Protein AF-0000000065834066 (afdb_homodimer)

Secondary structure (DSSP, 8-state):
-EEEEEE-SSEEEEEEE-TTS-EEEEEEEE--TT--HHHHHHHHHHHHHHTT---SS--EEEEEES-HHHHHHHHHHHHHHH--PPEEPSTTS--S-EE-TT---TT--HHHHHHHHHHHHH-TTS-EEEEEESSEEEEEEEETTEEEEEEEEE-HHHHHHHHHHH-SSPPP------S-SSBSSHHHHHHHHHHHHHHHHHHHHHHHHHHHH-S--EEEEESTTHHHHHHH-TT--EE-TTHHHHHHHHHHHHT-/-EEEEEE-SSEEEEEEE-TTS-EEEEEEEE--TT--HHHHHHHHHHHHHHTT---SS--EEEEEES-HHHHHHHHHHHHHHH--PPEEPSTTS--S-EE-TT---TT--HHHHHHHHHHHHH-TTS-EEEEEESSEEEEEEEETTEEEEEEEEE-HHHHHHHHHHH-SSPPP------S-SSBSSHHHHHHHHHHHHHHHHHHHHHHHHHHHH-S--EEEEESTTHHHHHHH-TT--EE-TTHHHHHHHHHHHHT-

Organism: Fusobacterium nucleatum subsp. nucleatum (strain ATCC 25586 / DSM 15643 / BCRC 10681 / CIP 101130 / JCM 8532 / KCTC 2640 / LMG 13131 / VPI 4355) (NCBI:txid190304)

pLDDT: mean 96.38, std 2.84, range [81.5, 98.88]

Solvent-accessible surface area (backbone atoms only — not comparable to full-atom values): 26668 Å² total; per-residue (Å²): 60,35,38,33,37,39,32,41,78,62,37,30,41,36,32,38,22,46,88,86,66,46,75,77,45,72,53,75,46,73,50,55,85,83,61,48,37,67,56,54,44,50,54,51,52,53,55,31,52,76,67,72,45,81,72,84,63,47,74,44,39,39,38,27,47,59,41,74,83,44,52,60,37,50,41,48,33,28,39,72,76,50,70,36,81,50,45,70,54,56,88,85,53,69,64,82,55,48,71,38,91,85,54,48,64,81,82,62,47,22,60,56,52,20,34,50,42,29,47,40,69,77,43,57,84,40,27,37,34,39,34,36,32,41,75,45,25,34,37,42,32,24,59,62,39,28,38,64,24,21,25,37,37,59,7,69,66,48,38,43,49,42,41,26,74,67,40,85,78,49,71,76,71,71,90,54,86,62,95,47,65,48,12,42,32,72,67,43,6,33,31,12,27,46,46,44,20,49,47,16,13,53,54,37,42,53,50,49,47,40,65,71,67,70,52,80,69,47,29,38,34,20,38,81,62,26,61,68,46,47,76,74,33,83,78,48,71,42,78,38,83,52,39,49,56,50,3,44,53,50,46,50,63,62,63,106,59,36,38,32,38,40,33,42,78,63,36,29,42,36,33,36,22,45,90,84,67,47,77,78,46,72,55,73,47,75,50,55,84,84,59,49,38,67,58,52,47,50,54,52,51,53,54,32,52,76,69,73,43,80,73,84,63,48,75,45,40,39,38,25,47,59,40,76,83,44,52,60,37,50,41,48,32,29,39,75,76,48,70,36,79,52,44,72,55,56,90,85,54,68,64,82,56,49,72,38,91,85,54,47,65,80,82,63,47,21,60,57,52,21,33,50,43,30,49,41,69,78,44,58,85,41,26,36,35,40,36,37,32,42,74,45,24,34,36,42,32,24,60,60,41,28,37,63,25,20,26,36,36,61,7,68,67,51,40,43,48,40,40,29,75,66,40,86,77,51,71,77,69,72,90,55,87,61,94,46,66,49,12,42,32,71,66,44,6,34,30,12,27,47,45,45,22,51,49,16,14,53,53,36,41,53,50,49,47,39,66,70,65,70,52,79,69,47,29,38,33,20,38,81,62,27,60,68,47,47,75,74,32,84,79,50,73,44,80,37,82,52,39,49,56,51,4,42,53,50,44,48,63,62,62,106

Radius of gyration: 26.41 Å; Cα contacts (8 Å, |Δi|>4): 1102; chains: 2; bounding box: 46×79×62 Å

Sequence (512 aa):
MIIGIDIGNTHIVTGIYDNNGELISTFRIATNDKMTEDEYFSYFNNITKYNEISIKKVDAILISSVVPNIIITFQFFARKYFKVEATIVDLEKKLPFTFAKGINYTGFGADRIIDITEAMQKYPDKNLVIFDFGTATTYDVLKKGVYIGGGILPGIDMSINALYGNTAKLPRVKFTTPSSVLGTDTMKQIQAAIFFGYAGQIKHIIKKINEELNEEIFVLATGGLGKILSAEIDEIDEYDANLSLKGLYTLYKLNKMIIGIDIGNTHIVTGIYDNNGELISTFRIATNDKMTEDEYFSYFNNITKYNEISIKKVDAILISSVVPNIIITFQFFARKYFKVEATIVDLEKKLPFTFAKGINYTGFGADRIIDITEAMQKYPDKNLVIFDFGTATTYDVLKKGVYIGGGILPGIDMSINALYGNTAKLPRVKFTTPSSVLGTDTMKQIQAAIFFGYAGQIKHIIKKINEELNEEIFVLATGGLGKILSAEIDEIDEYDANLSLKGLYTLYKLNK

Foldseek 3Di:
DEKEWAAEQFKIKIFDADPVRDTPDIDMDGDDLPDALVRVVVVVCVVCVVVVHDPQAHDAYEYFYLPVSCVVRVQCNCCVRHNDGYHYQDPPADAQAEEDPPDDCVSPGSLVRLLLRLVCVVPQQFFEWEWEQAQWIKIWTDDNRYTYDIDIGGHLQSVLVCCCVPDDDADREDADDAPDLDAPDRRRVSNSCSLVVVLVVVQVVLVVVCVVVVDDYAYEYEYDCCVVSVVVHPSHNYYDPCSSVSSRSSSVVRRD/DEKEWAAEQFKIKIFDADPVRDTPDIDMDGDDLPDALVRVVVVVCVVCVVVVHDPQAHDAYEYFYLPVSCVVRVQCNCCVRHNDGYHYQDPVADAQAEEDPPDDCVSPGSLVRLLLRLVCVVPQQFFEWEWEQEQWIKIWTDDNRYTYDIDIGGHLQSVLVCCCVPDDDADREDADDAPDLDAPDRRRVSNSCSLVVVLVVVQVVLVVVCVVVVDDYAYEYEYDCCVVSVVVHPSHNYYDPCSSVSSRSSSVVRRD

Nearest PDB structures (foldseek):
  3djc-assembly2_C  TM=9.474E-01  e=4.372E-27  Legionella pneumophila subsp. pneumophila str. Philadelphia 1
  3djc-assembly2_E  TM=9.512E-01  e=3.204E-25  Legionella pneumophila subsp. pneumophila str. Philadelphia 1
  3bex-assembly2_C  TM=9.525E-01  e=1.947E-25  unclassified
  3djc-assembly2_D  TM=9.495E-01  e=7.196E-25  Legionella pneumophila subsp. pneumophila str. Philadelphia 1
  9b78-assembly1_A  TM=9.064E-01  e=4.955E-24  Mycobacterium tuberculosis

InterPro domains:
  IPR004619 Type III pantothenate kinase [MF_01274] (1-256)
  IPR004619 Type III pantothenate kinase [PF03309] (3-207)
  IPR004619 Type III pantothenate kinase [PTHR34265] (1-255)
  IPR004619 Type III pantothenate kinase [TIGR00671] (3-251)
  IPR043129 ATPase, nucleotide binding domain [SSF53067] (1-124)
  IPR043129 ATPase, nucleotide binding domain [SSF53067] (126-253)

Structure (mmCIF, N/CA/C/O backbone):
data_AF-0000000065834066-model_v1
#
loop_
_entity.id
_entity.type
_entity.pdbx_description
1 polymer 'Type III pantothenate kinase'
#
loop_
_atom_site.group_PDB
_atom_site.id
_atom_site.type_symbol
_atom_site.label_atom_id
_atom_site.label_alt_id
_atom_site.label_comp_id
_atom_site.label_asym_id
_atom_site.label_entity_id
_atom_site.label_seq_id
_atom_site.pdbx_PDB_ins_code
_atom_site.Cartn_x
_atom_site.Cartn_y
_atom_site.Cartn_z
_atom_site.occupancy
_atom_site.B_iso_or_equiv
_atom_site.auth_seq_id
_atom_site.auth_comp_id
_atom_site.auth_asym_id
_atom_site.auth_atom_id
_atom_site.pdbx_PDB_model_num
ATOM 1 N N . MET A 1 1 ? 9.383 -32.938 -23.547 1 94.19 1 MET A N 1
ATOM 2 C CA . MET A 1 1 ? 9.633 -31.656 -22.906 1 94.19 1 MET A CA 1
ATOM 3 C C . MET A 1 1 ? 8.328 -30.875 -22.734 1 94.19 1 MET A C 1
ATOM 5 O O . MET A 1 1 ? 7.449 -30.922 -23.594 1 94.19 1 MET A O 1
ATOM 9 N N . ILE A 1 2 ? 8.18 -30.25 -21.547 1 96.69 2 ILE A N 1
ATOM 10 C CA . ILE A 1 2 ? 6.984 -29.469 -21.25 1 96.69 2 ILE A CA 1
ATOM 11 C C . ILE A 1 2 ? 7.375 -28 -21 1 96.69 2 ILE A C 1
ATOM 13 O O . ILE A 1 2 ? 8.414 -27.719 -20.406 1 96.69 2 ILE A O 1
ATOM 17 N N . ILE A 1 3 ? 6.555 -27.078 -21.531 1 97.94 3 ILE A N 1
ATOM 18 C CA . ILE A 1 3 ? 6.789 -25.656 -21.312 1 97.94 3 ILE A CA 1
ATOM 19 C C . ILE A 1 3 ? 5.629 -25.062 -20.531 1 97.94 3 ILE A C 1
ATOM 21 O O . ILE A 1 3 ? 4.461 -25.266 -20.859 1 97.94 3 ILE A O 1
ATOM 25 N N . GLY A 1 4 ? 5.961 -24.5 -19.406 1 98.31 4 GLY A N 1
ATOM 26 C CA . GLY A 1 4 ? 4.992 -23.719 -18.656 1 98.31 4 GLY A CA 1
ATOM 27 C C . GLY A 1 4 ? 5.176 -22.219 -18.797 1 98.31 4 GLY A C 1
ATOM 28 O O . GLY A 1 4 ? 6.297 -21.719 -18.703 1 98.31 4 GLY A O 1
ATOM 29 N N . ILE A 1 5 ? 4.082 -21.453 -19.047 1 98.5 5 ILE A N 1
ATOM 30 C CA . ILE A 1 5 ? 4.109 -20.016 -19.234 1 98.5 5 ILE A CA 1
ATOM 31 C C . ILE A 1 5 ? 3.143 -19.344 -18.266 1 98.5 5 ILE A C 1
ATOM 33 O O . ILE A 1 5 ? 1.926 -19.516 -18.375 1 98.5 5 ILE A O 1
ATOM 37 N N . ASP A 1 6 ? 3.67 -18.641 -17.344 1 98.12 6 ASP A N 1
ATOM 38 C CA . ASP A 1 6 ? 2.879 -17.875 -16.375 1 98.12 6 ASP A CA 1
ATOM 39 C C . ASP A 1 6 ? 2.881 -16.391 -16.734 1 98.12 6 ASP A C 1
ATOM 41 O O . ASP A 1 6 ? 3.867 -15.688 -16.5 1 98.12 6 ASP A O 1
ATOM 45 N N . ILE A 1 7 ? 1.754 -15.914 -17.203 1 97.5 7 ILE A N 1
ATOM 46 C CA . ILE A 1 7 ? 1.636 -14.57 -17.75 1 97.5 7 ILE A CA 1
ATOM 47 C C . ILE A 1 7 ? 1.012 -13.641 -16.703 1 97.5 7 ILE A C 1
ATOM 49 O O . ILE A 1 7 ? -0.197 -13.695 -16.469 1 97.5 7 ILE A O 1
ATOM 53 N N . GLY A 1 8 ? 1.838 -12.859 -16.156 1 95.44 8 GLY A N 1
ATOM 54 C CA . GLY A 1 8 ? 1.364 -11.836 -15.25 1 95.44 8 GLY A CA 1
ATOM 55 C C . GLY A 1 8 ? 1.23 -10.469 -15.898 1 95.44 8 GLY A C 1
ATOM 56 O O . GLY A 1 8 ? 1.533 -10.312 -17.094 1 95.44 8 GLY A O 1
ATOM 57 N N . ASN A 1 9 ? 0.838 -9.445 -15.156 1 93.81 9 ASN A N 1
ATOM 58 C CA . ASN A 1 9 ? 0.627 -8.094 -15.664 1 93.81 9 ASN A CA 1
ATOM 59 C C . ASN A 1 9 ? 1.946 -7.426 -16.047 1 93.81 9 ASN A C 1
ATOM 61 O O . ASN A 1 9 ? 1.996 -6.629 -16.984 1 93.81 9 ASN A O 1
ATOM 65 N N . THR A 1 10 ? 2.982 -7.785 -15.359 1 94 10 THR A N 1
ATOM 66 C CA . THR A 1 10 ? 4.254 -7.094 -15.547 1 94 10 THR A CA 1
ATOM 67 C C . THR A 1 10 ? 5.25 -7.98 -16.297 1 94 10 THR A C 1
ATOM 69 O O . THR A 1 10 ? 5.988 -7.504 -17.156 1 94 10 THR A O 1
ATOM 72 N N . HIS A 1 11 ? 5.184 -9.281 -15.914 1 95.69 11 HIS A N 1
ATOM 73 C CA . HIS A 1 11 ? 6.164 -10.188 -16.5 1 95.69 11 HIS A CA 1
ATOM 74 C C . HIS A 1 11 ? 5.527 -11.516 -16.875 1 95.69 11 HIS A C 1
ATOM 76 O O . HIS A 1 11 ? 4.516 -11.914 -16.297 1 95.69 11 HIS A O 1
ATOM 82 N N . ILE A 1 12 ? 6.168 -12.117 -17.828 1 97.44 12 ILE A N 1
ATOM 83 C CA . ILE A 1 12 ? 5.898 -13.5 -18.188 1 97.44 12 ILE A CA 1
ATOM 84 C C . ILE A 1 12 ? 7.031 -14.398 -17.688 1 97.44 12 ILE A C 1
ATOM 86 O O . ILE A 1 12 ? 8.195 -14.188 -18.047 1 97.44 12 ILE A O 1
ATOM 90 N N . VAL A 1 13 ? 6.664 -15.352 -16.844 1 97.88 13 VAL A N 1
ATOM 91 C CA . VAL A 1 13 ? 7.645 -16.297 -16.312 1 97.88 13 VAL A CA 1
ATOM 92 C C . VAL A 1 13 ? 7.48 -17.641 -17 1 97.88 13 VAL A C 1
ATOM 94 O O . VAL A 1 13 ? 6.387 -18.219 -17.016 1 97.88 13 VAL A O 1
ATOM 97 N N . THR A 1 14 ? 8.609 -18.125 -17.547 1 98.19 14 THR A N 1
ATOM 98 C CA . THR A 1 14 ? 8.57 -19.359 -18.328 1 98.19 14 THR A CA 1
ATOM 99 C C . THR A 1 14 ? 9.414 -20.438 -17.656 1 98.19 14 THR A C 1
ATOM 101 O O . THR A 1 14 ? 10.508 -20.156 -17.156 1 98.19 14 THR A O 1
ATOM 104 N N . GLY A 1 15 ? 8.836 -21.656 -17.625 1 98.06 15 GLY A N 1
ATOM 105 C CA . GLY A 1 15 ? 9.562 -22.828 -17.156 1 98.06 15 GLY A CA 1
ATOM 106 C C . GLY A 1 15 ? 9.641 -23.938 -18.203 1 98.06 15 GLY A C 1
ATOM 107 O O . GLY A 1 15 ? 8.656 -24.219 -18.891 1 98.06 15 GLY A O 1
ATOM 108 N N . ILE A 1 16 ? 10.852 -24.5 -18.406 1 97.75 16 ILE A N 1
ATOM 109 C CA . ILE A 1 16 ? 11.062 -25.656 -19.266 1 97.75 16 ILE A CA 1
ATOM 110 C C . ILE A 1 16 ? 11.328 -26.891 -18.422 1 97.75 16 ILE A C 1
ATOM 112 O O . ILE A 1 16 ? 12.211 -26.891 -17.562 1 97.75 16 ILE A O 1
ATOM 116 N N . TYR A 1 17 ? 10.477 -27.906 -18.656 1 97.25 17 TYR A N 1
ATOM 117 C CA . TYR A 1 17 ? 10.562 -29.125 -17.859 1 97.25 17 TYR A CA 1
ATOM 118 C C . TYR A 1 17 ? 11.062 -30.297 -18.719 1 97.25 17 TYR A C 1
ATOM 120 O O . TYR A 1 17 ? 10.688 -30.422 -19.891 1 97.25 17 TYR A O 1
ATOM 128 N N . ASP A 1 18 ? 11.891 -31.141 -18.141 1 93.69 18 ASP A N 1
ATOM 129 C CA . ASP A 1 18 ? 12.289 -32.344 -18.859 1 93.69 18 ASP A CA 1
ATOM 130 C C . ASP A 1 18 ? 11.234 -33.438 -18.719 1 93.69 18 ASP A C 1
ATOM 132 O O . ASP A 1 18 ? 10.148 -33.219 -18.188 1 93.69 18 ASP A O 1
ATOM 136 N N . ASN A 1 19 ? 11.57 -34.625 -19.188 1 88.19 19 ASN A N 1
ATOM 137 C CA . ASN A 1 19 ? 10.602 -35.719 -19.234 1 88.19 19 ASN A CA 1
ATOM 138 C C . ASN A 1 19 ? 10.242 -36.219 -17.844 1 88.19 19 ASN A C 1
ATOM 140 O O . ASN A 1 19 ? 9.211 -36.875 -17.656 1 88.19 19 ASN A O 1
ATOM 144 N N . ASN A 1 20 ? 11.047 -35.875 -16.812 1 90.38 20 ASN A N 1
ATOM 145 C CA . ASN A 1 20 ? 10.812 -36.281 -15.445 1 90.38 20 ASN A CA 1
ATOM 146 C C . ASN A 1 20 ? 10.117 -35.188 -14.633 1 90.38 20 ASN A C 1
ATOM 148 O O . ASN A 1 20 ? 9.82 -35.375 -13.453 1 90.38 20 ASN A O 1
ATOM 152 N N . GLY A 1 21 ? 9.859 -34.062 -15.234 1 92.19 21 GLY A N 1
ATOM 153 C CA . GLY A 1 21 ? 9.156 -33 -14.562 1 92.19 21 GLY A CA 1
ATOM 154 C C . GLY A 1 21 ? 10.094 -32.031 -13.852 1 92.19 21 GLY A C 1
ATOM 155 O O . GLY A 1 21 ? 9.641 -31.125 -13.133 1 92.19 21 GLY A O 1
ATOM 156 N N . GLU A 1 22 ? 11.344 -32.219 -14.086 1 95.38 22 GLU A N 1
ATOM 157 C CA . GLU A 1 22 ? 12.32 -31.312 -13.469 1 95.38 22 GLU A CA 1
ATOM 158 C C . GLU A 1 22 ? 12.43 -30 -14.227 1 95.38 22 GLU A C 1
ATOM 160 O O . GLU A 1 22 ? 12.531 -30 -15.461 1 95.38 22 GLU A O 1
ATOM 165 N N . LEU A 1 23 ? 12.383 -28.938 -13.492 1 96.81 23 LEU A N 1
ATOM 166 C CA . LEU A 1 23 ? 12.57 -27.625 -14.078 1 96.81 23 LEU A CA 1
ATOM 167 C C . LEU A 1 23 ? 14.023 -27.406 -14.484 1 96.81 23 LEU A C 1
ATOM 169 O O . LEU A 1 23 ? 14.898 -27.281 -13.633 1 96.81 23 LEU A O 1
ATOM 173 N N . ILE A 1 24 ? 14.328 -27.328 -15.773 1 95.56 24 ILE A N 1
ATOM 174 C CA . ILE A 1 24 ? 15.727 -27.312 -16.219 1 95.56 24 ILE A CA 1
ATOM 175 C C . ILE A 1 24 ? 16.141 -25.906 -16.609 1 95.56 24 ILE A C 1
ATOM 177 O O . ILE A 1 24 ? 17.328 -25.609 -16.75 1 95.56 24 ILE A O 1
ATOM 181 N N . SER A 1 25 ? 15.133 -25.031 -16.859 1 96.25 25 SER A N 1
ATOM 182 C CA . SER A 1 25 ? 15.422 -23.641 -17.188 1 96.25 25 SER A CA 1
ATOM 183 C C . SER A 1 25 ? 14.219 -22.75 -16.906 1 96.25 25 SER A C 1
ATOM 185 O O . SER A 1 25 ? 13.078 -23.188 -17.047 1 96.25 25 SER A O 1
ATOM 187 N N . THR A 1 26 ? 14.523 -21.609 -16.453 1 97.44 26 THR A N 1
ATOM 188 C CA . THR A 1 26 ? 13.508 -20.578 -16.281 1 97.44 26 THR A CA 1
ATOM 189 C C . THR A 1 26 ? 13.992 -19.25 -16.844 1 97.44 26 THR A C 1
ATOM 191 O O . THR A 1 26 ? 15.195 -18.969 -16.828 1 97.44 26 THR A O 1
ATOM 194 N N . PHE A 1 27 ? 13.109 -18.438 -17.375 1 96.88 27 PHE A N 1
ATOM 195 C CA . PHE A 1 27 ? 13.445 -17.062 -17.734 1 96.88 27 PHE A CA 1
ATOM 196 C C . PHE A 1 27 ? 12.211 -16.172 -17.688 1 96.88 27 PHE A C 1
ATOM 198 O O . PHE A 1 27 ? 11.086 -16.672 -17.578 1 96.88 27 PHE A O 1
ATOM 205 N N . ARG A 1 28 ? 12.445 -14.945 -17.641 1 96.25 28 ARG A N 1
ATOM 206 C CA . ARG A 1 28 ? 11.391 -13.938 -17.516 1 96.25 28 ARG A CA 1
ATOM 207 C C . ARG A 1 28 ? 11.523 -12.875 -18.609 1 96.25 28 ARG A C 1
ATOM 209 O O . ARG A 1 28 ? 12.633 -12.461 -18.938 1 96.25 28 ARG A O 1
ATOM 216 N N . ILE A 1 29 ? 10.375 -12.445 -19.141 1 96.81 29 ILE A N 1
ATOM 217 C CA . ILE A 1 29 ? 10.336 -11.32 -20.062 1 96.81 29 ILE A CA 1
ATOM 218 C C . ILE A 1 29 ? 9.195 -10.383 -19.703 1 96.81 29 ILE A C 1
ATOM 220 O O . ILE A 1 29 ? 8.242 -10.789 -19.016 1 96.81 29 ILE A O 1
ATOM 224 N N . ALA A 1 30 ? 9.258 -9.133 -20.125 1 96.25 30 ALA A N 1
ATOM 225 C CA . ALA A 1 30 ? 8.211 -8.148 -19.844 1 96.25 30 ALA A CA 1
ATOM 226 C C . ALA A 1 30 ? 6.914 -8.508 -20.547 1 96.25 30 ALA A C 1
ATOM 228 O O . ALA A 1 30 ? 6.934 -8.945 -21.703 1 96.25 30 ALA A O 1
ATOM 229 N N . THR A 1 31 ? 5.832 -8.352 -19.891 1 96.06 31 THR A N 1
ATOM 230 C CA . THR A 1 31 ? 4.535 -8.539 -20.531 1 96.06 31 THR A CA 1
ATOM 231 C C . THR A 1 31 ? 4.25 -7.398 -21.516 1 96.06 31 THR A C 1
ATOM 233 O O . THR A 1 31 ? 4.285 -6.227 -21.125 1 96.06 31 THR A O 1
ATOM 236 N N . ASN A 1 32 ? 4.066 -7.773 -22.75 1 95.75 32 ASN A N 1
ATOM 237 C CA . ASN A 1 32 ? 3.725 -6.832 -23.812 1 95.75 32 ASN A CA 1
ATOM 238 C C . ASN A 1 32 ? 2.621 -7.379 -24.703 1 95.75 32 ASN A C 1
ATOM 240 O O . ASN A 1 32 ? 2.857 -8.289 -25.5 1 95.75 32 ASN A O 1
ATOM 244 N N . ASP A 1 33 ? 1.455 -6.77 -24.578 1 90.62 33 ASP A N 1
ATOM 245 C CA . ASP A 1 33 ? 0.301 -7.316 -25.281 1 90.62 33 ASP A CA 1
ATOM 246 C C . ASP A 1 33 ? 0.307 -6.902 -26.75 1 90.62 33 ASP A C 1
ATOM 248 O O . ASP A 1 33 ? -0.617 -7.234 -27.5 1 90.62 33 ASP A O 1
ATOM 252 N N . LYS A 1 34 ? 1.345 -6.152 -27.234 1 93.56 34 LYS A N 1
ATOM 253 C CA . LYS A 1 34 ? 1.467 -5.746 -28.625 1 93.56 34 LYS A CA 1
ATOM 254 C C . LYS A 1 34 ? 2.369 -6.707 -29.406 1 93.56 34 LYS A C 1
ATOM 256 O O . LYS A 1 34 ? 2.391 -6.691 -30.641 1 93.56 34 LYS A O 1
ATOM 261 N N . MET A 1 35 ? 3.076 -7.547 -28.641 1 96 35 MET A N 1
ATOM 262 C CA . MET A 1 35 ? 4.012 -8.461 -29.297 1 96 35 MET A CA 1
ATOM 263 C C . MET A 1 35 ? 3.277 -9.641 -29.922 1 96 35 MET A C 1
ATOM 265 O O . MET A 1 35 ? 2.289 -10.125 -29.359 1 96 35 MET A O 1
ATOM 269 N N . THR A 1 36 ? 3.824 -10.125 -31.031 1 96.31 36 THR A N 1
ATOM 270 C CA . THR A 1 36 ? 3.24 -11.258 -31.75 1 96.31 36 THR A CA 1
ATOM 271 C C . THR A 1 36 ? 3.83 -12.57 -31.25 1 96.31 36 THR A C 1
ATOM 273 O O . THR A 1 36 ? 4.812 -12.578 -30.516 1 96.31 36 THR A O 1
ATOM 276 N N . GLU A 1 37 ? 3.137 -13.648 -31.688 1 97.56 37 GLU A N 1
ATOM 277 C CA . GLU A 1 37 ? 3.652 -14.977 -31.344 1 97.56 37 GLU A CA 1
ATOM 278 C C . GLU A 1 37 ? 5.059 -15.18 -31.906 1 97.56 37 GLU A C 1
ATOM 280 O O . GLU A 1 37 ? 5.875 -15.883 -31.312 1 97.56 37 GLU A O 1
ATOM 285 N N . ASP A 1 38 ? 5.434 -14.523 -33.062 1 97.88 38 ASP A N 1
ATOM 286 C CA . ASP A 1 38 ? 6.75 -14.633 -33.688 1 97.88 38 ASP A CA 1
ATOM 287 C C . ASP A 1 38 ? 7.816 -13.945 -32.812 1 97.88 38 ASP A C 1
ATOM 289 O O . ASP A 1 38 ? 8.93 -14.469 -32.688 1 97.88 38 ASP A O 1
ATOM 293 N N . GLU A 1 39 ? 7.461 -12.828 -32.281 1 97.88 39 GLU A N 1
ATOM 294 C CA . GLU A 1 39 ? 8.391 -12.102 -31.438 1 97.88 39 GLU A CA 1
ATOM 295 C C . GLU A 1 39 ? 8.68 -12.859 -30.141 1 97.88 39 GLU A C 1
ATOM 297 O O . GLU A 1 39 ? 9.836 -12.992 -29.734 1 97.88 39 GLU A O 1
ATOM 302 N N . TYR A 1 40 ? 7.652 -13.391 -29.578 1 97.31 40 TYR A N 1
ATOM 303 C CA . TYR A 1 40 ? 7.848 -14.18 -28.375 1 97.31 40 TYR A CA 1
ATOM 304 C C . TYR A 1 40 ? 8.664 -15.43 -28.656 1 97.31 40 TYR A C 1
ATOM 306 O O . TYR A 1 40 ? 9.531 -15.812 -27.875 1 97.31 40 TYR A O 1
ATOM 314 N N . PHE A 1 41 ? 8.383 -16.047 -29.797 1 97.38 41 PHE A N 1
ATOM 315 C CA . PHE A 1 41 ? 9.148 -17.234 -30.172 1 97.38 41 PHE A CA 1
ATOM 316 C C . PHE A 1 41 ? 10.625 -16.891 -30.328 1 97.38 41 PHE A C 1
ATOM 318 O O . PHE A 1 41 ? 11.5 -17.672 -29.953 1 97.38 41 PHE A O 1
ATOM 325 N N . SER A 1 42 ? 10.906 -15.766 -30.906 1 97.25 42 SER A N 1
ATOM 326 C CA . SER A 1 42 ? 12.289 -15.328 -31.062 1 97.25 42 SER A CA 1
ATOM 327 C C . SER A 1 42 ? 13.008 -15.281 -29.719 1 97.25 42 SER A C 1
ATOM 329 O O . SER A 1 42 ? 14.148 -15.75 -29.609 1 97.25 42 SER A O 1
ATOM 331 N N . TYR A 1 43 ? 12.344 -14.719 -28.703 1 95.44 43 TYR A N 1
ATOM 332 C CA . TYR A 1 43 ? 12.922 -14.695 -27.359 1 95.44 43 TYR A CA 1
ATOM 333 C C . TYR A 1 43 ? 13.164 -16.109 -26.844 1 95.44 43 TYR A C 1
ATOM 335 O O . TYR A 1 43 ? 14.25 -16.422 -26.359 1 95.44 43 TYR A O 1
ATOM 343 N N . PHE A 1 44 ? 12.133 -16.922 -27.016 1 95.56 44 PHE A N 1
ATOM 344 C CA . PHE A 1 44 ? 12.18 -18.281 -26.5 1 95.56 44 PHE A CA 1
ATOM 345 C C . PHE A 1 44 ? 13.305 -19.062 -27.156 1 95.56 44 PHE A C 1
ATOM 347 O O . PHE A 1 44 ? 14.102 -19.703 -26.469 1 95.56 44 PHE A O 1
ATOM 354 N N . ASN A 1 45 ? 13.344 -18.984 -28.453 1 96.25 45 ASN A N 1
ATOM 355 C CA . ASN A 1 45 ? 14.328 -19.734 -29.234 1 96.25 45 ASN A CA 1
ATOM 356 C C . ASN A 1 45 ? 15.75 -19.266 -28.922 1 96.25 45 ASN A C 1
ATOM 358 O O . ASN A 1 45 ? 16.656 -20.094 -28.766 1 96.25 45 ASN A O 1
ATOM 362 N N . ASN A 1 46 ? 15.977 -17.969 -28.828 1 97.12 46 ASN A N 1
ATOM 363 C CA . ASN A 1 46 ? 17.297 -17.422 -28.547 1 97.12 46 ASN A CA 1
ATOM 364 C C . ASN A 1 46 ? 17.797 -17.859 -27.172 1 97.12 46 ASN A C 1
ATOM 366 O O . ASN A 1 46 ? 18.953 -18.281 -27.031 1 97.12 46 ASN A O 1
ATOM 370 N N . ILE A 1 47 ? 16.922 -17.797 -26.234 1 96.81 47 ILE A N 1
ATOM 371 C CA . ILE A 1 47 ? 17.297 -18.094 -24.859 1 96.81 47 ILE A CA 1
ATOM 372 C C . ILE A 1 47 ? 17.578 -19.578 -24.703 1 96.81 47 ILE A C 1
ATOM 374 O O . ILE A 1 47 ? 18.594 -19.969 -24.109 1 96.81 47 ILE A O 1
ATOM 378 N N . THR A 1 48 ? 16.719 -20.438 -25.25 1 96.06 48 THR A N 1
ATOM 379 C CA . THR A 1 48 ? 16.891 -21.875 -25.094 1 96.06 48 THR A CA 1
ATOM 380 C C . THR A 1 48 ? 18.094 -22.359 -25.875 1 96.06 48 THR A C 1
ATOM 382 O O . THR A 1 48 ? 18.859 -23.203 -25.391 1 96.06 48 THR A O 1
ATOM 385 N N . LYS A 1 49 ? 18.281 -21.812 -27.062 1 96.19 49 LYS A N 1
ATOM 386 C CA . LYS A 1 49 ? 19.422 -22.188 -27.875 1 96.19 49 LYS A CA 1
ATOM 387 C C . LYS A 1 49 ? 20.734 -21.844 -27.172 1 96.19 49 LYS A C 1
ATOM 389 O O . LYS A 1 49 ? 21.672 -22.641 -27.156 1 96.19 49 LYS A O 1
ATOM 394 N N . TYR A 1 50 ? 20.797 -20.672 -26.641 1 96.69 50 TYR A N 1
ATOM 395 C CA . TYR A 1 50 ? 22 -20.234 -25.938 1 96.69 50 TYR A CA 1
ATOM 396 C C . TYR A 1 50 ? 22.312 -21.172 -24.766 1 96.69 50 TYR A C 1
ATOM 398 O O . TYR A 1 50 ? 23.469 -21.438 -24.469 1 96.69 50 TYR A O 1
ATOM 406 N N . ASN A 1 51 ? 21.281 -21.719 -24.172 1 95.44 51 ASN A N 1
ATOM 407 C CA . ASN A 1 51 ? 21.438 -22.578 -23 1 95.44 51 ASN A CA 1
ATOM 408 C C . ASN A 1 51 ? 21.516 -24.047 -23.406 1 95.44 51 ASN A C 1
ATOM 410 O O . ASN A 1 51 ? 21.438 -24.922 -22.547 1 95.44 51 ASN A O 1
ATOM 414 N N . GLU A 1 52 ? 21.516 -24.344 -24.672 1 96.12 52 GLU A N 1
ATOM 415 C CA . GLU A 1 52 ? 21.688 -25.688 -25.219 1 96.12 52 GLU A CA 1
ATOM 416 C C . GLU A 1 52 ? 20.5 -26.594 -24.875 1 96.12 52 GLU A C 1
ATOM 418 O O . GLU A 1 52 ? 20.688 -27.766 -24.547 1 96.12 52 GLU A O 1
ATOM 423 N N . ILE A 1 53 ? 19.375 -25.953 -24.797 1 95 53 ILE A N 1
ATOM 424 C CA . ILE A 1 53 ? 18.125 -26.688 -24.609 1 95 53 ILE A CA 1
ATOM 425 C C . ILE A 1 53 ? 17.359 -26.781 -25.922 1 95 53 ILE A C 1
ATOM 427 O O . ILE A 1 53 ? 17 -25.75 -26.516 1 95 53 ILE A O 1
ATOM 431 N N . SER A 1 54 ? 17.203 -27.953 -26.359 1 92.81 54 SER A N 1
ATOM 432 C CA . SER A 1 54 ? 16.469 -28.141 -27.594 1 92.81 54 SER A CA 1
ATOM 433 C C . SER A 1 54 ? 14.953 -28.125 -27.359 1 92.81 54 SER A C 1
ATOM 435 O O . SER A 1 54 ? 14.445 -28.922 -26.562 1 92.81 54 SER A O 1
ATOM 437 N N . ILE A 1 55 ? 14.273 -27.266 -28.016 1 91.25 55 ILE A N 1
ATOM 438 C CA . ILE A 1 55 ? 12.82 -27.188 -27.859 1 91.25 55 ILE A CA 1
ATOM 439 C C . ILE A 1 55 ? 12.148 -27.656 -29.156 1 91.25 55 ILE A C 1
ATOM 441 O O . ILE A 1 55 ? 11.016 -27.266 -29.453 1 91.25 55 ILE A O 1
ATOM 445 N N . LYS A 1 56 ? 12.844 -28.438 -29.891 1 89.69 56 LYS A N 1
ATOM 446 C CA . LYS A 1 56 ? 12.312 -28.938 -31.156 1 89.69 56 LYS A CA 1
ATOM 447 C C . LYS A 1 56 ? 11.141 -29.875 -30.922 1 89.69 56 LYS A C 1
ATOM 449 O O . LYS A 1 56 ? 10.203 -29.922 -31.734 1 89.69 56 LYS A O 1
ATOM 454 N N . LYS A 1 57 ? 11.273 -30.625 -29.875 1 91.06 57 LYS A N 1
ATOM 455 C CA . LYS A 1 57 ? 10.172 -31.516 -29.531 1 91.06 57 LYS A CA 1
ATOM 456 C C . LYS A 1 57 ? 9.562 -31.141 -28.188 1 91.06 57 LYS A C 1
ATOM 458 O O . LYS A 1 57 ? 10.164 -31.375 -27.125 1 91.06 57 LYS A O 1
ATOM 463 N N . VAL A 1 58 ? 8.453 -30.547 -28.234 1 95.38 58 VAL A N 1
ATOM 464 C CA . VAL A 1 58 ? 7.688 -30.141 -27.062 1 95.38 58 VAL A CA 1
ATOM 465 C C . VAL A 1 58 ? 6.375 -30.922 -27 1 95.38 58 VAL A C 1
ATOM 467 O O . VAL A 1 58 ? 5.598 -30.906 -27.953 1 95.38 58 VAL A O 1
ATOM 470 N N . ASP A 1 59 ? 6.164 -31.578 -25.938 1 95.88 59 ASP A N 1
ATOM 471 C CA . ASP A 1 59 ? 5.016 -32.469 -25.797 1 95.88 59 ASP A CA 1
ATOM 472 C C . ASP A 1 59 ? 3.771 -31.703 -25.359 1 95.88 59 ASP A C 1
ATOM 474 O O . ASP A 1 59 ? 2.65 -32.062 -25.703 1 95.88 59 ASP A O 1
ATOM 478 N N . ALA A 1 60 ? 3.984 -30.688 -24.547 1 97.25 60 ALA A N 1
ATOM 479 C CA . ALA A 1 60 ? 2.838 -29.922 -24.031 1 97.25 60 ALA A CA 1
ATOM 480 C C . ALA A 1 60 ? 3.246 -28.516 -23.625 1 97.25 60 ALA A C 1
ATOM 482 O O . ALA A 1 60 ? 4.387 -28.297 -23.203 1 97.25 60 ALA A O 1
ATOM 483 N N . ILE A 1 61 ? 2.334 -27.547 -23.75 1 98.06 61 ILE A N 1
ATOM 484 C CA . ILE A 1 61 ? 2.482 -26.172 -23.297 1 98.06 61 ILE A CA 1
ATOM 485 C C . ILE A 1 61 ? 1.315 -25.812 -22.391 1 98.06 61 ILE A C 1
ATOM 487 O O . ILE A 1 61 ? 0.153 -26.016 -22.734 1 98.06 61 ILE A O 1
ATOM 491 N N . LEU A 1 62 ? 1.621 -25.391 -21.188 1 98.31 62 LEU A N 1
ATOM 492 C CA . LEU A 1 62 ? 0.619 -24.891 -20.266 1 98.31 62 LEU A CA 1
ATOM 493 C C . LEU A 1 62 ? 0.716 -23.375 -20.125 1 98.31 62 LEU A C 1
ATOM 495 O O . LEU A 1 62 ? 1.816 -22.828 -20.047 1 98.31 62 LEU A O 1
ATOM 499 N N . ILE A 1 63 ? -0.468 -22.703 -20.094 1 98.44 63 ILE A N 1
ATOM 500 C CA . ILE A 1 63 ? -0.519 -21.25 -20 1 98.44 63 ILE A CA 1
ATOM 501 C C . ILE A 1 63 ? -1.362 -20.844 -18.797 1 98.44 63 ILE A C 1
ATOM 503 O O . ILE A 1 63 ? -2.549 -21.172 -18.719 1 98.44 63 ILE A O 1
ATOM 507 N N . SER A 1 64 ? -0.766 -20.266 -17.844 1 98.19 64 SER A N 1
ATOM 508 C CA . SER A 1 64 ? -1.433 -19.516 -16.781 1 98.19 64 SER A CA 1
ATOM 509 C C . SER A 1 64 ? -1.396 -18.016 -17.062 1 98.19 64 SER A C 1
ATOM 511 O O . SER A 1 64 ? -0.32 -17.438 -17.219 1 98.19 64 SER A O 1
ATOM 513 N N . SER A 1 65 ? -2.594 -17.375 -17.141 1 97.19 65 SER A N 1
ATOM 514 C CA . SER A 1 65 ? -2.568 -15.961 -17.5 1 97.19 65 SER A CA 1
ATOM 515 C C . SER A 1 65 ? -3.635 -15.18 -16.734 1 97.19 65 SER A C 1
ATOM 517 O O . SER A 1 65 ? -4.762 -15.656 -16.578 1 97.19 65 SER A O 1
ATOM 519 N N . VAL A 1 66 ? -3.219 -14.094 -16.266 1 94.5 66 VAL A N 1
ATOM 520 C CA . VAL A 1 66 ? -4.188 -13.141 -15.719 1 94.5 66 VAL A CA 1
ATOM 521 C C . VAL A 1 66 ? -4.332 -11.953 -16.656 1 94.5 66 VAL A C 1
ATOM 523 O O . VAL A 1 66 ? -4.902 -10.922 -16.281 1 94.5 66 VAL A O 1
ATOM 526 N N . VAL A 1 67 ? -3.748 -12.039 -17.844 1 93.19 67 VAL A N 1
ATOM 527 C CA . VAL A 1 67 ? -3.855 -11.055 -18.906 1 93.19 67 VAL A CA 1
ATOM 528 C C . VAL A 1 67 ? -4.59 -11.664 -20.109 1 93.19 67 VAL A C 1
ATOM 530 O O . VAL A 1 67 ? -3.961 -12.211 -21.016 1 93.19 67 VAL A O 1
ATOM 533 N N . PRO A 1 68 ? -5.844 -11.492 -20.203 1 88.5 68 PRO A N 1
ATOM 534 C CA . PRO A 1 68 ? -6.668 -12.242 -21.156 1 88.5 68 PRO A CA 1
ATOM 535 C C . PRO A 1 68 ? -6.238 -12.031 -22.594 1 88.5 68 PRO A C 1
ATOM 537 O O . PRO A 1 68 ? -6.211 -12.984 -23.391 1 88.5 68 PRO A O 1
ATOM 540 N N . ASN A 1 69 ? -5.777 -10.867 -22.984 1 89.94 69 ASN A N 1
ATOM 541 C CA . ASN A 1 69 ? -5.516 -10.523 -24.375 1 89.94 69 ASN A CA 1
ATOM 542 C C . ASN A 1 69 ? -4.281 -11.242 -24.922 1 89.94 69 ASN A C 1
ATOM 544 O O . ASN A 1 69 ? -4.121 -11.391 -26.125 1 89.94 69 ASN A O 1
ATOM 548 N N . ILE A 1 70 ? -3.475 -11.773 -24.031 1 95.12 70 ILE A N 1
ATOM 549 C CA . ILE A 1 70 ? -2.201 -12.352 -24.453 1 95.12 70 ILE A CA 1
ATOM 550 C C . ILE A 1 70 ? -2.355 -13.859 -24.625 1 95.12 70 ILE A C 1
ATOM 552 O O . ILE A 1 70 ? -1.49 -14.516 -25.203 1 95.12 70 ILE A O 1
ATOM 556 N N . ILE A 1 71 ? -3.428 -14.43 -24.125 1 96.19 71 ILE A N 1
ATOM 557 C CA . ILE A 1 71 ? -3.656 -15.875 -24.172 1 96.19 71 ILE A CA 1
ATOM 558 C C . ILE A 1 71 ? -3.688 -16.359 -25.625 1 96.19 71 ILE A C 1
ATOM 560 O O . ILE A 1 71 ? -3.027 -17.328 -25.969 1 96.19 71 ILE A O 1
ATOM 564 N N . ILE A 1 72 ? -4.352 -15.609 -26.484 1 96.38 72 ILE A N 1
ATOM 565 C CA . ILE A 1 72 ? -4.5 -15.992 -27.875 1 96.38 72 ILE A CA 1
ATOM 566 C C . ILE A 1 72 ? -3.131 -16.016 -28.547 1 96.38 72 ILE A C 1
ATOM 568 O O . ILE A 1 72 ? -2.848 -16.906 -29.359 1 96.38 72 ILE A O 1
ATOM 572 N N . THR A 1 73 ? -2.332 -15.031 -28.219 1 97.62 73 THR A N 1
ATOM 573 C CA . THR A 1 73 ? -0.99 -14.945 -28.781 1 97.62 73 THR A CA 1
ATOM 574 C C . THR A 1 73 ? -0.192 -16.219 -28.484 1 97.62 73 THR A C 1
ATOM 576 O O . THR A 1 73 ? 0.466 -16.766 -29.375 1 97.62 73 THR A O 1
ATOM 579 N N . PHE A 1 74 ? -0.337 -16.734 -27.328 1 97.81 74 PHE A N 1
ATOM 580 C CA . PHE A 1 74 ? 0.464 -17.891 -26.938 1 97.81 74 PHE A CA 1
ATOM 581 C C . PHE A 1 74 ? -0.186 -19.188 -27.406 1 97.81 74 PHE A C 1
ATOM 583 O O . PHE A 1 74 ? 0.485 -20.219 -27.547 1 97.81 74 PHE A O 1
ATOM 590 N N . GLN A 1 75 ? -1.494 -19.125 -27.625 1 97.81 75 GLN A N 1
ATOM 591 C CA . GLN A 1 75 ? -2.119 -20.25 -28.297 1 97.81 75 GLN A CA 1
ATOM 592 C C . GLN A 1 75 ? -1.584 -20.406 -29.719 1 97.81 75 GLN A C 1
ATOM 594 O O . GLN A 1 75 ? -1.277 -21.516 -30.172 1 97.81 75 GLN A O 1
ATOM 599 N N . PHE A 1 76 ? -1.443 -19.266 -30.391 1 97.56 76 PHE A N 1
ATOM 600 C CA . PHE A 1 76 ? -0.856 -19.281 -31.719 1 97.56 76 PHE A CA 1
ATOM 601 C C . PHE A 1 76 ? 0.604 -19.703 -31.672 1 97.56 76 PHE A C 1
ATOM 603 O O . PHE A 1 76 ? 1.062 -20.469 -32.531 1 97.56 76 PHE A O 1
ATOM 610 N N . PHE A 1 77 ? 1.253 -19.203 -30.688 1 97.62 77 PHE A N 1
ATOM 611 C CA . PHE A 1 77 ? 2.641 -19.562 -30.438 1 97.62 77 PHE A CA 1
ATOM 612 C C . PHE A 1 77 ? 2.799 -21.078 -30.359 1 97.62 77 PHE A C 1
ATOM 614 O O . PHE A 1 77 ? 3.662 -21.656 -31.016 1 97.62 77 PHE A O 1
ATOM 621 N N . ALA A 1 78 ? 1.973 -21.781 -29.625 1 98.12 78 ALA A N 1
ATOM 622 C CA . ALA A 1 78 ? 2.029 -23.219 -29.391 1 98.12 78 ALA A CA 1
ATOM 623 C C . ALA A 1 78 ? 1.736 -23.984 -30.688 1 98.12 78 ALA A C 1
ATOM 625 O O . ALA A 1 78 ? 2.447 -24.938 -31.016 1 98.12 78 ALA A O 1
ATOM 626 N N . ARG A 1 79 ? 0.773 -23.562 -31.422 1 97.75 79 ARG A N 1
ATOM 627 C CA . ARG A 1 79 ? 0.352 -24.25 -32.625 1 97.75 79 ARG A CA 1
ATOM 628 C C . ARG A 1 79 ? 1.371 -24.062 -33.75 1 97.75 79 ARG A C 1
ATOM 630 O O . ARG A 1 79 ? 1.751 -25.031 -34.438 1 97.75 79 ARG A O 1
ATOM 637 N N . LYS A 1 80 ? 1.792 -22.875 -33.875 1 97.75 80 LYS A N 1
ATOM 638 C CA . LYS A 1 80 ? 2.625 -22.5 -35 1 97.75 80 LYS A CA 1
ATOM 639 C C . LYS A 1 80 ? 4.016 -23.125 -34.906 1 97.75 80 LYS A C 1
ATOM 641 O O . LYS A 1 80 ? 4.535 -23.672 -35.875 1 97.75 80 LYS A O 1
ATOM 646 N N . TYR A 1 81 ? 4.543 -23.109 -33.75 1 97.44 81 TYR A N 1
ATOM 647 C CA . TYR A 1 81 ? 5.961 -23.438 -33.656 1 97.44 81 TYR A CA 1
ATOM 648 C C . TYR A 1 81 ? 6.16 -24.828 -33.062 1 97.44 81 TYR A C 1
ATOM 650 O O . TYR A 1 81 ? 7.184 -25.484 -33.312 1 97.44 81 TYR A O 1
ATOM 658 N N . PHE A 1 82 ? 5.121 -25.359 -32.375 1 97.38 82 PHE A N 1
ATOM 659 C CA . PHE A 1 82 ? 5.355 -26.625 -31.688 1 97.38 82 PHE A CA 1
ATOM 660 C C . PHE A 1 82 ? 4.297 -27.656 -32.062 1 97.38 82 PHE A C 1
ATOM 662 O O . PHE A 1 82 ? 4.375 -28.812 -31.672 1 97.38 82 PHE A O 1
ATOM 669 N N . LYS A 1 83 ? 3.297 -27.234 -32.781 1 97.5 83 LYS A N 1
ATOM 670 C CA . LYS A 1 83 ? 2.244 -28.109 -33.281 1 97.5 83 LYS A CA 1
ATOM 671 C C . LYS A 1 83 ? 1.497 -28.797 -32.156 1 97.5 83 LYS A C 1
ATOM 673 O O . LYS A 1 83 ? 1.181 -29.984 -32.219 1 97.5 83 LYS A O 1
ATOM 678 N N . VAL A 1 84 ? 1.291 -28.062 -31.031 1 97.44 84 VAL A N 1
ATOM 679 C CA . VAL A 1 84 ? 0.515 -28.562 -29.891 1 97.44 84 VAL A CA 1
ATOM 680 C C . VAL A 1 84 ? -0.575 -27.562 -29.531 1 97.44 84 VAL A C 1
ATOM 682 O O . VAL A 1 84 ? -0.461 -26.375 -29.844 1 97.44 84 VAL A O 1
ATOM 685 N N . GLU A 1 85 ? -1.668 -28.062 -28.984 1 97.5 85 GLU A N 1
ATOM 686 C CA . GLU A 1 85 ? -2.688 -27.188 -28.391 1 97.5 85 GLU A CA 1
ATOM 687 C C . GLU A 1 85 ? -2.355 -26.859 -26.938 1 97.5 85 GLU A C 1
ATOM 689 O O . GLU A 1 85 ? -2.232 -27.75 -26.094 1 97.5 85 GLU A O 1
ATOM 694 N N . ALA A 1 86 ? -2.191 -25.609 -26.656 1 97.81 86 ALA A N 1
ATOM 695 C CA . ALA A 1 86 ? -1.841 -25.188 -25.312 1 97.81 86 ALA A CA 1
ATOM 696 C C . ALA A 1 86 ? -2.977 -25.484 -24.328 1 97.81 86 ALA A C 1
ATOM 698 O O . ALA A 1 86 ? -4.152 -25.312 -24.672 1 97.81 86 ALA A O 1
ATOM 699 N N . THR A 1 87 ? -2.627 -25.953 -23.203 1 97.88 87 THR A N 1
ATOM 700 C CA . THR A 1 87 ? -3.584 -26.094 -22.109 1 97.88 87 THR A CA 1
ATOM 701 C C . THR A 1 87 ? -3.689 -24.797 -21.312 1 97.88 87 THR A C 1
ATOM 703 O O . THR A 1 87 ? -2.699 -24.328 -20.734 1 97.88 87 THR A O 1
ATOM 706 N N . ILE A 1 88 ? -4.883 -24.203 -21.234 1 97.88 88 ILE A N 1
ATOM 707 C CA . ILE A 1 88 ? -5.105 -22.969 -20.5 1 97.88 88 ILE A CA 1
ATOM 708 C C . ILE A 1 88 ? -5.555 -23.281 -19.078 1 97.88 88 ILE A C 1
ATOM 710 O O . ILE A 1 88 ? -6.488 -24.062 -18.875 1 97.88 88 ILE A O 1
ATOM 714 N N . VAL A 1 89 ? -4.875 -22.766 -18.156 1 98.12 89 VAL A N 1
ATOM 715 C CA . VAL A 1 89 ? -5.211 -22.953 -16.75 1 98.12 89 VAL A CA 1
ATOM 716 C C . VAL A 1 89 ? -6.52 -22.234 -16.422 1 98.12 89 VAL A C 1
ATOM 718 O O . VAL A 1 89 ? -6.637 -21.031 -16.641 1 98.12 89 VAL A O 1
ATOM 721 N N . ASP A 1 90 ? -7.445 -22.969 -15.953 1 97.31 90 ASP A N 1
ATOM 722 C CA . ASP A 1 90 ? -8.711 -22.406 -15.484 1 97.31 90 ASP A CA 1
ATOM 723 C C . ASP A 1 90 ? -9.398 -23.359 -14.508 1 97.31 90 ASP A C 1
ATOM 725 O O . ASP A 1 90 ? -8.828 -24.391 -14.133 1 97.31 90 ASP A O 1
ATOM 729 N N . LEU A 1 91 ? -10.586 -23 -14.094 1 97.5 91 LEU A N 1
ATOM 730 C CA . LEU A 1 91 ? -11.258 -23.734 -13.031 1 97.5 91 LEU A CA 1
ATOM 731 C C . LEU A 1 91 ? -11.953 -24.969 -13.578 1 97.5 91 LEU A C 1
ATOM 733 O O . LEU A 1 91 ? -12.484 -25.781 -12.812 1 97.5 91 LEU A O 1
ATOM 737 N N . GLU A 1 92 ? -11.906 -25.172 -14.891 1 97.31 92 GLU A N 1
ATOM 738 C CA . GLU A 1 92 ? -12.523 -26.359 -15.492 1 97.31 92 GLU A CA 1
ATOM 739 C C . GLU A 1 92 ? -11.57 -27.547 -15.469 1 97.31 92 GLU A C 1
ATOM 741 O O . GLU A 1 92 ? -11.984 -28.688 -15.719 1 97.31 92 GLU A O 1
ATOM 746 N N . LYS A 1 93 ? -10.383 -27.344 -15.164 1 98.12 93 LYS A N 1
ATOM 747 C CA . LYS A 1 93 ? -9.398 -28.406 -15.07 1 98.12 93 LYS A CA 1
ATOM 748 C C . LYS A 1 93 ? -9.602 -29.234 -13.805 1 98.12 93 LYS A C 1
ATOM 750 O O . LYS A 1 93 ? -10.32 -28.812 -12.891 1 98.12 93 LYS A O 1
ATOM 755 N N . LYS A 1 94 ? -9.023 -30.453 -13.812 1 98.25 94 LYS A N 1
ATOM 756 C CA . LYS A 1 94 ? -8.938 -31.219 -12.57 1 98.25 94 LYS A CA 1
ATOM 757 C C . LYS A 1 94 ? -8.016 -30.531 -11.562 1 98.25 94 LYS A C 1
ATOM 759 O O . LYS A 1 94 ? -6.828 -30.328 -11.836 1 98.25 94 LYS A O 1
ATOM 764 N N . LEU A 1 95 ? -8.539 -30.141 -10.461 1 98.31 95 LEU A N 1
ATOM 765 C CA . LEU A 1 95 ? -7.801 -29.438 -9.422 1 98.31 95 LEU A CA 1
ATOM 766 C C . LEU A 1 95 ? -7.742 -30.25 -8.141 1 98.31 95 LEU A C 1
ATOM 768 O O . LEU A 1 95 ? -8.648 -31.031 -7.855 1 98.31 95 LEU A O 1
ATOM 772 N N . PRO A 1 96 ? -6.75 -30.109 -7.348 1 98.38 96 PRO A N 1
ATOM 773 C CA . PRO A 1 96 ? -6.621 -30.859 -6.098 1 98.38 96 PRO A CA 1
ATOM 774 C C . PRO A 1 96 ? -7.293 -30.156 -4.918 1 98.38 96 PRO A C 1
ATOM 776 O O . PRO A 1 96 ? -7.031 -30.5 -3.762 1 98.38 96 PRO A O 1
ATOM 779 N N . PHE A 1 97 ? -8.086 -29.125 -5.152 1 98.38 97 PHE A N 1
ATOM 780 C CA . PHE A 1 97 ? -8.781 -28.391 -4.098 1 98.38 97 PHE A CA 1
ATOM 781 C C . PHE A 1 97 ? -10.195 -28.031 -4.535 1 98.38 97 PHE A C 1
ATOM 783 O O . PHE A 1 97 ? -10.523 -28.109 -5.719 1 98.38 97 PHE A O 1
ATOM 790 N N . THR A 1 98 ? -10.984 -27.734 -3.578 1 98.25 98 THR A N 1
ATOM 791 C CA . THR A 1 98 ? -12.352 -27.281 -3.818 1 98.25 98 THR A CA 1
ATOM 792 C C . THR A 1 98 ? -12.609 -25.938 -3.139 1 98.25 98 THR A C 1
ATOM 794 O O . THR A 1 98 ? -11.742 -25.422 -2.436 1 98.25 98 THR A O 1
ATOM 797 N N . PHE A 1 99 ? -13.727 -25.328 -3.406 1 98.5 99 PHE A N 1
ATOM 798 C CA . PHE A 1 99 ? -14.117 -24.078 -2.785 1 98.5 99 PHE A CA 1
ATOM 799 C C . PHE A 1 99 ? -15.188 -24.312 -1.72 1 98.5 99 PHE A C 1
ATOM 801 O O . PHE A 1 99 ? -16.094 -25.109 -1.91 1 98.5 99 PHE A O 1
ATOM 808 N N . ALA A 1 100 ? -15.039 -23.625 -0.62 1 98.5 100 ALA A N 1
ATOM 809 C CA . ALA A 1 100 ? -16.062 -23.672 0.422 1 98.5 100 ALA A CA 1
ATOM 810 C C . ALA A 1 100 ? -17.375 -23.094 -0.069 1 98.5 100 ALA A C 1
ATOM 812 O O . ALA A 1 100 ? -17.391 -22.281 -1 1 98.5 100 ALA A O 1
ATOM 813 N N . LYS A 1 101 ? -18.469 -23.484 0.603 1 97.75 101 LYS A N 1
ATOM 814 C CA . LYS A 1 101 ? -19.766 -22.891 0.313 1 97.75 101 LYS A CA 1
ATOM 815 C C . LYS A 1 101 ? -19.734 -21.375 0.53 1 97.75 101 LYS A C 1
ATOM 817 O O . LYS A 1 101 ? -19.172 -20.891 1.511 1 97.75 101 LYS A O 1
ATOM 822 N N . GLY A 1 102 ? 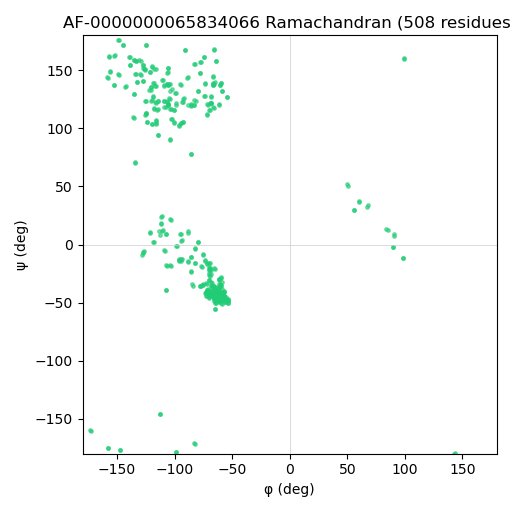-20.281 -20.672 -0.494 1 97.06 102 GLY A N 1
ATOM 823 C CA . GLY A 1 102 ? -20.391 -19.234 -0.34 1 97.06 102 GLY A CA 1
ATOM 824 C C . GLY A 1 102 ? -19.266 -18.469 -1.024 1 97.06 102 GLY A C 1
ATOM 825 O O . GLY A 1 102 ? -19.344 -17.25 -1.188 1 97.06 102 GLY A O 1
ATOM 826 N N . ILE A 1 103 ? -18.219 -19.188 -1.447 1 98.19 103 ILE A N 1
ATOM 827 C CA . ILE A 1 103 ? -17.125 -18.531 -2.164 1 98.19 103 ILE A CA 1
ATOM 828 C C . ILE A 1 103 ? -17.562 -18.188 -3.582 1 98.19 103 ILE A C 1
ATOM 830 O O . ILE A 1 103 ? -18.125 -19.031 -4.285 1 98.19 103 ILE A O 1
ATOM 834 N N . ASN A 1 104 ? -17.391 -16.953 -3.953 1 98 104 ASN A N 1
ATOM 835 C CA . ASN A 1 104 ? -17.531 -16.547 -5.348 1 98 104 ASN A CA 1
ATOM 836 C C . ASN A 1 104 ? -16.188 -16.547 -6.066 1 98 104 ASN A C 1
ATOM 838 O O . ASN A 1 104 ? -15.398 -15.602 -5.918 1 98 104 ASN A O 1
ATOM 842 N N . TYR A 1 105 ? -15.992 -17.531 -6.871 1 95.31 105 TYR A N 1
ATOM 843 C CA . TYR A 1 105 ? -14.68 -17.703 -7.488 1 95.31 105 TYR A CA 1
ATOM 844 C C . TYR A 1 105 ? -14.703 -17.266 -8.945 1 95.31 105 TYR A C 1
ATOM 846 O O . TYR A 1 105 ? -13.844 -17.656 -9.734 1 95.31 105 TYR A O 1
ATOM 854 N N . THR A 1 106 ? -15.695 -16.422 -9.266 1 92.94 106 THR A N 1
ATOM 855 C CA . THR A 1 106 ? -15.703 -15.828 -10.602 1 92.94 106 THR A CA 1
ATOM 856 C C . THR A 1 106 ? -14.453 -14.984 -10.82 1 92.94 106 THR A C 1
ATOM 858 O O . THR A 1 106 ? -14.172 -14.07 -10.047 1 92.94 106 THR A O 1
ATOM 861 N N . GLY A 1 107 ? -13.695 -15.328 -11.805 1 89 107 GLY A N 1
ATOM 862 C CA . GLY A 1 107 ? -12.5 -14.547 -12.117 1 89 107 GLY A CA 1
ATOM 863 C C . GLY A 1 107 ? -11.297 -14.938 -11.281 1 89 107 GLY A C 1
ATOM 864 O O . GLY A 1 107 ? -10.32 -14.195 -11.211 1 89 107 GLY A O 1
ATOM 865 N N . PHE A 1 108 ? -11.414 -16.062 -10.625 1 95.56 108 PHE A N 1
ATOM 866 C CA . PHE A 1 108 ? -10.289 -16.562 -9.836 1 95.56 108 PHE A CA 1
ATOM 867 C C . PHE A 1 108 ? -9.031 -16.672 -10.688 1 95.56 108 PHE A C 1
ATOM 869 O O . PHE A 1 108 ? -9.062 -17.281 -11.766 1 95.56 108 PHE A O 1
ATOM 876 N N . GLY A 1 109 ? -7.957 -16.094 -10.281 1 95.75 109 GLY A N 1
ATOM 877 C CA . GLY A 1 109 ? -6.742 -15.961 -11.07 1 95.75 109 GLY A CA 1
ATOM 878 C C . GLY A 1 109 ? -6.059 -17.281 -11.344 1 95.75 109 GLY A C 1
ATOM 879 O O . GLY A 1 109 ? -5.922 -18.125 -10.445 1 95.75 109 GLY A O 1
ATOM 880 N N . ALA A 1 110 ? -5.625 -17.422 -12.547 1 97.44 110 ALA A N 1
ATOM 881 C CA . ALA A 1 110 ? -4.902 -18.641 -12.945 1 97.44 110 ALA A CA 1
ATOM 882 C C . ALA A 1 110 ? -3.627 -18.797 -12.125 1 97.44 110 ALA A C 1
ATOM 884 O O . ALA A 1 110 ? -3.215 -19.922 -11.828 1 97.44 110 ALA A O 1
ATOM 885 N N . ASP A 1 111 ? -3.02 -17.688 -11.789 1 97.44 111 ASP A N 1
ATOM 886 C CA . ASP A 1 111 ? -1.808 -17.734 -10.977 1 97.44 111 ASP A CA 1
ATOM 887 C C . ASP A 1 111 ? -2.084 -18.328 -9.602 1 97.44 111 ASP A C 1
ATOM 889 O O . ASP A 1 111 ? -1.273 -19.109 -9.078 1 97.44 111 ASP A O 1
ATOM 893 N N . ARG A 1 112 ? -3.232 -17.984 -9.023 1 98.31 112 ARG A N 1
ATOM 894 C CA . ARG A 1 112 ? -3.607 -18.531 -7.73 1 98.31 112 ARG A CA 1
ATOM 895 C C . ARG A 1 112 ? -3.902 -20.031 -7.844 1 98.31 112 ARG A C 1
ATOM 897 O O . ARG A 1 112 ? -3.576 -20.797 -6.938 1 98.31 112 ARG A O 1
ATOM 904 N N . ILE A 1 113 ? -4.508 -20.469 -8.977 1 98.75 113 ILE A N 1
ATOM 905 C CA . ILE A 1 113 ? -4.801 -21.875 -9.211 1 98.75 113 ILE A CA 1
ATOM 906 C C . ILE A 1 113 ? -3.508 -22.688 -9.172 1 98.75 113 ILE A C 1
ATOM 908 O O . ILE A 1 113 ? -3.422 -23.688 -8.477 1 98.75 113 ILE A O 1
ATOM 912 N N . ILE A 1 114 ? -2.5 -22.219 -9.852 1 98.75 114 ILE A N 1
ATOM 913 C CA . ILE A 1 114 ? -1.281 -23.016 -9.969 1 98.75 114 ILE A CA 1
ATOM 914 C C . ILE A 1 114 ? -0.51 -22.969 -8.656 1 98.75 114 ILE A C 1
ATOM 916 O O . ILE A 1 114 ? 0.12 -23.969 -8.266 1 98.75 114 ILE A O 1
ATOM 920 N N . ASP A 1 115 ? -0.527 -21.859 -7.938 1 98.81 115 ASP A N 1
ATOM 921 C CA . ASP A 1 115 ? 0.112 -21.797 -6.629 1 98.81 115 ASP A CA 1
ATOM 922 C C . ASP A 1 115 ? -0.518 -22.781 -5.652 1 98.81 115 ASP A C 1
ATOM 924 O O . ASP A 1 115 ? 0.189 -23.547 -4.992 1 98.81 115 ASP A O 1
ATOM 928 N N . ILE A 1 116 ? -1.857 -22.781 -5.594 1 98.88 116 ILE A N 1
ATOM 929 C CA . ILE A 1 116 ? -2.584 -23.656 -4.684 1 98.88 116 ILE A CA 1
ATOM 930 C C . ILE A 1 116 ? -2.34 -25.109 -5.07 1 98.88 116 ILE A C 1
ATOM 932 O O . ILE A 1 116 ? -2.139 -25.969 -4.207 1 98.88 116 ILE A O 1
ATOM 936 N N . THR A 1 117 ? -2.375 -25.375 -6.359 1 98.81 117 THR A N 1
ATOM 937 C CA . THR A 1 117 ? -2.164 -26.734 -6.859 1 98.81 117 THR A CA 1
ATOM 938 C C . THR A 1 117 ? -0.827 -27.281 -6.375 1 98.81 117 THR A C 1
ATOM 940 O O . THR A 1 117 ? -0.764 -28.391 -5.855 1 98.81 117 THR A O 1
ATOM 943 N N . GLU A 1 118 ? 0.224 -26.5 -6.504 1 98.69 118 GLU A N 1
ATOM 944 C CA . GLU A 1 118 ? 1.538 -26.969 -6.07 1 98.69 118 GLU A CA 1
ATOM 945 C C . GLU A 1 118 ? 1.608 -27.078 -4.551 1 98.69 118 GLU A C 1
ATOM 947 O O . GLU A 1 118 ? 2.191 -28.031 -4.027 1 98.69 118 GLU A O 1
ATOM 952 N N . ALA A 1 119 ? 1.062 -26.141 -3.855 1 98.75 119 ALA A N 1
ATOM 953 C CA . ALA A 1 119 ? 1.047 -26.188 -2.396 1 98.75 119 ALA A CA 1
ATOM 954 C C . ALA A 1 119 ? 0.346 -27.438 -1.896 1 98.75 119 ALA A C 1
ATOM 956 O O . ALA A 1 119 ? 0.822 -28.094 -0.964 1 98.75 119 ALA A O 1
ATOM 957 N N . MET A 1 120 ? -0.779 -27.812 -2.537 1 98.44 120 MET A N 1
ATOM 958 C CA . MET A 1 120 ? -1.556 -28.984 -2.164 1 98.44 120 MET A CA 1
ATOM 959 C C . MET A 1 120 ? -0.77 -30.266 -2.439 1 98.44 120 MET A C 1
ATOM 961 O O . MET A 1 120 ? -0.903 -31.25 -1.712 1 98.44 120 MET A O 1
ATOM 965 N N . GLN A 1 121 ? -0.016 -30.234 -3.492 1 97.44 121 GLN A N 1
ATOM 966 C CA . GLN A 1 121 ? 0.839 -31.375 -3.791 1 97.44 121 GLN A CA 1
ATOM 967 C C . GLN A 1 121 ? 1.919 -31.547 -2.727 1 97.44 121 GLN A C 1
ATOM 969 O O . GLN A 1 121 ? 2.178 -32.656 -2.271 1 97.44 121 GLN A O 1
ATOM 974 N N . LYS A 1 122 ? 2.547 -30.5 -2.273 1 97.31 122 LYS A N 1
ATOM 975 C CA . LYS A 1 122 ? 3.643 -30.516 -1.309 1 97.31 122 LYS A CA 1
ATOM 976 C C . LYS A 1 122 ? 3.137 -30.844 0.092 1 97.31 122 LYS A C 1
ATOM 978 O O . LYS A 1 122 ? 3.787 -31.578 0.836 1 97.31 122 LYS A O 1
ATOM 983 N N . TYR A 1 123 ? 1.958 -30.234 0.409 1 97.88 123 TYR A N 1
ATOM 984 C CA . TYR A 1 123 ? 1.441 -30.312 1.771 1 97.88 123 TYR A CA 1
ATOM 985 C C . TYR A 1 123 ? -0.049 -30.641 1.769 1 97.88 123 TYR A C 1
ATOM 987 O O . TYR A 1 123 ? -0.861 -29.844 2.244 1 97.88 123 TYR A O 1
ATOM 995 N N . PRO A 1 124 ? -0.459 -31.828 1.42 1 96.19 124 PRO A N 1
ATOM 996 C CA . PRO A 1 124 ? -1.867 -32.188 1.202 1 96.19 124 PRO A CA 1
ATOM 997 C C . PRO A 1 124 ? -2.678 -32.188 2.496 1 96.19 124 PRO A C 1
ATOM 999 O O . PRO A 1 124 ? -3.896 -31.984 2.467 1 96.19 124 PRO A O 1
ATOM 1002 N N . ASP A 1 125 ? -2.078 -32.312 3.686 1 95.06 125 ASP A N 1
ATOM 1003 C CA . ASP A 1 125 ? -2.83 -32.5 4.922 1 95.06 125 ASP A CA 1
ATOM 1004 C C . ASP A 1 125 ? -2.744 -31.266 5.812 1 95.06 125 ASP A C 1
ATOM 1006 O O . ASP A 1 125 ? -3.152 -31.312 6.977 1 95.06 125 ASP A O 1
ATOM 1010 N N . LYS A 1 126 ? -2.252 -30.172 5.266 1 97.62 126 LYS A N 1
ATOM 1011 C CA . LYS A 1 126 ? -2.053 -28.969 6.09 1 97.62 126 LYS A CA 1
ATOM 1012 C C . LYS A 1 126 ? -3.098 -27.906 5.777 1 97.62 126 LYS A C 1
ATOM 1014 O O . LYS A 1 126 ? -3.664 -27.891 4.684 1 97.62 126 LYS A O 1
ATOM 1019 N N . ASN A 1 127 ? -3.486 -27.094 6.828 1 98.69 127 ASN A N 1
ATOM 1020 C CA . ASN A 1 127 ? -4.105 -25.797 6.555 1 98.69 127 ASN A CA 1
ATOM 1021 C C . ASN A 1 127 ? -3.102 -24.812 5.965 1 98.69 127 ASN A C 1
ATOM 1023 O O . ASN A 1 127 ? -2.121 -24.453 6.617 1 98.69 127 ASN A O 1
ATOM 1027 N N . LEU A 1 128 ? -3.363 -24.438 4.75 1 98.88 128 LEU A N 1
ATOM 1028 C CA . LEU A 1 128 ? -2.346 -23.703 4.008 1 98.88 128 LEU A CA 1
ATOM 1029 C C . LEU A 1 128 ? -2.709 -22.219 3.908 1 98.88 128 LEU A C 1
ATOM 1031 O O . LEU A 1 128 ? -3.877 -21.875 3.711 1 98.88 128 LEU A O 1
ATOM 1035 N N . VAL A 1 129 ? -1.791 -21.406 4.094 1 98.88 129 VAL A N 1
ATOM 1036 C CA . VAL A 1 129 ? -1.823 -19.984 3.73 1 98.88 129 VAL A CA 1
ATOM 1037 C C . VAL A 1 129 ? -0.727 -19.688 2.709 1 98.88 129 VAL A C 1
ATOM 1039 O O . VAL A 1 129 ? 0.46 -19.859 2.996 1 98.88 129 VAL A O 1
ATOM 1042 N N . ILE A 1 130 ? -1.102 -19.281 1.534 1 98.81 130 ILE A N 1
ATOM 1043 C CA . ILE A 1 130 ? -0.149 -19.094 0.446 1 98.81 130 ILE A CA 1
ATOM 1044 C C . ILE A 1 130 ? -0.07 -17.609 0.076 1 98.81 130 ILE A C 1
ATOM 1046 O O . ILE A 1 130 ? -1.057 -17.031 -0.373 1 98.81 130 ILE A O 1
ATOM 1050 N N . PHE A 1 131 ? 1.053 -17.047 0.263 1 98.69 131 PHE A N 1
ATOM 1051 C CA . PHE A 1 131 ? 1.303 -15.664 -0.151 1 98.69 131 PHE A CA 1
ATOM 1052 C C . PHE A 1 131 ? 2.047 -15.625 -1.479 1 98.69 131 PHE A C 1
ATOM 1054 O O . PHE A 1 131 ? 3.047 -16.328 -1.657 1 98.69 131 PHE A O 1
ATOM 1061 N N . ASP A 1 132 ? 1.595 -14.875 -2.402 1 98.38 132 ASP A N 1
ATOM 1062 C CA . ASP A 1 132 ? 2.301 -14.594 -3.648 1 98.38 132 ASP A CA 1
ATOM 1063 C C . ASP A 1 132 ? 2.66 -13.117 -3.762 1 98.38 132 ASP A C 1
ATOM 1065 O O . ASP A 1 132 ? 1.793 -12.281 -4.027 1 98.38 132 ASP A O 1
ATOM 1069 N N . PHE A 1 133 ? 3.922 -12.805 -3.588 1 97.06 133 PHE A N 1
ATOM 1070 C CA . PHE A 1 133 ? 4.414 -11.438 -3.668 1 97.06 133 PHE A CA 1
ATOM 1071 C C . PHE A 1 133 ? 4.73 -11.055 -5.109 1 97.06 133 PHE A C 1
ATOM 1073 O O . PHE A 1 133 ? 5.895 -10.914 -5.48 1 97.06 133 PHE A O 1
ATOM 1080 N N . GLY A 1 134 ? 3.746 -10.758 -5.891 1 94.69 134 GLY A N 1
ATOM 1081 C CA . GLY A 1 134 ? 3.893 -10.375 -7.285 1 94.69 134 GLY A CA 1
ATOM 1082 C C . GLY A 1 134 ? 3.521 -8.93 -7.551 1 94.69 134 GLY A C 1
ATOM 1083 O O . GLY A 1 134 ? 3.83 -8.047 -6.75 1 94.69 134 GLY A O 1
ATOM 1084 N N . THR A 1 135 ? 2.93 -8.727 -8.805 1 94.19 135 THR A N 1
ATOM 1085 C CA . THR A 1 135 ? 2.404 -7.398 -9.117 1 94.19 135 THR A CA 1
ATOM 1086 C C . THR A 1 135 ? 1.434 -6.934 -8.031 1 94.19 135 THR A C 1
ATOM 1088 O O . THR A 1 135 ? 1.506 -5.793 -7.574 1 94.19 135 THR A O 1
ATOM 1091 N N . ALA A 1 136 ? 0.547 -7.785 -7.75 1 96.25 136 ALA A N 1
ATOM 1092 C CA . ALA A 1 136 ? -0.223 -7.699 -6.516 1 96.25 136 ALA A CA 1
ATOM 1093 C C . ALA A 1 136 ? 0.234 -8.75 -5.508 1 96.25 136 ALA A C 1
ATOM 1095 O O . ALA A 1 136 ? 0.833 -9.766 -5.887 1 96.25 136 ALA A O 1
ATOM 1096 N N . THR A 1 137 ? 0.091 -8.484 -4.277 1 97.5 137 THR A N 1
ATOM 1097 C CA . THR A 1 137 ? 0.288 -9.5 -3.248 1 97.5 137 THR A CA 1
ATOM 1098 C C . THR A 1 137 ? -1.031 -10.188 -2.902 1 97.5 137 THR A C 1
ATOM 1100 O O . THR A 1 137 ? -2.008 -9.516 -2.551 1 97.5 137 THR A O 1
ATOM 1103 N N . THR A 1 138 ? -1.086 -11.477 -3.031 1 98.19 138 THR A N 1
ATOM 1104 C CA . THR A 1 138 ? -2.293 -12.227 -2.689 1 98.19 138 THR A CA 1
ATOM 1105 C C . THR A 1 138 ? -2.012 -13.234 -1.583 1 98.19 138 THR A C 1
ATOM 1107 O O . THR A 1 138 ? -0.865 -13.641 -1.385 1 98.19 138 THR A O 1
ATOM 1110 N N . TYR A 1 139 ? -3.01 -13.531 -0.877 1 98.75 139 TYR A N 1
ATOM 1111 C CA . TYR A 1 139 ? -2.943 -14.711 -0.024 1 98.75 139 TYR A CA 1
ATOM 1112 C C . TYR A 1 139 ? -4.195 -15.562 -0.179 1 98.75 139 TYR A C 1
ATOM 1114 O O . TYR A 1 139 ? -5.293 -15.039 -0.373 1 98.75 139 TYR A O 1
ATOM 1122 N N . ASP A 1 140 ? -4.02 -16.812 -0.197 1 98.88 140 ASP A N 1
ATOM 1123 C CA . ASP A 1 140 ? -5.066 -17.828 -0.3 1 98.88 140 ASP A CA 1
ATOM 1124 C C . ASP A 1 140 ? -5.043 -18.766 0.903 1 98.88 140 ASP A C 1
ATOM 1126 O O . ASP A 1 140 ? -3.975 -19.203 1.329 1 98.88 140 ASP A O 1
ATOM 1130 N N . VAL A 1 141 ? -6.199 -19.047 1.446 1 98.88 141 VAL A N 1
ATOM 1131 C CA . VAL A 1 141 ? -6.27 -19.875 2.65 1 98.88 141 VAL A CA 1
ATOM 1132 C C . VAL A 1 141 ? -7.086 -21.141 2.371 1 98.88 141 VAL A C 1
ATOM 1134 O O . VAL A 1 141 ? -8.219 -21.047 1.896 1 98.88 141 VAL A O 1
ATOM 1137 N N . LEU A 1 142 ? -6.496 -22.266 2.613 1 98.81 142 LEU A N 1
ATOM 1138 C CA . LEU A 1 142 ? -7.141 -23.562 2.451 1 98.81 142 LEU A CA 1
ATOM 1139 C C . LEU A 1 142 ? -7.195 -24.312 3.777 1 98.81 142 LEU A C 1
ATOM 1141 O O . LEU A 1 142 ? -6.18 -24.438 4.469 1 98.81 142 LEU A O 1
ATOM 1145 N N . LYS A 1 143 ? -8.305 -24.766 4.188 1 97.88 143 LYS A N 1
ATOM 1146 C CA . LYS A 1 143 ? -8.469 -25.703 5.285 1 97.88 143 LYS A CA 1
ATOM 1147 C C . LYS A 1 143 ? -8.586 -27.141 4.77 1 97.88 143 LYS A C 1
ATOM 1149 O O . LYS A 1 143 ? -9.625 -27.531 4.238 1 97.88 143 LYS A O 1
ATOM 1154 N N . LYS A 1 144 ? -7.539 -27.875 4.863 1 94.56 144 LYS A N 1
ATOM 1155 C CA . LYS A 1 144 ? -7.492 -29.266 4.43 1 94.56 144 LYS A CA 1
ATOM 1156 C C . LYS A 1 144 ? -8.016 -29.422 3.004 1 94.56 144 LYS A C 1
ATOM 1158 O O . LYS A 1 144 ? -8.93 -30.219 2.754 1 94.56 144 LYS A O 1
ATOM 1163 N N . GLY A 1 145 ? -7.492 -28.609 2.105 1 97.75 145 GLY A N 1
ATOM 1164 C CA . GLY A 1 145 ? -7.762 -28.734 0.681 1 97.75 145 GLY A CA 1
ATOM 1165 C C . GLY A 1 145 ? -8.969 -27.938 0.229 1 97.75 145 GLY A C 1
ATOM 1166 O O . GLY A 1 145 ? -9.281 -27.906 -0.962 1 97.75 145 GLY A O 1
ATOM 1167 N N . VAL A 1 146 ? -9.672 -27.266 1.135 1 98.44 146 VAL A N 1
ATOM 1168 C CA . VAL A 1 146 ? -10.828 -26.453 0.8 1 98.44 146 VAL A CA 1
ATOM 1169 C C . VAL A 1 146 ? -10.461 -24.969 0.88 1 98.44 146 VAL A C 1
ATOM 1171 O O . VAL A 1 146 ? -10.016 -24.5 1.926 1 98.44 146 VAL A O 1
ATOM 1174 N N . TYR A 1 147 ? -10.602 -24.281 -0.22 1 98.75 147 TYR A N 1
ATOM 1175 C CA . TYR A 1 147 ? -10.375 -22.844 -0.251 1 98.75 147 TYR A CA 1
ATOM 1176 C C . TYR A 1 147 ? -11.445 -22.094 0.541 1 98.75 147 TYR A C 1
ATOM 1178 O O . TYR A 1 147 ? -12.633 -22.172 0.203 1 98.75 147 TYR A O 1
ATOM 1186 N N . ILE A 1 148 ? -11.023 -21.344 1.532 1 98.56 148 ILE A N 1
ATOM 1187 C CA . ILE A 1 148 ? -12.031 -20.734 2.406 1 98.56 148 ILE A CA 1
ATOM 1188 C C . ILE A 1 148 ? -11.93 -19.219 2.328 1 98.56 148 ILE A C 1
ATOM 1190 O O . ILE A 1 148 ? -12.633 -18.5 3.049 1 98.56 148 ILE A O 1
ATOM 1194 N N . GLY A 1 149 ? -11.062 -18.672 1.519 1 98.56 149 GLY A N 1
ATOM 1195 C CA . GLY A 1 149 ? -10.961 -17.234 1.333 1 98.56 149 GLY A CA 1
ATOM 1196 C C . GLY A 1 149 ? -9.539 -16.766 1.146 1 98.56 149 GLY A C 1
ATOM 1197 O O . GLY A 1 149 ? -8.609 -17.562 1.105 1 98.56 149 GLY A O 1
ATOM 1198 N N . GLY A 1 150 ? -9.414 -15.438 0.977 1 98.5 150 GLY A N 1
ATOM 1199 C CA . GLY A 1 150 ? -8.102 -14.852 0.774 1 98.5 150 GLY A CA 1
ATOM 1200 C C . GLY A 1 150 ? -8.125 -13.336 0.774 1 98.5 150 GLY A C 1
ATOM 1201 O O . GLY A 1 150 ? -9.016 -12.719 1.362 1 98.5 150 GLY A O 1
ATOM 1202 N N . GLY A 1 151 ? -7.094 -12.852 0.209 1 98.5 151 GLY A N 1
ATOM 1203 C CA . GLY A 1 151 ? -6.969 -11.398 0.148 1 98.5 151 GLY A CA 1
ATOM 1204 C C . GLY A 1 151 ? -6.059 -10.93 -0.969 1 98.5 151 GLY A C 1
ATOM 1205 O O . GLY A 1 151 ? -5.309 -11.719 -1.544 1 98.5 151 GLY A O 1
ATOM 1206 N N . ILE A 1 152 ? -6.1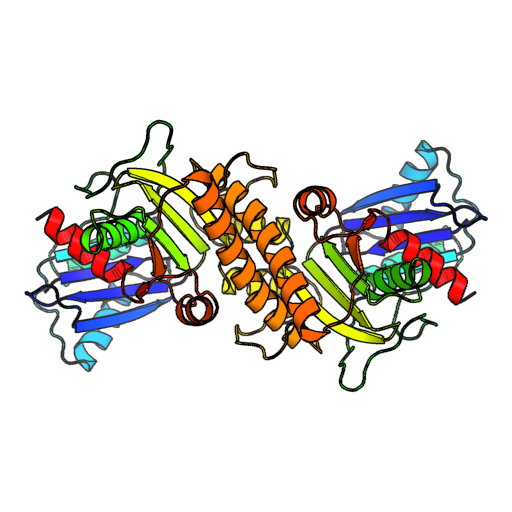64 -9.656 -1.345 1 98.06 152 ILE A N 1
ATOM 1207 C CA . ILE A 1 152 ? -5.375 -9.031 -2.396 1 98.06 152 ILE A CA 1
ATOM 1208 C C . ILE A 1 152 ? -4.875 -7.664 -1.922 1 98.06 152 ILE A C 1
ATOM 1210 O O . ILE A 1 152 ? -5.656 -6.855 -1.415 1 98.06 152 ILE A O 1
ATOM 1214 N N . LEU A 1 153 ? -3.623 -7.406 -2.045 1 97.81 153 LEU A N 1
ATOM 1215 C CA . LEU A 1 153 ? -2.939 -6.168 -1.688 1 97.81 153 LEU A CA 1
ATOM 1216 C C . LEU A 1 153 ? -2.111 -5.648 -2.859 1 97.81 153 LEU A C 1
ATOM 1218 O O . LEU A 1 153 ? -1.727 -6.418 -3.744 1 97.81 153 LEU A O 1
ATOM 1222 N N . PRO A 1 154 ? -1.878 -4.34 -2.883 1 97.25 154 PRO A N 1
ATOM 1223 C CA . PRO A 1 154 ? -0.883 -3.891 -3.859 1 97.25 154 PRO A CA 1
ATOM 1224 C C . PRO A 1 154 ? 0.49 -4.52 -3.635 1 97.25 154 PRO A C 1
ATOM 1226 O O . PRO A 1 154 ? 0.916 -4.688 -2.49 1 97.25 154 PRO A O 1
ATOM 1229 N N . GLY A 1 155 ? 1.12 -4.879 -4.664 1 96.69 155 GLY A N 1
ATOM 1230 C CA . GLY A 1 155 ? 2.502 -5.32 -4.547 1 96.69 155 GLY A CA 1
ATOM 1231 C C . GLY A 1 155 ? 3.443 -4.215 -4.105 1 96.69 155 GLY A C 1
ATOM 1232 O O . GLY A 1 155 ? 3.076 -3.039 -4.109 1 96.69 155 GLY A O 1
ATOM 1233 N N . ILE A 1 156 ? 4.598 -4.586 -3.76 1 95.94 156 ILE A N 1
ATOM 1234 C CA . ILE A 1 156 ? 5.574 -3.65 -3.211 1 95.94 156 ILE A CA 1
ATOM 1235 C C . ILE A 1 156 ? 5.949 -2.613 -4.266 1 95.94 156 ILE A C 1
ATOM 1237 O O . ILE A 1 156 ? 5.871 -1.407 -4.02 1 95.94 156 ILE A O 1
ATOM 1241 N N . ASP A 1 157 ? 6.301 -3.014 -5.461 1 95 157 ASP A N 1
ATOM 1242 C CA . ASP A 1 157 ? 6.684 -2.088 -6.523 1 95 157 ASP A CA 1
ATOM 1243 C C . ASP A 1 157 ? 5.504 -1.214 -6.941 1 95 157 ASP A C 1
ATOM 1245 O O . ASP A 1 157 ? 5.68 -0.033 -7.246 1 95 157 ASP A O 1
ATOM 1249 N N . MET A 1 158 ? 4.375 -1.865 -7 1 95.62 158 MET A N 1
ATOM 1250 C CA . MET A 1 158 ? 3.168 -1.105 -7.309 1 95.62 158 MET A CA 1
ATOM 1251 C C . MET A 1 158 ? 2.961 0.021 -6.301 1 95.62 158 MET A C 1
ATOM 1253 O O . MET A 1 158 ? 2.588 1.134 -6.676 1 95.62 158 MET A O 1
ATOM 1257 N N . SER A 1 159 ? 3.209 -0.256 -5.074 1 95.94 159 SER A N 1
ATOM 1258 C CA . SER A 1 159 ? 3.057 0.717 -3.998 1 95.94 159 SER A CA 1
ATOM 1259 C C . SER A 1 159 ? 4.066 1.852 -4.133 1 95.94 159 SER A C 1
ATOM 1261 O O . SER A 1 159 ? 3.713 3.023 -3.98 1 95.94 159 SER A O 1
ATOM 1263 N N . ILE A 1 160 ? 5.273 1.507 -4.414 1 96 160 ILE A N 1
ATOM 1264 C CA . ILE A 1 160 ? 6.324 2.5 -4.598 1 96 160 ILE A CA 1
ATOM 1265 C C . ILE A 1 160 ? 5.992 3.389 -5.793 1 96 160 ILE A C 1
ATOM 1267 O O . ILE A 1 160 ? 6.09 4.617 -5.707 1 96 160 ILE A O 1
ATOM 1271 N N . ASN A 1 161 ? 5.531 2.785 -6.867 1 95.81 161 ASN A N 1
ATOM 1272 C CA . ASN A 1 161 ? 5.184 3.527 -8.07 1 95.81 161 ASN A CA 1
ATOM 1273 C C . ASN A 1 161 ? 3.969 4.426 -7.844 1 95.81 161 ASN A C 1
ATOM 1275 O O . ASN A 1 161 ? 3.873 5.508 -8.43 1 95.81 161 ASN A O 1
ATOM 1279 N N . ALA A 1 162 ? 3.07 3.91 -7.035 1 95.88 162 ALA A N 1
ATOM 1280 C CA . ALA A 1 162 ? 1.893 4.711 -6.715 1 95.88 162 ALA A CA 1
ATOM 1281 C C . ALA A 1 162 ? 2.283 6 -5.996 1 95.88 162 ALA A C 1
ATOM 1283 O O . ALA A 1 162 ? 1.737 7.066 -6.281 1 95.88 162 ALA A O 1
ATOM 1284 N N . LEU A 1 163 ? 3.244 5.941 -5.055 1 95.62 163 LEU A N 1
ATOM 1285 C CA . LEU A 1 163 ? 3.74 7.129 -4.363 1 95.62 163 LEU A CA 1
ATOM 1286 C C . LEU A 1 163 ? 4.359 8.117 -5.352 1 95.62 163 LEU A C 1
ATOM 1288 O O . LEU A 1 163 ? 4.027 9.305 -5.34 1 95.62 163 LEU A O 1
ATOM 1292 N N . TYR A 1 164 ? 5.141 7.605 -6.195 1 93.81 164 TYR A N 1
ATOM 1293 C CA . TYR A 1 164 ? 5.852 8.422 -7.172 1 93.81 164 TYR A CA 1
ATOM 1294 C C . TYR A 1 164 ? 4.875 9.078 -8.148 1 93.81 164 TYR A C 1
ATO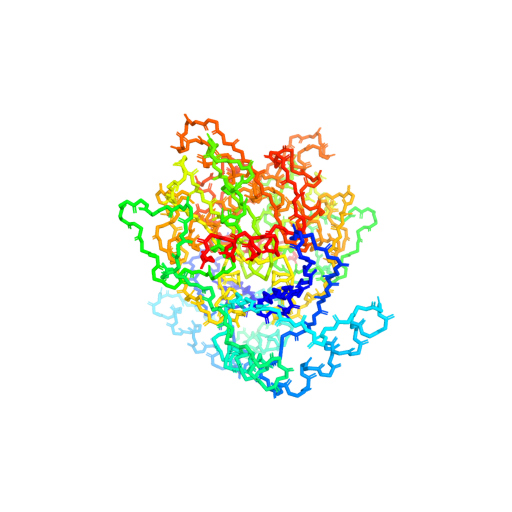M 1296 O O . TYR A 1 164 ? 4.996 10.266 -8.453 1 93.81 164 TYR A O 1
ATOM 1304 N N . GLY A 1 165 ? 3.895 8.344 -8.586 1 91.56 165 GLY A N 1
ATOM 1305 C CA . GLY A 1 165 ? 3.014 8.781 -9.656 1 91.56 165 GLY A CA 1
ATOM 1306 C C . GLY A 1 165 ? 1.899 9.695 -9.18 1 91.56 165 GLY A C 1
ATOM 1307 O O . GLY A 1 165 ? 1.272 10.391 -9.984 1 91.56 165 GLY A O 1
ATOM 1308 N N . ASN A 1 166 ? 1.663 9.711 -7.844 1 89.75 166 ASN A N 1
ATOM 1309 C CA . ASN A 1 166 ? 0.477 10.422 -7.375 1 89.75 166 ASN A CA 1
ATOM 1310 C C . ASN A 1 166 ? 0.84 11.539 -6.398 1 89.75 166 ASN A C 1
ATOM 1312 O O . ASN A 1 166 ? -0.028 12.062 -5.703 1 89.75 166 ASN A O 1
ATOM 1316 N N . THR A 1 167 ? 2.127 11.844 -6.293 1 88.06 167 THR A N 1
ATOM 1317 C CA . THR A 1 167 ? 2.574 12.953 -5.453 1 88.06 167 THR A CA 1
ATOM 1318 C C . THR A 1 167 ? 3.521 13.859 -6.227 1 88.06 167 THR A C 1
ATOM 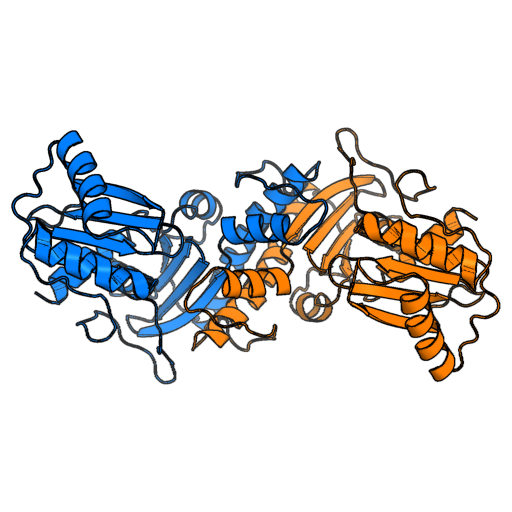1320 O O . THR A 1 167 ? 4.305 13.398 -7.055 1 88.06 167 THR A O 1
ATOM 1323 N N . ALA A 1 168 ? 3.514 15.109 -5.98 1 82.19 168 ALA A N 1
ATOM 1324 C CA . ALA A 1 168 ? 4.289 16.109 -6.703 1 82.19 168 ALA A CA 1
ATOM 1325 C C . ALA A 1 168 ? 5.754 16.094 -6.281 1 82.19 168 ALA A C 1
ATOM 1327 O O . ALA A 1 168 ? 6.637 16.484 -7.043 1 82.19 168 ALA A O 1
ATOM 1328 N N . LYS A 1 169 ? 6.098 15.523 -5.121 1 81.5 169 LYS A N 1
ATOM 1329 C CA . LYS A 1 169 ? 7.426 15.805 -4.582 1 81.5 169 LYS A CA 1
ATOM 1330 C C . LYS A 1 169 ? 8.18 14.516 -4.27 1 81.5 169 LYS A C 1
ATOM 1332 O O . LYS A 1 169 ? 9.367 14.547 -3.949 1 81.5 169 LYS A O 1
ATOM 1337 N N . LEU A 1 170 ? 7.531 13.352 -4.398 1 91.38 170 LEU A N 1
ATOM 1338 C CA . LEU A 1 170 ? 8.188 12.148 -3.891 1 91.38 170 LEU A CA 1
ATOM 1339 C C . LEU A 1 170 ? 8.945 11.43 -5.004 1 91.38 170 LEU A C 1
ATOM 1341 O O . LEU A 1 170 ? 8.445 11.312 -6.125 1 91.38 170 LEU A O 1
ATOM 1345 N N . PRO A 1 171 ? 10.125 10.938 -4.773 1 91.94 171 PRO A N 1
ATOM 1346 C CA . PRO A 1 171 ? 10.945 10.227 -5.758 1 91.94 171 PRO A CA 1
ATOM 1347 C C . PRO A 1 171 ? 10.57 8.75 -5.883 1 91.94 171 PRO A C 1
ATOM 1349 O O . PRO A 1 171 ? 9.961 8.188 -4.969 1 91.94 171 PRO A O 1
ATOM 1352 N N . ARG A 1 172 ? 10.867 8.242 -7 1 92.06 172 ARG A N 1
ATOM 1353 C CA . ARG A 1 172 ? 10.828 6.785 -7.109 1 92.06 172 ARG A CA 1
ATOM 1354 C C . ARG A 1 172 ? 12.016 6.148 -6.383 1 92.06 172 ARG A C 1
ATOM 1356 O O . ARG A 1 172 ? 13.133 6.66 -6.449 1 92.06 172 ARG A O 1
ATOM 1363 N N . VAL A 1 173 ? 11.789 5.082 -5.68 1 94.25 173 VAL A N 1
ATOM 1364 C CA . VAL A 1 173 ? 12.852 4.441 -4.906 1 94.25 173 VAL A CA 1
ATOM 1365 C C . VAL A 1 173 ? 12.898 2.951 -5.223 1 94.25 173 VAL A C 1
ATOM 1367 O O . VAL A 1 173 ? 11.938 2.396 -5.766 1 94.25 173 VAL A O 1
ATOM 1370 N N . LYS A 1 174 ? 14.039 2.297 -4.98 1 93.38 174 LYS A N 1
ATOM 1371 C CA . LYS A 1 174 ? 14.164 0.843 -5.055 1 93.38 174 LYS A CA 1
ATOM 1372 C C . LYS A 1 174 ? 13.82 0.191 -3.719 1 93.38 174 LYS A C 1
ATOM 1374 O O . LYS A 1 174 ? 14.078 0.761 -2.658 1 93.38 174 LYS A O 1
ATOM 1379 N N . PHE A 1 175 ? 13.242 -0.88 -3.836 1 93.12 175 PHE A N 1
ATOM 1380 C CA . PHE A 1 175 ? 12.984 -1.659 -2.631 1 93.12 175 PHE A CA 1
ATOM 1381 C C . PHE A 1 175 ? 14.289 -2.193 -2.045 1 93.12 175 PHE A C 1
ATOM 1383 O O . PHE A 1 175 ? 15.094 -2.797 -2.756 1 93.12 175 PHE A O 1
ATOM 1390 N N . THR A 1 176 ? 14.539 -1.968 -0.788 1 91.44 176 THR A N 1
ATOM 1391 C CA . THR A 1 176 ? 15.75 -2.406 -0.11 1 91.44 176 THR A CA 1
ATOM 1392 C C . THR A 1 176 ? 15.453 -2.797 1.335 1 91.44 176 THR A C 1
ATOM 1394 O O . THR A 1 176 ? 14.32 -2.652 1.802 1 91.44 176 THR A O 1
ATOM 1397 N N . THR A 1 177 ? 16.453 -3.389 2.018 1 93.75 177 THR A N 1
ATOM 1398 C CA . THR A 1 177 ? 16.391 -3.664 3.449 1 93.75 177 THR A CA 1
ATOM 1399 C C . THR A 1 177 ? 17 -2.51 4.246 1 93.75 177 THR A C 1
ATOM 1401 O O . THR A 1 177 ? 18.219 -2.33 4.273 1 93.75 177 THR A O 1
ATOM 1404 N N . PRO A 1 178 ? 16.172 -1.762 4.844 1 96 178 PRO A N 1
ATOM 1405 C CA . PRO A 1 178 ? 16.688 -0.625 5.602 1 96 178 PRO A CA 1
ATOM 1406 C C . PRO A 1 178 ? 17.281 -1.034 6.953 1 96 178 PRO A C 1
ATOM 1408 O O . PRO A 1 178 ? 16.891 -2.066 7.508 1 96 178 PRO A O 1
ATOM 1411 N N . SER A 1 179 ? 18.156 -0.233 7.492 1 95.56 179 SER A N 1
ATOM 1412 C CA . SER A 1 179 ? 18.766 -0.499 8.789 1 95.56 179 SER A CA 1
ATOM 1413 C C . SER A 1 179 ? 17.938 0.067 9.93 1 95.56 179 SER A C 1
ATOM 1415 O O . SER A 1 179 ? 18.156 -0.281 11.094 1 95.56 179 SER A O 1
ATOM 1417 N N . SER A 1 180 ? 17.016 0.926 9.594 1 98 180 SER A N 1
ATOM 1418 C CA . SER A 1 180 ? 16.219 1.606 10.617 1 98 180 SER A CA 1
ATOM 1419 C C . SER A 1 180 ? 14.82 1.918 10.109 1 98 180 SER A C 1
ATOM 1421 O O . SER A 1 180 ? 14.625 2.217 8.93 1 98 180 SER A O 1
ATOM 1423 N N . VAL A 1 181 ? 13.852 1.875 11.016 1 98.5 181 VAL A N 1
ATOM 1424 C CA . VAL A 1 181 ? 12.477 2.258 10.719 1 98.5 181 VAL A CA 1
ATOM 1425 C C . VAL A 1 181 ? 12.367 3.779 10.641 1 98.5 181 VAL A C 1
ATOM 1427 O O . VAL A 1 181 ? 11.383 4.312 10.133 1 98.5 181 VAL A O 1
ATOM 1430 N N . LEU A 1 182 ? 13.438 4.488 11.023 1 98.69 182 LEU A N 1
ATOM 1431 C CA . LEU A 1 182 ? 13.484 5.945 11.031 1 98.69 182 LEU A CA 1
ATOM 1432 C C . LEU A 1 182 ? 14.297 6.469 9.852 1 98.69 182 LEU A C 1
ATOM 1434 O O . LEU A 1 182 ? 15.5 6.695 9.969 1 98.69 182 LEU A O 1
ATOM 1438 N N . GLY A 1 183 ? 13.586 6.707 8.75 1 98.25 183 GLY A N 1
ATOM 1439 C CA . GLY A 1 183 ? 14.266 7.281 7.598 1 98.25 183 GLY A CA 1
ATOM 1440 C C . GLY A 1 183 ? 14.742 8.703 7.836 1 98.25 183 GLY A C 1
ATOM 1441 O O . GLY A 1 183 ? 14.039 9.5 8.461 1 98.25 183 GLY A O 1
ATOM 1442 N N . THR A 1 184 ? 15.891 9.07 7.273 1 98.12 184 THR A N 1
ATOM 1443 C CA . THR A 1 184 ? 16.516 10.352 7.566 1 98.12 184 THR A CA 1
ATOM 1444 C C . THR A 1 184 ? 16.406 11.289 6.367 1 98.12 184 THR A C 1
ATOM 1446 O O . THR A 1 184 ? 16.859 12.438 6.434 1 98.12 184 THR A O 1
ATOM 1449 N N . ASP A 1 185 ? 15.93 10.844 5.316 1 97.06 185 ASP A N 1
ATOM 1450 C CA . ASP A 1 185 ? 15.547 11.617 4.137 1 97.06 185 ASP A CA 1
ATOM 1451 C C . ASP A 1 185 ? 14.375 10.969 3.406 1 97.06 185 ASP A C 1
ATOM 1453 O O . ASP A 1 185 ? 13.953 9.859 3.756 1 97.06 185 ASP A O 1
ATOM 1457 N N . THR A 1 186 ? 13.914 11.602 2.412 1 95.75 186 THR A N 1
ATOM 1458 C CA . THR A 1 186 ? 12.68 11.172 1.76 1 95.75 186 THR A CA 1
ATOM 1459 C C . THR A 1 186 ? 12.82 9.758 1.211 1 95.75 186 THR A C 1
ATOM 1461 O O . THR A 1 186 ? 11.93 8.922 1.396 1 95.75 186 THR A O 1
ATOM 1464 N N . MET A 1 187 ? 13.945 9.461 0.553 1 96.38 187 MET A N 1
ATOM 1465 C CA . MET A 1 187 ? 14.172 8.141 -0.02 1 96.38 187 MET A CA 1
ATOM 1466 C C . MET A 1 187 ? 14.195 7.07 1.069 1 96.38 187 MET A C 1
ATOM 1468 O O . MET A 1 187 ? 13.508 6.051 0.959 1 96.38 187 MET A O 1
ATOM 1472 N N . LYS A 1 188 ? 14.898 7.301 2.092 1 97.75 188 LYS A N 1
ATOM 1473 C CA . LYS A 1 188 ? 15.023 6.352 3.191 1 97.75 188 LYS A CA 1
ATOM 1474 C C . LYS A 1 188 ? 13.703 6.207 3.947 1 97.75 188 LYS A C 1
ATOM 1476 O O . LYS A 1 188 ? 13.406 5.137 4.484 1 97.75 188 LYS A O 1
ATOM 1481 N N . GLN A 1 189 ? 12.969 7.25 4.008 1 98.12 189 GLN A N 1
ATOM 1482 C CA . GLN A 1 189 ? 11.664 7.203 4.652 1 98.12 189 GLN A CA 1
ATOM 1483 C C . GLN A 1 189 ? 10.711 6.273 3.898 1 98.12 189 GLN A C 1
ATOM 1485 O O . GLN A 1 189 ? 9.984 5.492 4.512 1 98.12 189 GLN A O 1
ATOM 1490 N N . ILE A 1 190 ? 10.734 6.414 2.58 1 97.94 190 ILE A N 1
ATOM 1491 C CA . ILE A 1 190 ? 9.898 5.539 1.768 1 97.94 190 ILE A CA 1
ATOM 1492 C C . ILE A 1 190 ? 10.367 4.094 1.906 1 97.94 190 ILE A C 1
ATOM 1494 O O . ILE A 1 190 ? 9.562 3.193 2.15 1 97.94 190 ILE A O 1
ATOM 1498 N N . GLN A 1 191 ? 11.68 3.861 1.847 1 97.62 191 GLN A N 1
ATOM 1499 C CA . GLN A 1 191 ? 12.25 2.52 1.928 1 97.62 191 GLN A CA 1
ATOM 1500 C C . GLN A 1 191 ? 11.938 1.872 3.275 1 97.62 191 GLN A C 1
ATOM 1502 O O . GLN A 1 191 ? 11.531 0.71 3.334 1 97.62 191 GLN A O 1
ATOM 1507 N N . ALA A 1 192 ? 12.078 2.623 4.348 1 98.19 192 ALA A N 1
ATOM 1508 C CA . ALA A 1 192 ? 11.836 2.111 5.691 1 98.19 192 ALA A CA 1
ATOM 1509 C C . ALA A 1 192 ? 10.367 1.749 5.883 1 98.19 192 ALA A C 1
ATOM 1511 O O . ALA A 1 192 ? 10.047 0.644 6.328 1 98.19 192 ALA A O 1
ATOM 1512 N N . ALA A 1 193 ? 9.547 2.668 5.504 1 98.5 193 ALA A N 1
ATOM 1513 C CA . ALA A 1 193 ? 8.117 2.48 5.727 1 98.5 193 ALA A CA 1
ATOM 1514 C C . ALA A 1 193 ? 7.586 1.304 4.914 1 98.5 193 ALA A C 1
ATOM 1516 O O . ALA A 1 193 ? 6.777 0.513 5.41 1 98.5 193 ALA A O 1
ATOM 1517 N N . ILE A 1 194 ? 8.023 1.205 3.689 1 97.56 194 ILE A N 1
ATOM 1518 C CA . ILE A 1 194 ? 7.57 0.127 2.818 1 97.56 194 ILE A CA 1
ATOM 1519 C C . ILE A 1 194 ? 8.055 -1.215 3.361 1 97.56 194 ILE A C 1
ATOM 1521 O O . ILE A 1 194 ? 7.273 -2.158 3.49 1 97.56 194 ILE A O 1
ATOM 1525 N N . PHE A 1 195 ? 9.32 -1.304 3.738 1 97.56 195 PHE A N 1
ATOM 1526 C CA . PHE A 1 195 ? 9.891 -2.564 4.191 1 97.56 195 PHE A CA 1
ATOM 1527 C C . PHE A 1 195 ? 9.234 -3.021 5.488 1 97.56 195 PHE A C 1
ATOM 1529 O O . PHE A 1 195 ? 8.664 -4.113 5.551 1 97.56 195 PHE A O 1
ATOM 1536 N N . PHE A 1 196 ? 9.227 -2.209 6.527 1 98.19 196 PHE A N 1
ATOM 1537 C CA . PHE A 1 196 ? 8.688 -2.592 7.824 1 98.19 196 PHE A CA 1
ATOM 1538 C C . PHE A 1 196 ? 7.168 -2.654 7.785 1 98.19 196 PHE A C 1
ATOM 1540 O O . PHE A 1 196 ? 6.555 -3.477 8.469 1 98.19 196 PHE A O 1
ATOM 1547 N N . GLY A 1 197 ? 6.621 -1.764 6.977 1 97.88 197 GLY A N 1
ATOM 1548 C CA . GLY A 1 197 ? 5.172 -1.771 6.832 1 97.88 197 GLY A CA 1
ATOM 1549 C C . GLY A 1 197 ? 4.645 -3.047 6.207 1 97.88 197 GLY A C 1
ATOM 1550 O O . GLY A 1 197 ? 3.686 -3.639 6.707 1 97.88 197 GLY A O 1
ATOM 1551 N N . TYR A 1 198 ? 5.254 -3.453 5.148 1 97.25 198 TYR A N 1
ATOM 1552 C CA . TYR A 1 198 ? 4.805 -4.668 4.477 1 97.25 198 TYR A CA 1
ATOM 1553 C C . TYR A 1 198 ? 5.051 -5.895 5.344 1 97.25 198 TYR A C 1
ATOM 1555 O O . TYR A 1 198 ? 4.238 -6.82 5.363 1 97.25 198 TYR A O 1
ATOM 1563 N N . ALA A 1 199 ? 6.207 -5.914 6.031 1 97.56 199 ALA A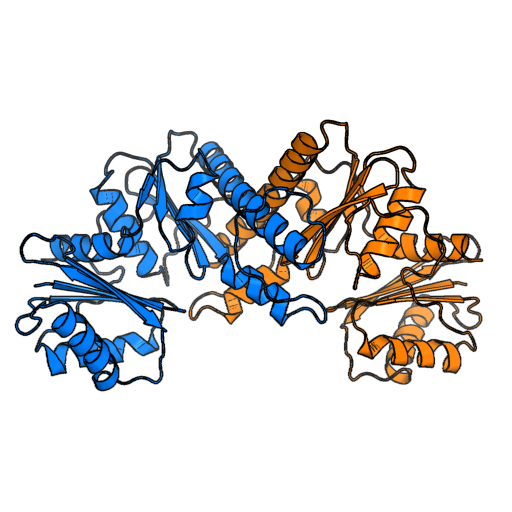 N 1
ATOM 1564 C CA . ALA A 1 199 ? 6.438 -7.004 6.977 1 97.56 199 ALA A CA 1
ATOM 1565 C C . ALA A 1 199 ? 5.316 -7.086 8.008 1 97.56 199 ALA A C 1
ATOM 1567 O O . ALA A 1 199 ? 4.793 -8.164 8.281 1 97.56 199 ALA A O 1
ATOM 1568 N N . GLY A 1 200 ? 4.957 -5.926 8.547 1 98.19 200 GLY A N 1
ATOM 1569 C CA . GLY A 1 200 ? 3.887 -5.875 9.531 1 98.19 200 GLY A CA 1
ATOM 1570 C C . GLY A 1 200 ? 2.539 -6.285 8.969 1 98.19 200 GLY A C 1
ATOM 1571 O O . GLY A 1 200 ? 1.745 -6.934 9.656 1 98.19 200 GLY A O 1
ATOM 1572 N N . GLN A 1 201 ? 2.305 -5.863 7.75 1 98 201 GLN A N 1
ATOM 1573 C CA . GLN A 1 201 ? 1.07 -6.211 7.055 1 98 201 GLN A CA 1
ATOM 1574 C C . GLN A 1 201 ? 0.881 -7.723 6.992 1 98 201 GLN A C 1
ATOM 1576 O O . GLN A 1 201 ? -0.174 -8.234 7.367 1 98 201 GLN A O 1
ATOM 1581 N N . ILE A 1 202 ? 1.912 -8.406 6.562 1 98.38 202 ILE A N 1
ATOM 1582 C CA . ILE A 1 202 ? 1.854 -9.852 6.371 1 98.38 202 ILE A CA 1
ATOM 1583 C C . ILE A 1 202 ? 1.751 -10.547 7.73 1 98.38 202 ILE A C 1
ATOM 1585 O O . ILE A 1 202 ? 0.922 -11.438 7.918 1 98.38 202 ILE A O 1
ATOM 1589 N N . LYS A 1 203 ? 2.547 -10.109 8.727 1 98.44 203 LYS A N 1
ATOM 1590 C CA . LYS A 1 203 ? 2.512 -10.688 10.07 1 98.44 203 LYS A CA 1
ATOM 1591 C C . LYS A 1 203 ? 1.113 -10.586 10.672 1 98.44 203 LYS A C 1
ATOM 1593 O O . LYS A 1 203 ? 0.617 -11.547 11.266 1 98.44 203 LYS A O 1
ATOM 1598 N N . HIS A 1 204 ? 0.514 -9.43 10.5 1 98.62 204 HIS A N 1
ATOM 1599 C CA . HIS A 1 204 ? -0.796 -9.203 11.094 1 98.62 204 HIS A CA 1
ATOM 1600 C C . HIS A 1 204 ? -1.873 -10.031 10.398 1 98.62 204 HIS A C 1
ATOM 1602 O O . HIS A 1 204 ? -2.771 -10.562 11.055 1 98.62 204 HIS A O 1
ATOM 1608 N N . ILE A 1 205 ? -1.803 -10.125 9.109 1 98.69 205 ILE A N 1
ATOM 1609 C CA . ILE A 1 205 ? -2.754 -10.938 8.352 1 98.69 205 ILE A CA 1
ATOM 1610 C C . ILE A 1 205 ? -2.648 -12.398 8.789 1 98.69 205 ILE A C 1
ATOM 1612 O O . ILE A 1 205 ? -3.666 -13.055 9.023 1 98.69 205 ILE A O 1
ATOM 1616 N N . ILE A 1 206 ? -1.428 -12.938 8.906 1 98.75 206 ILE A N 1
ATOM 1617 C CA . ILE A 1 206 ? -1.226 -14.312 9.367 1 98.75 206 ILE A CA 1
ATOM 1618 C C . ILE A 1 206 ? -1.842 -14.484 10.75 1 98.75 206 ILE A C 1
ATOM 1620 O O . ILE A 1 206 ? -2.523 -15.484 11.008 1 98.75 206 ILE A O 1
ATOM 1624 N N . LYS A 1 207 ? -1.616 -13.5 11.617 1 98.44 207 LYS A N 1
ATOM 1625 C CA . LYS A 1 207 ? -2.182 -13.555 12.969 1 98.44 207 LYS A CA 1
ATOM 1626 C C . LYS A 1 207 ? -3.705 -13.625 12.922 1 98.44 207 LYS A C 1
ATOM 1628 O O . LYS A 1 207 ? -4.312 -14.43 13.625 1 98.44 207 LYS A O 1
ATOM 1633 N N . LYS A 1 208 ? -4.332 -12.781 12.109 1 98.5 208 LYS A N 1
ATOM 1634 C CA . LYS A 1 208 ? -5.789 -12.75 12.008 1 98.5 208 LYS A CA 1
ATOM 1635 C C . LYS A 1 208 ? -6.328 -14.055 11.43 1 98.5 208 LYS A C 1
ATOM 1637 O O . LYS A 1 208 ? -7.383 -14.539 11.852 1 98.5 208 LYS A O 1
ATOM 1642 N N . ILE A 1 209 ? -5.629 -14.609 10.445 1 98.75 209 ILE A N 1
ATOM 1643 C CA . ILE A 1 209 ? -6.031 -15.891 9.867 1 98.75 209 ILE A CA 1
ATOM 1644 C C . ILE A 1 209 ? -5.984 -16.984 10.938 1 98.75 209 ILE A C 1
ATOM 1646 O O . ILE A 1 209 ? -6.91 -17.781 11.055 1 98.75 209 ILE A O 1
ATOM 1650 N N . ASN A 1 210 ? -4.859 -16.969 11.672 1 98.31 210 ASN A N 1
ATOM 1651 C CA . ASN A 1 210 ? -4.719 -17.938 12.758 1 98.31 210 ASN A CA 1
ATOM 1652 C C . ASN A 1 210 ? -5.859 -17.812 13.766 1 98.31 210 ASN A C 1
ATOM 1654 O O . ASN A 1 210 ? -6.391 -18.812 14.234 1 98.31 210 ASN A O 1
ATOM 1658 N N . GLU A 1 211 ? -6.211 -16.625 14.133 1 97.81 211 GLU A N 1
ATOM 1659 C CA . GLU A 1 211 ? -7.281 -16.375 15.094 1 97.81 211 GLU A CA 1
ATOM 1660 C C . GLU A 1 211 ? -8.625 -16.859 14.562 1 97.81 211 GLU A C 1
ATOM 1662 O O . GLU A 1 211 ? -9.43 -17.422 15.312 1 97.81 211 GLU A O 1
ATOM 1667 N N . GLU A 1 212 ? -8.844 -16.609 13.289 1 97.31 212 GLU A N 1
ATOM 1668 C CA . GLU A 1 212 ? -10.125 -16.984 12.703 1 97.31 212 GLU A CA 1
ATOM 1669 C C . GLU A 1 212 ? -10.234 -18.5 12.516 1 97.31 212 GLU A C 1
ATOM 1671 O O . GLU A 1 212 ? -11.289 -19.078 12.758 1 97.31 212 GLU A O 1
ATOM 1676 N N . LEU A 1 213 ? -9.156 -19.125 12.047 1 97 213 LEU A N 1
ATOM 1677 C CA . LEU A 1 213 ? -9.172 -20.562 11.805 1 97 213 LEU A CA 1
ATOM 1678 C C . LEU A 1 213 ? -9.062 -21.344 13.109 1 97 213 LEU A C 1
ATOM 1680 O O . LEU A 1 213 ? -9.633 -22.422 13.242 1 97 213 LEU A O 1
ATOM 1684 N N . ASN A 1 214 ? -8.305 -20.828 14.07 1 96.62 214 ASN A N 1
ATOM 1685 C CA . ASN A 1 214 ? -8.047 -21.438 15.375 1 96.62 214 ASN A CA 1
ATOM 1686 C C . ASN A 1 214 ? -7.48 -22.844 15.227 1 96.62 214 ASN A C 1
ATOM 1688 O O . ASN A 1 214 ? -7.887 -23.766 15.945 1 96.62 214 ASN A O 1
ATOM 1692 N N . GLU A 1 215 ? -6.766 -23.141 14.172 1 97.06 215 GLU A N 1
ATOM 1693 C CA . GLU A 1 215 ? -6.008 -24.344 13.875 1 97.06 215 GLU A CA 1
ATOM 1694 C C . GLU A 1 215 ? -4.613 -24.016 13.352 1 97.06 215 GLU A C 1
ATOM 1696 O O . GLU A 1 215 ? -4.375 -22.906 12.867 1 97.06 215 GLU A O 1
ATOM 1701 N N . GLU A 1 216 ? -3.752 -24.984 13.492 1 97.62 216 GLU A N 1
ATOM 1702 C CA . GLU A 1 216 ? -2.396 -24.781 12.992 1 97.62 216 GLU A CA 1
ATOM 1703 C C . GLU A 1 216 ? -2.398 -24.531 11.492 1 97.62 216 GLU A C 1
ATOM 1705 O O . GLU A 1 216 ? -3.129 -25.172 10.742 1 97.62 216 GLU A O 1
ATOM 1710 N N . ILE A 1 217 ? -1.593 -23.547 11.055 1 98.5 217 ILE A N 1
ATOM 1711 C CA . ILE A 1 217 ? -1.5 -23.203 9.641 1 98.5 217 ILE A CA 1
ATOM 1712 C C . ILE A 1 217 ? -0.056 -23.359 9.172 1 98.5 217 ILE A C 1
ATOM 1714 O O . ILE A 1 217 ? 0.878 -23.297 9.969 1 98.5 217 ILE A O 1
ATOM 1718 N N . PHE A 1 218 ? 0.162 -23.703 7.957 1 98.75 218 PHE A N 1
ATOM 1719 C CA . PHE A 1 218 ? 1.445 -23.688 7.266 1 98.75 218 PHE A CA 1
ATOM 1720 C C . PHE A 1 218 ? 1.494 -22.578 6.23 1 98.75 218 PHE A C 1
ATOM 1722 O O . PHE A 1 218 ? 0.708 -22.562 5.281 1 98.75 218 PHE A O 1
ATOM 1729 N N . VAL A 1 219 ? 2.424 -21.656 6.414 1 98.75 219 VAL A N 1
ATOM 1730 C CA . VAL A 1 219 ? 2.477 -20.453 5.578 1 98.75 219 VAL A CA 1
ATOM 1731 C C . VAL A 1 219 ? 3.553 -20.625 4.508 1 98.75 219 VAL A C 1
ATOM 1733 O O . VAL A 1 219 ? 4.738 -20.75 4.824 1 98.75 219 VAL A O 1
ATOM 1736 N N . LEU A 1 220 ? 3.125 -20.641 3.283 1 98.56 220 LEU A N 1
ATOM 1737 C CA . LEU A 1 220 ? 3.988 -20.734 2.111 1 98.56 220 LEU A CA 1
ATOM 1738 C C . LEU A 1 220 ? 4.02 -19.406 1.352 1 98.56 220 LEU A C 1
ATOM 1740 O O . LEU A 1 220 ? 2.984 -18.766 1.174 1 98.56 220 LEU A O 1
ATOM 1744 N N . ALA A 1 221 ? 5.184 -19 0.919 1 98.44 221 ALA A N 1
ATOM 1745 C CA . ALA A 1 221 ? 5.309 -17.75 0.167 1 98.44 221 ALA A CA 1
ATOM 1746 C C . ALA A 1 221 ? 6.016 -17.984 -1.166 1 98.44 221 ALA A C 1
ATOM 1748 O O . ALA A 1 221 ? 6.812 -18.922 -1.299 1 98.44 221 ALA A O 1
ATOM 1749 N N . THR A 1 222 ? 5.699 -17.203 -2.113 1 98 222 THR A N 1
ATOM 1750 C CA . THR A 1 222 ? 6.355 -17.156 -3.414 1 98 222 THR A CA 1
ATOM 1751 C C . THR A 1 222 ? 6.344 -15.742 -3.982 1 98 222 THR A C 1
ATOM 1753 O O . THR A 1 222 ? 6.008 -14.789 -3.277 1 98 222 THR A O 1
ATOM 1756 N N . GLY A 1 223 ? 6.84 -15.562 -5.172 1 95.06 223 GLY A N 1
ATOM 1757 C CA . GLY A 1 223 ? 6.879 -14.25 -5.805 1 95.06 223 GLY A CA 1
ATOM 1758 C C . GLY A 1 223 ? 8.227 -13.57 -5.688 1 95.06 223 GLY A C 1
ATOM 1759 O O . GLY A 1 223 ? 9.031 -13.914 -4.816 1 95.06 223 GLY A O 1
ATOM 1760 N N . GLY A 1 224 ? 8.531 -12.57 -6.535 1 86.62 224 GLY A N 1
ATOM 1761 C CA . GLY A 1 224 ? 9.828 -11.945 -6.727 1 86.62 224 GLY A CA 1
ATOM 1762 C C . GLY A 1 224 ? 10.375 -11.305 -5.461 1 86.62 224 GLY A C 1
ATOM 1763 O O . GLY A 1 224 ? 11.5 -11.594 -5.051 1 86.62 224 GLY A O 1
ATOM 1764 N N . LEU A 1 225 ? 9.625 -10.492 -4.773 1 84.88 225 LEU A N 1
ATOM 1765 C CA . LEU A 1 225 ? 10.125 -9.789 -3.602 1 84.88 225 LEU A CA 1
ATOM 1766 C C . LEU A 1 225 ? 9.789 -10.547 -2.322 1 84.88 225 LEU A C 1
ATOM 1768 O O . LEU A 1 225 ? 10.055 -10.062 -1.22 1 84.88 225 LEU A O 1
ATOM 1772 N N . GLY A 1 226 ? 9.297 -11.727 -2.523 1 90.12 226 GLY A N 1
ATOM 1773 C CA . GLY A 1 226 ? 8.953 -12.578 -1.395 1 90.12 226 GLY A CA 1
ATOM 1774 C C . GLY A 1 226 ? 10.164 -13.07 -0.624 1 90.12 226 GLY A C 1
ATOM 1775 O O . GLY A 1 226 ? 10.086 -13.289 0.587 1 90.12 226 GLY A O 1
ATOM 1776 N N . LYS A 1 227 ? 11.297 -13.156 -1.336 1 92.38 227 LYS A N 1
ATOM 1777 C CA . LYS A 1 227 ? 12.5 -13.664 -0.683 1 92.38 227 LYS A CA 1
ATOM 1778 C C . LYS A 1 227 ? 12.969 -12.711 0.415 1 92.38 227 LYS A C 1
ATOM 1780 O O . LYS A 1 227 ? 13.227 -13.133 1.543 1 92.38 227 LYS A O 1
ATOM 1785 N N . ILE A 1 228 ? 13 -11.469 0.118 1 91.69 228 ILE A N 1
ATOM 1786 C CA . ILE A 1 228 ? 13.477 -10.453 1.057 1 91.69 228 ILE A CA 1
ATOM 1787 C C . ILE A 1 228 ? 12.508 -10.352 2.234 1 91.69 228 ILE A C 1
ATOM 1789 O O . ILE A 1 228 ? 12.93 -10.359 3.395 1 91.69 228 ILE A O 1
ATOM 1793 N N . LEU A 1 229 ? 11.227 -10.359 1.976 1 92.38 229 LEU A N 1
ATOM 1794 C CA . LEU A 1 229 ? 10.234 -10.211 3.031 1 92.38 229 LEU A CA 1
ATOM 1795 C C . LEU A 1 229 ? 10.164 -11.469 3.895 1 92.38 229 LEU A C 1
ATOM 1797 O O . LEU A 1 229 ? 9.977 -11.375 5.109 1 92.38 229 LEU A O 1
ATOM 1801 N N . SER A 1 230 ? 10.281 -12.578 3.211 1 93.31 230 SER A N 1
ATOM 1802 C CA . SER A 1 230 ? 10.195 -13.844 3.943 1 93.31 230 SER A CA 1
ATOM 1803 C C . SER A 1 230 ? 11.312 -13.961 4.973 1 93.31 230 SER A C 1
ATOM 1805 O O . SER A 1 230 ? 11.133 -14.57 6.027 1 93.31 230 SER A O 1
ATOM 1807 N N . ALA A 1 231 ? 12.453 -13.352 4.73 1 92.19 231 ALA A N 1
ATOM 1808 C CA . ALA A 1 231 ? 13.578 -13.375 5.664 1 92.19 231 ALA A CA 1
ATOM 1809 C C . ALA A 1 231 ? 13.273 -12.539 6.902 1 92.19 231 ALA A C 1
ATOM 1811 O O . ALA A 1 231 ? 13.844 -12.773 7.973 1 92.19 231 ALA A O 1
ATOM 1812 N N . GLU A 1 232 ? 12.32 -11.594 6.789 1 91.75 232 GLU A N 1
ATOM 1813 C CA . GLU A 1 232 ? 11.953 -10.688 7.875 1 91.75 232 GLU A CA 1
ATOM 1814 C C . GLU A 1 232 ? 10.773 -11.227 8.672 1 91.75 232 GLU A C 1
ATOM 1816 O O . GLU A 1 232 ? 10.477 -10.734 9.766 1 91.75 232 GLU A O 1
ATOM 1821 N N . ILE A 1 233 ? 10.102 -12.258 8.141 1 96.5 233 ILE A N 1
ATOM 1822 C CA . ILE A 1 233 ? 8.844 -12.719 8.711 1 96.5 233 ILE A CA 1
ATOM 1823 C C . ILE A 1 233 ? 8.984 -14.172 9.156 1 96.5 233 ILE A C 1
ATOM 1825 O O . ILE A 1 233 ? 8.781 -15.094 8.367 1 96.5 233 ILE A O 1
ATOM 1829 N N . ASP A 1 234 ? 9.102 -14.383 10.414 1 96.69 234 ASP A N 1
ATOM 1830 C CA . ASP A 1 234 ? 9.344 -15.703 10.977 1 96.69 234 ASP A CA 1
ATOM 1831 C C . ASP A 1 234 ? 8.117 -16.594 10.82 1 96.69 234 ASP A C 1
ATOM 1833 O O . ASP A 1 234 ? 8.234 -17.828 10.836 1 96.69 234 ASP A O 1
ATOM 1837 N N . GLU A 1 235 ? 6.988 -15.953 10.617 1 97.5 235 GLU A N 1
ATOM 1838 C CA . GLU A 1 235 ? 5.73 -16.688 10.523 1 97.5 235 GLU A CA 1
ATOM 1839 C C . GLU A 1 235 ? 5.625 -17.438 9.195 1 97.5 235 GLU A C 1
ATOM 1841 O O . GLU A 1 235 ? 4.758 -18.297 9.023 1 97.5 235 GLU A O 1
ATOM 1846 N N . ILE A 1 236 ? 6.477 -17.125 8.227 1 98 236 ILE A N 1
ATOM 1847 C CA . ILE A 1 236 ? 6.492 -17.828 6.953 1 98 236 ILE A CA 1
ATOM 1848 C C . ILE A 1 236 ? 7.316 -19.109 7.09 1 98 236 ILE A C 1
ATOM 1850 O O . ILE A 1 236 ? 8.523 -19.062 7.355 1 98 236 ILE A O 1
ATOM 1854 N N . ASP A 1 237 ? 6.656 -20.219 6.848 1 98.19 237 ASP A N 1
ATOM 1855 C CA . ASP A 1 237 ? 7.289 -21.516 7.062 1 98.19 237 ASP A CA 1
ATOM 1856 C C . ASP A 1 237 ? 8.234 -21.859 5.914 1 98.19 237 ASP A C 1
ATOM 1858 O O . ASP A 1 237 ? 9.266 -22.5 6.125 1 98.19 237 ASP A O 1
ATOM 1862 N N . GLU A 1 238 ? 7.895 -21.484 4.699 1 97.94 238 GLU A N 1
ATOM 1863 C CA . GLU A 1 238 ? 8.695 -21.812 3.527 1 97.94 238 GLU A CA 1
ATOM 1864 C C . GLU A 1 238 ? 8.508 -20.766 2.426 1 97.94 238 GLU A C 1
ATOM 1866 O O . GLU A 1 238 ? 7.391 -20.312 2.182 1 97.94 238 GLU A O 1
ATOM 1871 N N . TYR A 1 239 ? 9.602 -20.406 1.826 1 98 239 TYR A N 1
ATOM 1872 C CA . TYR A 1 239 ? 9.602 -19.625 0.591 1 98 239 TYR A CA 1
ATOM 1873 C C . TYR A 1 239 ? 10.047 -20.484 -0.59 1 98 239 TYR A C 1
ATOM 1875 O O . TYR A 1 239 ? 11.094 -21.141 -0.535 1 98 239 TYR A O 1
ATOM 1883 N N . ASP A 1 240 ? 9.195 -20.562 -1.618 1 97.88 240 ASP A N 1
ATOM 1884 C CA . ASP A 1 240 ? 9.5 -21.312 -2.834 1 97.88 240 ASP A CA 1
ATOM 1885 C C . ASP A 1 240 ? 9.391 -20.422 -4.07 1 97.88 240 ASP A C 1
ATOM 1887 O O . ASP A 1 240 ? 8.289 -20.188 -4.578 1 97.88 240 ASP A O 1
ATOM 1891 N N . ALA A 1 241 ? 10.531 -20.016 -4.66 1 96.81 241 ALA A N 1
ATOM 1892 C CA . ALA A 1 241 ? 10.57 -19.078 -5.781 1 96.81 241 ALA A CA 1
ATOM 1893 C C . ALA A 1 241 ? 9.914 -19.688 -7.02 1 96.81 241 ALA A C 1
ATOM 1895 O O . ALA A 1 241 ? 9.453 -18.969 -7.906 1 96.81 241 ALA A O 1
ATOM 1896 N N . ASN A 1 242 ? 9.789 -21.016 -7.098 1 97.44 242 ASN A N 1
ATOM 1897 C CA . ASN A 1 242 ? 9.305 -21.688 -8.305 1 97.44 242 ASN A CA 1
ATOM 1898 C C . ASN A 1 242 ? 7.934 -22.312 -8.078 1 97.44 242 ASN A C 1
ATOM 1900 O O . ASN A 1 242 ? 7.516 -23.188 -8.844 1 97.44 242 ASN A O 1
ATOM 1904 N N . LEU A 1 243 ? 7.273 -21.875 -7.055 1 98.25 243 LEU A N 1
ATOM 1905 C CA . LEU A 1 243 ? 5.996 -22.484 -6.695 1 98.25 243 LEU A CA 1
ATOM 1906 C C . LEU A 1 243 ? 5.043 -22.484 -7.887 1 98.25 243 LEU A C 1
ATOM 1908 O O . LEU A 1 243 ? 4.449 -23.516 -8.211 1 98.25 243 LEU A O 1
ATOM 1912 N N . SER A 1 244 ? 4.906 -21.344 -8.562 1 98.12 244 SER A N 1
ATOM 1913 C CA . SER A 1 244 ? 3.975 -21.188 -9.672 1 98.12 244 SER A CA 1
ATOM 1914 C C . SER A 1 244 ? 4.355 -22.094 -10.844 1 98.12 244 SER A C 1
ATOM 1916 O O . SER A 1 244 ? 3.502 -22.781 -11.406 1 98.12 244 SER A O 1
ATOM 1918 N N . LEU A 1 245 ? 5.625 -22.125 -11.18 1 98.38 245 LEU A N 1
ATOM 1919 C CA . LEU A 1 245 ? 6.086 -22.953 -12.281 1 98.38 245 LEU A CA 1
ATOM 1920 C C . LEU A 1 245 ? 5.898 -24.438 -11.969 1 98.38 245 LEU A C 1
ATOM 1922 O O . LEU A 1 245 ? 5.438 -25.203 -12.82 1 98.38 245 LEU A O 1
ATOM 1926 N N . LYS A 1 246 ? 6.246 -24.797 -10.766 1 98.12 246 LYS A N 1
ATOM 1927 C CA . LYS A 1 246 ? 6.008 -26.188 -10.359 1 98.12 246 LYS A CA 1
ATOM 1928 C C . LYS A 1 246 ? 4.52 -26.516 -10.398 1 98.12 246 LYS A C 1
ATOM 1930 O O . LYS A 1 246 ? 4.141 -27.641 -10.75 1 98.12 246 LYS A O 1
ATOM 1935 N N . GLY A 1 247 ? 3.736 -25.531 -10.031 1 98.5 247 GLY A N 1
ATOM 1936 C CA . GLY A 1 247 ? 2.295 -25.703 -10.078 1 98.5 247 GLY A CA 1
ATOM 1937 C C . GLY A 1 247 ? 1.775 -25.984 -11.477 1 98.5 247 GLY A C 1
ATOM 1938 O O . GLY A 1 247 ? 0.823 -26.75 -11.648 1 98.5 247 GLY A O 1
ATOM 1939 N N . LEU A 1 248 ? 2.383 -25.375 -12.484 1 98.44 248 LEU A N 1
ATOM 1940 C CA . LEU A 1 248 ? 2.016 -25.641 -13.867 1 98.44 248 LEU A CA 1
ATOM 1941 C C . LEU A 1 248 ? 2.273 -27.109 -14.227 1 98.44 248 LEU A C 1
ATOM 1943 O O . LEU A 1 248 ? 1.41 -27.766 -14.805 1 98.44 248 LEU A O 1
ATOM 1947 N N . TYR A 1 249 ? 3.385 -27.578 -13.867 1 97.81 249 TYR A N 1
ATOM 1948 C CA . TYR A 1 249 ? 3.709 -28.969 -14.164 1 97.81 249 TYR A CA 1
ATOM 1949 C C . TYR A 1 249 ? 2.799 -29.922 -13.398 1 97.81 249 TYR A C 1
ATOM 1951 O O . TYR A 1 249 ? 2.35 -30.938 -13.938 1 97.81 249 TYR A O 1
ATOM 1959 N N . THR A 1 250 ? 2.59 -29.594 -12.125 1 97.88 250 THR A N 1
ATOM 1960 C CA . THR A 1 250 ? 1.688 -30.406 -11.32 1 97.88 250 THR A CA 1
ATOM 1961 C C . THR A 1 250 ? 0.302 -30.469 -11.953 1 97.88 250 THR A C 1
ATOM 1963 O O . THR A 1 250 ? -0.313 -31.531 -12.008 1 97.88 250 THR A O 1
ATOM 1966 N N . LEU A 1 251 ? -0.197 -29.344 -12.398 1 98.06 251 LEU A N 1
ATOM 1967 C CA . LEU A 1 251 ? -1.501 -29.297 -13.047 1 98.06 251 LEU A CA 1
ATOM 1968 C C . LEU A 1 251 ? -1.502 -30.141 -14.32 1 98.06 251 LEU A C 1
ATOM 1970 O O . LEU A 1 251 ? -2.488 -30.828 -14.617 1 98.06 251 LEU A O 1
ATOM 1974 N N . TYR A 1 252 ? -0.426 -30.125 -15.078 1 97.31 252 TYR A N 1
ATOM 1975 C CA . TYR A 1 252 ? -0.266 -30.953 -16.266 1 97.31 252 TYR A CA 1
ATOM 1976 C C . TYR A 1 252 ? -0.41 -32.438 -15.914 1 97.31 252 TYR A C 1
ATOM 1978 O O . TYR A 1 252 ? -1.17 -33.156 -16.562 1 97.31 252 TYR A O 1
ATOM 1986 N N . LYS A 1 253 ? 0.25 -32.812 -14.906 1 97 253 LYS A N 1
ATOM 1987 C CA . LYS A 1 253 ? 0.239 -34.219 -14.5 1 97 253 LYS A CA 1
ATOM 1988 C C . LYS A 1 253 ? -1.155 -34.656 -14.055 1 97 253 LYS A C 1
ATOM 1990 O O . LYS A 1 253 ? -1.59 -35.781 -14.344 1 97 253 LYS A O 1
ATOM 1995 N N . LEU A 1 254 ? -1.824 -33.781 -13.406 1 96.88 254 LEU A N 1
ATOM 1996 C CA . LEU A 1 254 ? -3.154 -34.062 -12.891 1 96.88 254 LEU A CA 1
ATOM 1997 C C . LEU A 1 254 ? -4.16 -34.219 -14.023 1 96.88 254 LEU A C 1
ATOM 1999 O O . LEU A 1 254 ? -5.203 -34.844 -13.859 1 96.88 254 LEU A O 1
ATOM 2003 N N . ASN A 1 255 ? -3.898 -33.625 -15.133 1 96.81 255 ASN A N 1
ATOM 2004 C CA . ASN A 1 255 ? -4.883 -33.562 -16.219 1 96.81 255 ASN A CA 1
ATOM 2005 C C . ASN A 1 255 ? -4.418 -34.375 -17.422 1 96.81 255 ASN A C 1
ATOM 2007 O O . ASN A 1 255 ? -4.992 -34.25 -18.516 1 96.81 255 ASN A O 1
ATOM 2011 N N . LYS A 1 256 ? -3.33 -35.156 -17.312 1 90.12 256 LYS A N 1
ATOM 2012 C CA . LYS A 1 256 ? -2.863 -36.062 -18.375 1 90.12 256 LYS A CA 1
ATOM 2013 C C . LYS A 1 256 ? -3.713 -37.312 -18.438 1 90.12 256 LYS A C 1
ATOM 2015 O O . LYS A 1 256 ? -4.152 -37.844 -17.406 1 90.12 256 LYS A O 1
ATOM 2020 N N . MET B 1 1 ? -10.242 37.469 12.336 1 94.19 1 MET B N 1
ATOM 2021 C CA . MET B 1 1 ? -10.477 36.125 11.797 1 94.19 1 MET B CA 1
ATOM 2022 C C . MET B 1 1 ? -9.25 35.625 11.047 1 94.19 1 MET B C 1
ATOM 2024 O O . MET B 1 1 ? -8.57 36.375 10.375 1 94.19 1 MET B O 1
ATOM 2028 N N . ILE B 1 2 ? -8.93 34.312 11.258 1 96.75 2 ILE B N 1
ATOM 2029 C CA . ILE B 1 2 ? -7.781 33.688 10.602 1 96.75 2 ILE B CA 1
ATOM 2030 C C . ILE B 1 2 ? -8.258 32.562 9.711 1 96.75 2 ILE B C 1
ATOM 2032 O O . ILE B 1 2 ? -9.172 31.812 10.078 1 96.75 2 ILE B O 1
ATOM 2036 N N . ILE B 1 3 ? -7.668 32.438 8.523 1 97.94 3 ILE B N 1
ATOM 2037 C CA . ILE B 1 3 ? -7.988 31.344 7.617 1 97.94 3 ILE B CA 1
ATOM 2038 C C . ILE B 1 3 ? -6.75 30.484 7.402 1 97.94 3 ILE B C 1
ATOM 2040 O O . ILE B 1 3 ? -5.668 30.984 7.113 1 97.94 3 ILE B O 1
ATOM 2044 N N . GLY B 1 4 ? -6.891 29.234 7.711 1 98.31 4 GLY B N 1
ATOM 2045 C CA . GLY B 1 4 ? -5.867 28.266 7.391 1 98.31 4 GLY B CA 1
ATOM 2046 C C . GLY B 1 4 ? -6.223 27.391 6.195 1 98.31 4 GLY B C 1
ATOM 2047 O O . GLY B 1 4 ? -7.34 26.891 6.102 1 98.31 4 GLY B O 1
ATOM 2048 N N . ILE B 1 5 ? -5.281 27.219 5.227 1 98.5 5 ILE B N 1
ATOM 2049 C CA . ILE B 1 5 ? -5.488 26.422 4.016 1 98.5 5 ILE B CA 1
ATOM 2050 C C . ILE B 1 5 ? -4.41 25.359 3.906 1 98.5 5 ILE B C 1
ATOM 2052 O O . ILE B 1 5 ? -3.23 25.656 3.719 1 98.5 5 ILE B O 1
ATOM 2056 N N . ASP B 1 6 ? -4.801 24.141 4.043 1 98.12 6 ASP B N 1
ATOM 2057 C CA . ASP B 1 6 ? -3.91 23 3.879 1 98.12 6 ASP B CA 1
ATOM 2058 C C . ASP B 1 6 ? -4.129 22.328 2.527 1 98.12 6 ASP B C 1
ATOM 2060 O O . ASP B 1 6 ? -5.102 21.594 2.344 1 98.12 6 ASP B O 1
ATOM 2064 N N . ILE B 1 7 ? -3.166 22.5 1.644 1 97.5 7 ILE B N 1
ATOM 2065 C CA . ILE B 1 7 ? -3.293 22.062 0.256 1 97.5 7 ILE B CA 1
ATOM 2066 C C . ILE B 1 7 ? -2.561 20.734 0.06 1 97.5 7 ILE B C 1
ATOM 2068 O O . ILE B 1 7 ? -1.329 20.703 -0.006 1 97.5 7 ILE B O 1
ATOM 2072 N N . GLY B 1 8 ? -3.338 19.734 -0.043 1 95.44 8 GLY B N 1
ATOM 2073 C CA . GLY B 1 8 ? -2.789 18.422 -0.371 1 95.44 8 GLY B CA 1
ATOM 2074 C C . GLY B 1 8 ? -2.926 18.078 -1.84 1 95.44 8 GLY B C 1
ATOM 2075 O O . GLY B 1 8 ? -3.48 18.844 -2.621 1 95.44 8 GLY B O 1
ATOM 2076 N N . ASN B 1 9 ? -2.486 16.891 -2.256 1 93.81 9 ASN B N 1
ATOM 2077 C CA . ASN B 1 9 ? -2.52 16.453 -3.643 1 93.81 9 ASN B CA 1
ATOM 2078 C C . ASN B 1 9 ? -3.947 16.188 -4.113 1 93.81 9 ASN B C 1
ATOM 2080 O O . ASN B 1 9 ? -4.27 16.391 -5.285 1 93.81 9 ASN B O 1
ATOM 2084 N N . THR B 1 10 ? -4.777 15.789 -3.215 1 94 10 THR B N 1
ATOM 2085 C CA . THR B 1 10 ? -6.121 15.367 -3.592 1 94 10 THR B CA 1
ATOM 2086 C C . THR B 1 10 ? -7.156 16.406 -3.162 1 94 10 THR B C 1
ATOM 2088 O O . THR B 1 10 ? -8.102 16.688 -3.896 1 94 10 THR B O 1
ATOM 2091 N N . HIS B 1 11 ? -6.887 16.953 -1.956 1 95.69 11 HIS B N 1
ATOM 2092 C CA . HIS B 1 11 ? -7.875 17.875 -1.422 1 95.69 11 HIS B CA 1
ATOM 2093 C C . HIS B 1 11 ? -7.199 19.078 -0.765 1 95.69 11 HIS B C 1
ATOM 2095 O O . HIS B 1 11 ? -6.055 18.984 -0.313 1 95.69 11 HIS B O 1
ATOM 2101 N N . ILE B 1 12 ? -7.957 20.125 -0.751 1 97.5 12 ILE B N 1
ATOM 2102 C CA . ILE B 1 12 ? -7.637 21.312 0.03 1 97.5 12 ILE B CA 1
ATOM 2103 C C . ILE B 1 12 ? -8.547 21.391 1.251 1 97.5 12 ILE B C 1
ATOM 2105 O O . ILE B 1 12 ? -9.773 21.406 1.115 1 97.5 12 ILE B O 1
ATOM 2109 N N . VAL B 1 13 ? -7.93 21.375 2.432 1 97.88 13 VAL B N 1
ATOM 2110 C CA . VAL B 1 13 ? -8.68 21.484 3.678 1 97.88 13 VAL B CA 1
ATOM 2111 C C . VAL B 1 13 ? -8.539 22.891 4.258 1 97.88 13 VAL B C 1
ATOM 2113 O O . VAL B 1 13 ? -7.418 23.359 4.465 1 97.88 13 VAL B O 1
ATOM 2116 N N . THR B 1 14 ? -9.703 23.516 4.512 1 98.25 14 THR B N 1
ATOM 2117 C CA . THR B 1 14 ? -9.703 24.891 4.98 1 98.25 14 THR B CA 1
ATOM 2118 C C . THR B 1 14 ? -10.281 24.984 6.387 1 98.25 14 THR B C 1
ATOM 2120 O O . THR B 1 14 ? -11.273 24.312 6.703 1 98.25 14 THR B O 1
ATOM 2123 N N . GLY B 1 15 ? -9.594 25.781 7.227 1 98.12 15 GLY B N 1
ATOM 2124 C CA . GLY B 1 15 ? -10.094 26.109 8.555 1 98.12 15 GLY B CA 1
ATOM 2125 C C . GLY B 1 15 ? -10.281 27.594 8.773 1 98.12 15 GLY B C 1
ATOM 2126 O O . GLY B 1 15 ? -9.438 28.391 8.359 1 98.12 15 GLY B O 1
ATOM 2127 N N . ILE B 1 16 ? -11.445 28 9.328 1 97.81 16 ILE B N 1
ATOM 2128 C CA . ILE B 1 16 ? -11.719 29.375 9.734 1 97.81 16 ILE B CA 1
ATOM 2129 C C . ILE B 1 16 ? -11.68 29.484 11.258 1 97.81 16 ILE B C 1
ATOM 2131 O O . ILE B 1 16 ? -12.367 28.734 11.953 1 97.81 16 ILE B O 1
ATOM 2135 N N . TYR B 1 17 ? -10.805 30.375 11.719 1 97.25 17 TYR B N 1
ATOM 2136 C CA . TYR B 1 17 ? -10.609 30.547 13.148 1 97.25 17 TYR B CA 1
ATOM 2137 C C . TYR B 1 17 ? -11.164 31.891 13.617 1 97.25 17 TYR B C 1
ATOM 2139 O O . TYR B 1 17 ? -11.023 32.906 12.93 1 97.25 17 TYR B O 1
ATOM 2147 N N . ASP B 1 18 ? -11.766 31.922 14.789 1 93.62 18 ASP B N 1
ATOM 2148 C CA . ASP B 1 18 ? -12.18 33.219 15.352 1 93.62 18 ASP B CA 1
ATOM 2149 C C . ASP B 1 18 ? -11.023 33.906 16.062 1 93.62 18 ASP B C 1
ATOM 2151 O O . ASP B 1 18 ? -9.883 33.438 15.984 1 93.62 18 ASP B O 1
ATOM 2155 N N . ASN B 1 19 ? -11.336 34.969 16.75 1 88.19 19 ASN B N 1
ATOM 2156 C CA . ASN B 1 19 ? -10.297 35.812 17.344 1 88.19 19 ASN B CA 1
ATOM 2157 C C . ASN B 1 19 ? -9.609 35.094 18.516 1 88.19 19 ASN B C 1
ATOM 2159 O O . ASN B 1 19 ? -8.492 35.469 18.891 1 88.19 19 ASN B O 1
ATOM 2163 N N . ASN B 1 20 ? -10.211 34 19.047 1 90.31 20 ASN B N 1
ATOM 2164 C CA . ASN B 1 20 ? -9.656 33.25 20.156 1 90.31 20 ASN B CA 1
ATOM 2165 C C . ASN B 1 20 ? -8.914 32 19.672 1 90.31 20 ASN B C 1
ATOM 2167 O O . ASN B 1 20 ? -8.359 31.25 20.469 1 90.31 20 ASN B O 1
ATOM 2171 N N . GLY B 1 21 ? -8.898 31.766 18.391 1 92.06 21 GLY B N 1
ATOM 2172 C CA . GLY B 1 21 ? -8.188 30.641 17.828 1 92.06 21 GLY B CA 1
ATOM 2173 C C . GLY B 1 21 ? -9.047 29.391 17.719 1 92.06 21 GLY B C 1
ATOM 2174 O O . GLY B 1 21 ? -8.547 28.312 17.375 1 92.06 21 GLY B O 1
ATOM 2175 N N . GLU B 1 22 ? -10.289 29.562 17.969 1 95.38 22 GLU B N 1
ATOM 2176 C CA . GLU B 1 22 ? -11.203 28.422 17.859 1 95.38 22 GLU B CA 1
ATOM 2177 C C . GLU B 1 22 ? -11.594 28.156 16.406 1 95.38 22 GLU B C 1
ATOM 2179 O O . GLU B 1 22 ? -11.938 29.078 15.672 1 95.38 22 GLU B O 1
ATOM 2184 N N . LEU B 1 23 ? -11.492 26.922 16.047 1 96.81 23 LEU B N 1
ATOM 2185 C CA . LEU B 1 23 ? -11.922 26.516 14.719 1 96.81 23 LEU B CA 1
ATOM 2186 C C . LEU B 1 23 ? -13.445 26.547 14.602 1 96.81 23 LEU B C 1
ATOM 2188 O O . LEU B 1 23 ? -14.133 25.734 15.211 1 96.81 23 LEU B O 1
ATOM 2192 N N . ILE B 1 24 ? -14.023 27.453 13.812 1 95.62 24 ILE B N 1
ATOM 2193 C CA . ILE B 1 24 ? -15.469 27.641 13.828 1 95.62 24 ILE B CA 1
ATOM 2194 C C . ILE B 1 24 ? -16.094 27 12.586 1 95.62 24 ILE B C 1
ATOM 2196 O O . ILE B 1 24 ? -17.297 26.812 12.516 1 95.62 24 ILE B O 1
ATOM 2200 N N . SER B 1 25 ? -15.258 26.734 11.555 1 96.31 25 SER B N 1
ATOM 2201 C CA . SER B 1 25 ? -15.742 26.062 10.359 1 96.31 25 SER B CA 1
ATOM 2202 C C . SER B 1 25 ? -14.594 25.406 9.594 1 96.31 25 SER B C 1
ATOM 2204 O O . SER B 1 25 ? -13.461 25.906 9.617 1 96.31 25 SER B O 1
ATOM 2206 N N . THR B 1 26 ? -14.906 24.312 9.062 1 97.5 26 T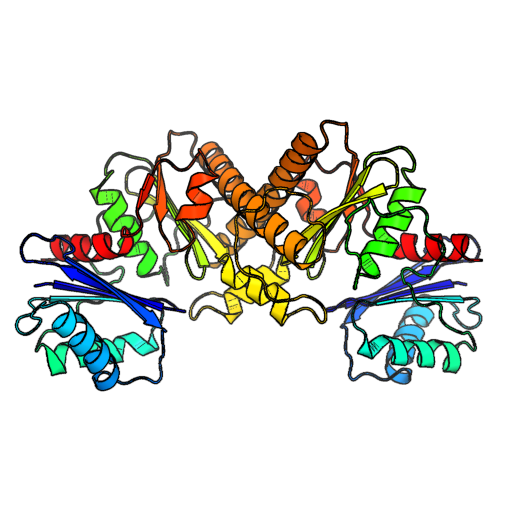HR B N 1
ATOM 2207 C CA . THR B 1 26 ? -13.984 23.625 8.172 1 97.5 26 THR B CA 1
ATOM 2208 C C . THR B 1 26 ? -14.695 23.141 6.914 1 97.5 26 THR B C 1
ATOM 2210 O O . THR B 1 26 ? -15.898 22.844 6.949 1 97.5 26 THR B O 1
ATOM 2213 N N . PHE B 1 27 ? -14.023 23.125 5.785 1 96.94 27 PHE B N 1
ATOM 2214 C CA . PHE B 1 27 ? -14.547 22.484 4.582 1 96.94 27 PHE B CA 1
ATOM 2215 C C . PHE B 1 27 ? -13.422 22 3.684 1 96.94 27 PHE B C 1
ATOM 2217 O O . PHE B 1 27 ? -12.258 22.359 3.896 1 96.94 27 PHE B O 1
ATOM 2224 N N . ARG B 1 28 ? -13.75 21.156 2.818 1 96.19 28 ARG B N 1
ATOM 2225 C CA . ARG B 1 28 ? -12.797 20.531 1.905 1 96.19 28 ARG B CA 1
ATOM 2226 C C . ARG B 1 28 ? -13.258 20.672 0.457 1 96.19 28 ARG B C 1
ATOM 2228 O O . ARG B 1 28 ? -14.445 20.547 0.162 1 96.19 28 ARG B O 1
ATOM 2235 N N . ILE B 1 29 ? -12.289 20.922 -0.429 1 96.88 29 ILE B N 1
ATOM 2236 C CA . ILE B 1 29 ? -12.555 20.922 -1.863 1 96.88 29 ILE B CA 1
ATOM 2237 C C . ILE B 1 29 ? -11.461 20.156 -2.594 1 96.88 29 ILE B C 1
ATOM 2239 O O . ILE B 1 29 ? -10.359 19.984 -2.064 1 96.88 29 ILE B O 1
ATOM 2243 N N . ALA B 1 30 ? -11.727 19.672 -3.805 1 96.38 30 ALA B N 1
ATOM 2244 C CA . ALA B 1 30 ? -10.75 18.938 -4.602 1 96.38 30 ALA B CA 1
ATOM 2245 C C . ALA B 1 30 ? -9.602 19.844 -5.023 1 96.38 30 ALA B C 1
ATOM 2247 O O . ALA B 1 30 ? -9.812 21 -5.383 1 96.38 30 ALA B O 1
ATOM 2248 N N . THR B 1 31 ? -8.422 19.344 -4.957 1 96.06 31 THR B N 1
ATOM 2249 C CA . THR B 1 31 ? -7.27 20.094 -5.469 1 96.06 31 THR B CA 1
ATOM 2250 C C . THR B 1 31 ? -7.297 20.141 -6.992 1 96.06 31 THR B C 1
ATOM 2252 O O . THR B 1 31 ? -7.367 19.109 -7.656 1 96.06 31 THR B O 1
ATOM 2255 N N . ASN B 1 32 ? -7.34 21.328 -7.504 1 95.75 32 ASN B N 1
ATOM 2256 C CA . ASN B 1 32 ? -7.312 21.578 -8.945 1 95.75 32 ASN B CA 1
ATOM 2257 C C . ASN B 1 32 ? -6.363 22.719 -9.297 1 95.75 32 ASN B C 1
ATOM 2259 O O . ASN B 1 32 ? -6.668 23.891 -9.047 1 95.75 32 ASN B O 1
ATOM 2263 N N . ASP B 1 33 ? -5.25 22.344 -9.914 1 90.56 33 ASP B N 1
ATOM 2264 C CA . ASP B 1 33 ? -4.215 23.344 -10.156 1 90.56 33 ASP B CA 1
ATOM 2265 C C . ASP B 1 33 ? -4.555 24.203 -11.375 1 90.56 33 ASP B C 1
ATOM 2267 O O . ASP B 1 33 ? -3.777 25.078 -11.766 1 90.56 33 ASP B O 1
ATOM 2271 N N . LYS B 1 34 ? -5.734 23.984 -12.039 1 93.5 34 LYS B N 1
ATOM 2272 C CA . LYS B 1 34 ? -6.176 24.797 -13.18 1 93.5 34 LYS B CA 1
ATOM 2273 C C . LYS B 1 34 ? -7.125 25.906 -12.742 1 93.5 34 LYS B C 1
ATOM 2275 O O . LYS B 1 34 ? -7.391 26.828 -13.5 1 93.5 34 LYS B O 1
ATOM 2280 N N . MET B 1 35 ? -7.586 25.797 -11.484 1 96 35 MET B N 1
ATOM 2281 C CA . MET B 1 35 ? -8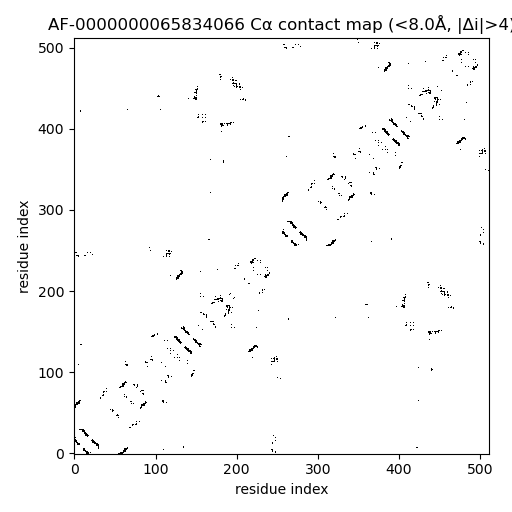.547 26.781 -11 1 96 35 MET B CA 1
ATOM 2282 C C . MET B 1 35 ? -7.852 28.078 -10.625 1 96 35 MET B C 1
ATOM 2284 O O . MET B 1 35 ? -6.727 28.062 -10.117 1 96 35 MET B O 1
ATOM 2288 N N . THR B 1 36 ? -8.57 29.172 -10.828 1 96.31 36 THR B N 1
ATOM 2289 C CA . THR B 1 36 ? -8.039 30.5 -10.523 1 96.31 36 THR B CA 1
ATOM 2290 C C . THR B 1 36 ? -8.391 30.906 -9.094 1 96.31 36 THR B C 1
ATOM 2292 O O . THR B 1 36 ? -9.188 30.25 -8.43 1 96.31 36 THR B O 1
ATOM 2295 N N . GLU B 1 37 ? -7.695 32 -8.664 1 97.56 37 GLU B N 1
ATOM 2296 C CA . GLU B 1 37 ? -8 32.531 -7.348 1 97.56 37 GLU B CA 1
ATOM 2297 C C . GLU B 1 37 ? -9.469 32.969 -7.25 1 97.56 37 GLU B C 1
ATOM 2299 O O . GLU B 1 37 ? -10.07 32.875 -6.18 1 97.56 37 GLU B O 1
ATOM 2304 N N . ASP B 1 38 ? -10.133 33.375 -8.375 1 97.88 38 ASP B N 1
ATOM 2305 C CA . ASP B 1 38 ? -11.531 33.781 -8.398 1 97.88 38 ASP B CA 1
ATOM 2306 C C . ASP B 1 38 ? -12.461 32.594 -8.18 1 97.88 38 ASP B C 1
ATOM 2308 O O . ASP B 1 38 ? -13.461 32.688 -7.469 1 97.88 38 ASP B O 1
ATOM 2312 N N . GLU B 1 39 ? -12.117 31.5 -8.773 1 97.94 39 GLU B N 1
ATOM 2313 C CA . GLU B 1 39 ? -12.922 30.281 -8.625 1 97.94 39 GLU B CA 1
ATOM 2314 C C . GLU B 1 39 ? -12.859 29.766 -7.195 1 97.94 39 GLU B C 1
ATOM 2316 O O . GLU B 1 39 ? -13.891 29.406 -6.613 1 97.94 39 GLU B O 1
ATOM 2321 N N . TYR B 1 40 ? -11.688 29.766 -6.66 1 97.38 40 TYR B N 1
ATOM 2322 C CA . TYR B 1 40 ? -11.547 29.328 -5.277 1 97.38 40 TYR B CA 1
ATOM 2323 C C . TYR B 1 40 ? -12.289 30.281 -4.332 1 97.38 40 TYR B C 1
ATOM 2325 O O . TYR B 1 40 ? -12.938 29.828 -3.383 1 97.38 40 TYR B O 1
ATOM 2333 N N . PHE B 1 41 ? -12.18 31.578 -4.602 1 97.44 41 PHE B N 1
ATOM 2334 C CA . PHE B 1 41 ? -12.891 32.531 -3.766 1 97.44 41 PHE B CA 1
ATOM 2335 C C . PHE B 1 41 ? -14.391 32.281 -3.83 1 97.44 41 PHE B C 1
ATOM 2337 O O . PHE B 1 41 ? -15.094 32.438 -2.822 1 97.44 41 PHE B O 1
ATOM 2344 N N . SER B 1 42 ? -14.891 31.969 -4.984 1 97.31 42 SER B N 1
ATOM 2345 C CA . SER B 1 42 ? -16.312 31.688 -5.137 1 97.31 42 SER B CA 1
ATOM 2346 C C . SER B 1 42 ? -16.75 30.547 -4.207 1 97.31 42 SER B C 1
ATOM 2348 O O . SER B 1 42 ? -17.781 30.641 -3.547 1 97.31 42 SER B O 1
ATOM 2350 N N . TYR B 1 43 ? -15.938 29.469 -4.152 1 95.62 43 TYR B N 1
ATOM 2351 C CA . TYR B 1 43 ? -16.234 28.375 -3.236 1 95.62 43 TYR B CA 1
ATOM 2352 C C . TYR B 1 43 ? -16.234 28.859 -1.791 1 95.62 43 TYR B C 1
ATOM 2354 O O . TYR B 1 43 ? -17.156 28.578 -1.036 1 95.62 43 TYR B O 1
ATOM 2362 N N . PHE B 1 44 ? -15.18 29.609 -1.485 1 95.69 44 PHE B N 1
ATOM 2363 C CA . PHE B 1 44 ? -14.984 30.078 -0.116 1 95.69 44 PHE B CA 1
ATOM 2364 C C . PHE B 1 44 ? -16.141 30.969 0.316 1 95.69 44 PHE B C 1
ATOM 2366 O O . PHE B 1 44 ? -16.703 30.781 1.393 1 95.69 44 PHE B O 1
ATOM 2373 N N . ASN B 1 45 ? -16.453 31.906 -0.526 1 96.31 45 ASN B N 1
ATOM 2374 C CA . ASN B 1 45 ? -17.5 32.875 -0.228 1 96.31 45 ASN B CA 1
ATOM 2375 C C . ASN B 1 45 ? -18.859 32.219 -0.103 1 96.31 45 ASN B C 1
ATOM 2377 O O . ASN B 1 45 ? -19.641 32.531 0.801 1 96.31 45 ASN B O 1
ATOM 2381 N N . ASN B 1 46 ? -19.203 31.297 -0.998 1 97.19 46 ASN B N 1
ATOM 2382 C CA . ASN B 1 46 ? -20.484 30.609 -0.971 1 97.19 46 ASN B CA 1
ATOM 2383 C C . ASN B 1 46 ? -20.656 29.781 0.296 1 97.19 46 ASN B C 1
ATOM 2385 O O . ASN B 1 46 ? -21.703 29.828 0.942 1 97.19 46 ASN B O 1
ATOM 2389 N N . ILE B 1 47 ? -19.609 29.109 0.641 1 96.94 47 ILE B N 1
ATOM 2390 C CA . ILE B 1 47 ? -19.656 28.203 1.779 1 96.94 47 ILE B CA 1
ATOM 2391 C C . ILE B 1 47 ? -19.766 29 3.076 1 96.94 47 ILE B C 1
ATOM 2393 O O . ILE B 1 47 ? -20.594 28.688 3.939 1 96.94 47 ILE B O 1
ATOM 2397 N N . THR B 1 48 ? -18.953 30.047 3.219 1 96.12 48 THR B N 1
ATOM 2398 C CA . THR B 1 48 ? -18.938 30.812 4.457 1 96.12 48 THR B CA 1
ATOM 2399 C C . THR B 1 48 ? -20.234 31.625 4.598 1 96.12 48 THR B C 1
ATOM 2401 O O . THR B 1 48 ? -20.797 31.703 5.691 1 96.12 48 THR B O 1
ATOM 2404 N N . LYS B 1 49 ? -20.719 32.156 3.496 1 96.19 49 LYS B N 1
ATOM 2405 C CA . LYS B 1 49 ? -21.969 32.906 3.516 1 96.19 49 LYS B CA 1
ATOM 2406 C C . LYS B 1 49 ? -23.141 32.031 3.938 1 96.19 49 LYS B C 1
ATOM 2408 O O . LYS B 1 49 ? -23.953 32.438 4.762 1 96.19 49 LYS B O 1
ATOM 2413 N N . TYR B 1 50 ? -23.188 30.859 3.387 1 96.75 50 TYR B N 1
ATOM 2414 C CA . TYR B 1 50 ? -24.266 29.938 3.727 1 96.75 50 TYR B CA 1
ATOM 2415 C C . TYR B 1 50 ? -24.234 29.594 5.211 1 96.75 50 TYR B C 1
ATOM 2417 O O . TYR B 1 50 ? -25.297 29.422 5.832 1 96.75 50 TYR B O 1
ATOM 2425 N N . ASN B 1 51 ? -23.078 29.594 5.77 1 95.44 51 ASN B N 1
ATOM 2426 C CA . ASN B 1 51 ? -22.906 29.219 7.176 1 95.44 51 ASN B CA 1
ATOM 2427 C C . ASN B 1 51 ? -22.922 30.453 8.078 1 95.44 51 ASN B C 1
ATOM 2429 O O . ASN B 1 51 ? -22.578 30.359 9.258 1 95.44 51 ASN B O 1
ATOM 2433 N N . GLU B 1 52 ? -23.141 31.625 7.539 1 96.12 52 GLU B N 1
ATOM 2434 C CA . GLU B 1 52 ? -23.297 32.875 8.266 1 96.12 52 GLU B CA 1
ATOM 2435 C C . GLU B 1 52 ? -21.984 33.281 8.93 1 96.12 52 GLU B C 1
ATOM 2437 O O . GLU B 1 52 ? -21.984 33.781 10.062 1 96.12 52 GLU B O 1
ATOM 2442 N N . ILE B 1 53 ? -20.938 32.969 8.266 1 95 53 ILE B N 1
ATOM 2443 C CA . ILE B 1 53 ? -19.609 33.375 8.68 1 95 53 ILE B CA 1
ATOM 2444 C C . ILE B 1 53 ? -19.141 34.531 7.785 1 95 53 ILE B C 1
ATOM 2446 O O . ILE B 1 53 ? -19 34.344 6.57 1 95 53 ILE B O 1
ATOM 2450 N N . SER B 1 54 ? -18.953 35.625 8.391 1 93 54 SER B N 1
ATOM 2451 C CA . SER B 1 54 ? -18.469 36.75 7.621 1 93 54 SER B CA 1
ATOM 2452 C C . SER B 1 54 ? -16.953 36.719 7.457 1 93 54 SER B C 1
ATOM 2454 O O . SER B 1 54 ? -16.219 36.656 8.445 1 93 54 SER B O 1
ATOM 2456 N N . ILE B 1 55 ? -16.484 36.75 6.25 1 91.31 55 ILE B N 1
ATOM 2457 C CA . ILE B 1 55 ? -15.055 36.719 5.988 1 91.31 55 ILE B CA 1
ATOM 2458 C C . ILE B 1 55 ? -14.617 38.062 5.426 1 91.31 55 ILE B C 1
ATOM 2460 O O . ILE B 1 55 ? -13.602 38.156 4.73 1 91.31 55 ILE B O 1
ATOM 2464 N N . LYS B 1 56 ? -15.367 39.094 5.707 1 89.56 56 LYS B N 1
ATOM 2465 C CA . LYS B 1 56 ? -15.055 40.406 5.203 1 89.56 56 LYS B CA 1
ATOM 2466 C C . LYS B 1 56 ? -13.773 40.969 5.84 1 89.56 56 LYS B C 1
ATOM 2468 O O . LYS B 1 56 ? -13.023 41.688 5.199 1 89.56 56 LYS B O 1
ATOM 2473 N N . LYS B 1 57 ? -13.617 40.625 7.094 1 91.31 57 LYS B N 1
ATOM 2474 C CA . LYS B 1 57 ? -12.391 41.031 7.77 1 91.31 57 LYS B CA 1
ATOM 2475 C C . LYS B 1 57 ? -11.555 39.812 8.18 1 91.31 57 LYS B C 1
ATOM 2477 O O . LYS B 1 57 ? -11.891 39.125 9.133 1 91.31 57 LYS B O 1
ATOM 2482 N N . VAL B 1 58 ? -10.555 39.594 7.449 1 95.38 58 VAL B N 1
ATOM 2483 C CA . VAL B 1 58 ? -9.602 38.5 7.691 1 95.38 58 VAL B CA 1
ATOM 2484 C C . VAL B 1 58 ? -8.242 39.094 8.055 1 95.38 58 VAL B C 1
ATOM 2486 O O . VAL B 1 58 ? -7.684 39.875 7.301 1 95.38 58 VAL B O 1
ATOM 2489 N N . ASP B 1 59 ? -7.742 38.719 9.172 1 95.88 59 ASP B N 1
ATOM 2490 C CA . ASP B 1 59 ? -6.508 39.281 9.703 1 95.88 59 ASP B CA 1
ATOM 2491 C C . ASP B 1 59 ? -5.281 38.594 9.125 1 95.88 59 ASP B C 1
ATOM 2493 O O . ASP B 1 59 ? -4.227 39.219 8.969 1 95.88 59 ASP B O 1
ATOM 2497 N N . ALA B 1 60 ? -5.418 37.281 8.898 1 97.25 60 ALA B N 1
ATOM 2498 C CA . ALA B 1 60 ? -4.273 36.531 8.391 1 97.25 60 ALA B CA 1
ATOM 2499 C C . ALA B 1 60 ? -4.719 35.281 7.656 1 97.25 60 ALA B C 1
ATOM 2501 O O . ALA B 1 60 ? -5.766 34.719 7.977 1 97.25 60 ALA B O 1
ATOM 2502 N N . ILE B 1 61 ? -3.955 34.875 6.648 1 98.06 61 ILE B N 1
ATOM 2503 C CA . ILE B 1 61 ? -4.141 33.625 5.906 1 98.06 61 ILE B CA 1
ATOM 2504 C C . ILE B 1 61 ? -2.854 32.812 5.941 1 98.06 61 ILE B C 1
ATOM 2506 O O . ILE B 1 61 ? -1.773 33.312 5.645 1 98.06 61 ILE B O 1
ATOM 2510 N N . LEU B 1 62 ? -2.943 31.594 6.422 1 98.31 62 LEU B N 1
ATOM 2511 C CA . LEU B 1 62 ? -1.823 30.656 6.402 1 98.31 62 LEU B CA 1
ATOM 2512 C C . LEU B 1 62 ? -2.035 29.578 5.348 1 98.31 62 LEU B C 1
ATOM 2514 O O . LEU B 1 62 ? -3.145 29.062 5.199 1 98.31 62 LEU B O 1
ATOM 2518 N N . ILE B 1 63 ? -0.941 29.234 4.609 1 98.44 63 ILE B N 1
ATOM 2519 C CA . ILE B 1 63 ? -1.013 28.234 3.545 1 98.44 63 ILE B CA 1
ATOM 2520 C C . ILE B 1 63 ? 0.016 27.141 3.795 1 98.44 63 ILE B C 1
ATOM 2522 O O . ILE B 1 63 ? 1.219 27.406 3.85 1 98.44 63 ILE B O 1
ATOM 2526 N N . SER B 1 64 ? -0.42 26 4.059 1 98.19 64 SER B N 1
ATOM 2527 C CA . SER B 1 64 ? 0.374 24.766 3.998 1 98.19 64 SER B CA 1
ATOM 2528 C C . SER B 1 64 ? 0.134 24.016 2.691 1 98.19 64 SER B C 1
ATOM 2530 O O . SER B 1 64 ? -1.002 23.656 2.375 1 98.19 64 SER B O 1
ATOM 2532 N N . SER B 1 65 ? 1.22 23.812 1.91 1 97.19 65 SER B N 1
ATOM 2533 C CA . SER B 1 65 ? 0.984 23.172 0.616 1 97.19 65 SER B CA 1
ATOM 2534 C C . SER B 1 65 ? 2.105 22.203 0.263 1 97.19 65 SER B C 1
ATOM 2536 O O . SER B 1 65 ? 3.281 22.5 0.488 1 97.19 65 SER B O 1
ATOM 2538 N N . VAL B 1 66 ? 1.697 21.109 -0.203 1 94.38 66 VAL B N 1
ATOM 2539 C CA . VAL B 1 66 ? 2.662 20.172 -0.789 1 94.38 66 VAL B CA 1
ATOM 2540 C C . VAL B 1 66 ? 2.496 20.156 -2.307 1 94.38 66 VAL B C 1
ATOM 2542 O O . VAL B 1 66 ? 3.035 19.266 -2.98 1 94.38 66 VAL B O 1
ATOM 2545 N N . VAL B 1 67 ? 1.697 21.062 -2.848 1 92.94 67 VAL B N 1
ATOM 2546 C CA . VAL B 1 67 ? 1.487 21.266 -4.277 1 92.94 67 VAL B CA 1
ATOM 2547 C C . VAL B 1 67 ? 2.018 22.625 -4.688 1 92.94 67 VAL B C 1
ATOM 2549 O O . VAL B 1 67 ? 1.277 23.609 -4.684 1 92.94 67 VAL B O 1
ATOM 2552 N N . PRO B 1 68 ? 3.193 22.719 -5.145 1 88.25 68 PRO B N 1
ATOM 2553 C CA . PRO B 1 68 ? 3.875 24 -5.316 1 88.25 68 PRO B CA 1
ATOM 2554 C C . PRO B 1 68 ? 3.137 24.938 -6.27 1 88.25 68 PRO B C 1
ATOM 2556 O O . PRO B 1 68 ? 3.041 26.141 -6.008 1 88.25 68 PRO B O 1
ATOM 2559 N N . ASN B 1 69 ? 2.502 24.469 -7.309 1 89.75 69 ASN B N 1
ATOM 2560 C CA . ASN B 1 69 ? 1.925 25.297 -8.359 1 89.75 69 ASN B CA 1
ATOM 2561 C C . ASN B 1 69 ? 0.681 26.031 -7.875 1 89.75 69 ASN B C 1
ATOM 2563 O O . ASN B 1 69 ? 0.294 27.047 -8.445 1 89.75 69 ASN B O 1
ATOM 2567 N N . ILE B 1 70 ? 0.118 25.594 -6.777 1 95.19 70 ILE B N 1
ATOM 2568 C CA . ILE B 1 70 ? -1.149 26.156 -6.312 1 95.19 70 ILE B CA 1
ATOM 2569 C C . ILE B 1 70 ? -0.886 27.266 -5.293 1 95.19 70 ILE B C 1
ATOM 2571 O O . ILE B 1 70 ? -1.783 28.047 -4.969 1 95.19 70 ILE B O 1
ATOM 2575 N N . ILE B 1 71 ? 0.315 27.359 -4.781 1 96.12 71 ILE B N 1
ATOM 2576 C CA . ILE B 1 71 ? 0.676 28.328 -3.754 1 96.12 71 ILE B CA 1
ATOM 2577 C C . ILE B 1 71 ? 0.46 29.734 -4.281 1 96.12 71 ILE B C 1
ATOM 2579 O O . ILE B 1 71 ? -0.156 30.578 -3.613 1 96.12 71 ILE B O 1
ATOM 2583 N N . ILE B 1 72 ? 0.864 29.969 -5.512 1 96.38 72 ILE B N 1
ATOM 2584 C CA . ILE B 1 72 ? 0.761 31.297 -6.113 1 96.38 72 ILE B CA 1
ATOM 2585 C C . ILE B 1 72 ? -0.708 31.703 -6.227 1 96.38 72 ILE B C 1
ATOM 2587 O O . ILE B 1 72 ? -1.061 32.875 -5.992 1 96.38 72 ILE B O 1
ATOM 2591 N N . THR B 1 73 ? -1.521 30.75 -6.605 1 97.62 73 THR B N 1
ATOM 2592 C CA . THR B 1 73 ? -2.951 31 -6.746 1 97.62 73 THR B CA 1
ATOM 2593 C C . THR B 1 73 ? -3.547 31.484 -5.434 1 97.62 73 THR B C 1
ATOM 2595 O O . THR B 1 73 ? -4.316 32.438 -5.418 1 97.62 73 THR B O 1
ATOM 2598 N N . PHE B 1 74 ? -3.115 30.953 -4.348 1 97.88 74 PHE B N 1
ATOM 2599 C CA . PHE B 1 74 ? -3.703 31.312 -3.066 1 97.88 74 PHE B CA 1
ATOM 2600 C C . PHE B 1 74 ? -3.041 32.562 -2.5 1 97.88 74 PHE B C 1
ATOM 2602 O O . PHE B 1 74 ? -3.625 33.25 -1.663 1 97.88 74 PHE B O 1
ATOM 2609 N N . GLN B 1 75 ? -1.817 32.812 -2.939 1 97.81 75 GLN B N 1
ATOM 2610 C CA . GLN B 1 75 ? -1.239 34.125 -2.625 1 97.81 75 GLN B CA 1
ATOM 2611 C C . GLN B 1 75 ? -2.035 35.25 -3.277 1 97.81 75 GLN B C 1
ATOM 2613 O O . GLN B 1 75 ? -2.314 36.25 -2.641 1 97.81 75 GLN B O 1
ATOM 2618 N N . PHE B 1 76 ? -2.42 35.031 -4.52 1 97.56 76 PHE B N 1
ATOM 2619 C CA . PHE B 1 76 ? -3.266 35.969 -5.215 1 97.56 76 PHE B CA 1
ATOM 2620 C C . PHE B 1 76 ? -4.637 36.062 -4.551 1 97.56 76 PHE B C 1
ATOM 2622 O O . PHE B 1 76 ? -5.18 37.156 -4.391 1 97.56 76 PHE B O 1
ATOM 2629 N N . PHE B 1 77 ? -5.125 34.938 -4.203 1 97.69 77 PHE B N 1
ATOM 2630 C CA . PHE B 1 77 ? -6.391 34.844 -3.486 1 97.69 77 PHE B CA 1
ATOM 2631 C C . PHE B 1 77 ? -6.379 35.719 -2.246 1 97.69 77 PHE B C 1
ATOM 2633 O O . PHE B 1 77 ? -7.301 36.531 -2.039 1 97.69 77 PHE B O 1
ATOM 2640 N N . ALA B 1 78 ? -5.348 35.688 -1.429 1 98.19 78 ALA B N 1
ATOM 2641 C CA . ALA B 1 78 ? -5.219 36.438 -0.176 1 98.19 78 ALA B CA 1
ATOM 2642 C C . ALA B 1 78 ? -5.121 37.938 -0.434 1 98.19 78 ALA B C 1
ATOM 2644 O O . ALA B 1 78 ? -5.793 38.75 0.229 1 98.19 78 ALA B O 1
ATOM 2645 N N . ARG B 1 79 ? -4.363 38.344 -1.4 1 97.75 79 ARG B N 1
ATOM 2646 C CA . ARG B 1 79 ? -4.137 39.75 -1.707 1 97.75 79 ARG B CA 1
ATOM 2647 C C . ARG B 1 79 ? -5.379 40.375 -2.328 1 97.75 79 ARG B C 1
ATOM 2649 O O . ARG B 1 79 ? -5.797 41.469 -1.928 1 97.75 79 ARG B O 1
ATOM 2656 N N . LYS B 1 80 ? -5.934 39.656 -3.223 1 97.81 80 LYS B N 1
ATOM 2657 C CA . LYS B 1 80 ? -7.016 40.219 -4.035 1 97.81 80 LYS B CA 1
ATOM 2658 C C . LYS B 1 80 ? -8.289 40.375 -3.213 1 97.81 80 LYS B C 1
ATOM 2660 O O . LYS B 1 80 ? -8.945 41.438 -3.283 1 97.81 80 LYS B O 1
ATOM 2665 N N . TYR B 1 81 ? -8.562 39.438 -2.402 1 97.5 81 TYR B N 1
ATOM 2666 C CA . TYR B 1 81 ? -9.898 39.438 -1.806 1 97.5 81 TYR B CA 1
ATOM 2667 C C . TYR B 1 81 ? -9.836 39.844 -0.34 1 97.5 81 TYR B C 1
ATOM 2669 O O . TYR B 1 81 ? -10.828 40.344 0.215 1 97.5 81 TYR B O 1
ATOM 2677 N N . PHE B 1 82 ? -8.633 39.781 0.261 1 97.44 82 PHE B N 1
ATOM 2678 C CA . PHE B 1 82 ? -8.594 40.031 1.697 1 97.44 82 PHE B CA 1
ATOM 2679 C C . PHE B 1 82 ? -7.547 41.094 2.033 1 97.44 82 PHE B C 1
ATOM 2681 O O . PHE B 1 82 ? -7.43 41.5 3.186 1 97.44 82 PHE B O 1
ATOM 2688 N N . LYS B 1 83 ? -6.762 41.469 1.085 1 97.5 83 LYS B N 1
ATOM 2689 C CA . LYS B 1 83 ? -5.758 42.5 1.229 1 97.5 83 LYS B CA 1
ATOM 2690 C C . LYS B 1 83 ? -4.73 42.156 2.295 1 97.5 83 LYS B C 1
ATOM 2692 O O . LYS B 1 83 ? -4.32 43 3.088 1 97.5 83 LYS B O 1
ATOM 2697 N N . VAL B 1 84 ? -4.363 40.844 2.383 1 97.44 84 VAL B N 1
ATOM 2698 C CA . VAL B 1 84 ? -3.326 40.375 3.293 1 97.44 84 VAL B CA 1
ATOM 2699 C C . VAL B 1 84 ? -2.291 39.562 2.518 1 97.44 84 VAL B C 1
ATOM 2701 O O . VAL B 1 84 ? -2.582 39.031 1.44 1 97.44 84 VAL B O 1
ATOM 2704 N N . GLU B 1 85 ? -1.056 39.562 3.01 1 97.5 85 GLU B N 1
ATOM 2705 C CA . GLU B 1 85 ? -0.031 38.656 2.496 1 97.5 85 GLU B CA 1
ATOM 2706 C C . GLU B 1 85 ? -0.092 37.281 3.191 1 97.5 85 GLU B C 1
ATOM 2708 O O . GLU B 1 85 ? 0.048 37.219 4.414 1 97.5 85 GLU B O 1
ATOM 2713 N N . ALA B 1 86 ? -0.324 36.281 2.443 1 97.81 86 ALA B N 1
ATOM 2714 C CA . ALA B 1 86 ? -0.431 34.938 3.023 1 97.81 86 ALA B CA 1
ATOM 2715 C C . ALA B 1 86 ? 0.901 34.5 3.619 1 97.81 86 ALA B C 1
ATOM 2717 O O . ALA B 1 86 ? 1.963 34.75 3.051 1 97.81 86 ALA B O 1
ATOM 2718 N N . THR B 1 87 ? 0.841 33.875 4.734 1 97.88 87 THR B N 1
ATOM 2719 C CA . THR B 1 87 ? 2.008 33.25 5.32 1 97.88 87 THR B CA 1
ATOM 2720 C C . THR B 1 87 ? 2.152 31.812 4.805 1 97.88 87 THR B C 1
ATOM 2722 O O . THR B 1 87 ? 1.261 30.984 4.996 1 97.88 87 THR B O 1
ATOM 2725 N N . ILE B 1 88 ? 3.27 31.5 4.148 1 97.88 88 ILE B N 1
ATOM 2726 C CA . ILE B 1 88 ? 3.52 30.172 3.604 1 97.88 88 ILE B CA 1
ATOM 2727 C C . ILE B 1 88 ? 4.277 29.328 4.629 1 97.88 88 ILE B C 1
ATOM 2729 O O . ILE B 1 88 ? 5.309 29.766 5.156 1 97.88 88 ILE B O 1
ATOM 2733 N N . VAL B 1 89 ? 3.756 28.219 4.926 1 98.12 89 VAL B N 1
ATOM 2734 C CA . VAL B 1 89 ? 4.391 27.297 5.867 1 98.12 89 VAL B CA 1
ATOM 2735 C C . VAL B 1 89 ? 5.66 26.719 5.246 1 98.12 89 VAL B C 1
ATOM 2737 O O . VAL B 1 89 ? 5.613 26.125 4.172 1 98.12 89 VAL B O 1
ATOM 2740 N N . ASP B 1 90 ? 6.727 26.922 5.898 1 97.38 90 ASP B N 1
ATOM 2741 C CA . ASP B 1 90 ? 8 26.328 5.504 1 97.38 90 ASP B CA 1
ATOM 2742 C C . ASP B 1 90 ? 8.969 26.266 6.688 1 97.38 90 ASP B C 1
ATOM 2744 O O . ASP B 1 90 ? 8.586 26.562 7.82 1 97.38 90 ASP B O 1
ATOM 2748 N N . LEU B 1 91 ? 10.172 25.844 6.422 1 97.5 91 LEU B N 1
ATOM 2749 C CA . LEU B 1 91 ? 11.125 25.562 7.492 1 97.5 91 LEU B CA 1
ATOM 2750 C C . LEU B 1 91 ? 11.805 26.828 7.969 1 97.5 91 LEU B C 1
ATOM 2752 O O . LEU B 1 91 ? 12.547 26.812 8.953 1 97.5 91 LEU B O 1
ATOM 2756 N N . GLU B 1 92 ? 11.508 27.969 7.324 1 97.31 92 GLU B N 1
ATOM 2757 C CA . GLU B 1 92 ? 12.102 29.234 7.73 1 97.31 92 GLU B CA 1
ATOM 2758 C C . GLU B 1 92 ? 11.297 29.891 8.852 1 97.31 92 GLU B C 1
ATOM 2760 O O . GLU B 1 92 ? 11.75 30.844 9.477 1 97.31 92 GLU B O 1
ATOM 2765 N N . LYS B 1 93 ? 10.18 29.406 9.125 1 98.12 93 LYS B N 1
ATOM 2766 C CA . LYS B 1 93 ? 9.336 29.922 10.203 1 98.12 93 LYS B CA 1
ATOM 2767 C C . LYS B 1 93 ? 9.875 29.5 11.562 1 98.12 93 LYS B C 1
ATOM 2769 O O . LYS B 1 93 ? 10.719 28.609 11.664 1 98.12 93 LYS B O 1
ATOM 2774 N N . LYS B 1 94 ? 9.422 30.234 12.609 1 98.25 94 LYS B N 1
ATOM 2775 C CA . LYS B 1 94 ? 9.672 29.766 13.969 1 98.25 94 LYS B CA 1
ATOM 2776 C C . LYS B 1 94 ? 8.914 28.469 14.25 1 98.25 94 LYS B C 1
ATOM 2778 O O . LYS B 1 94 ? 7.688 28.438 14.172 1 98.25 94 LYS B O 1
ATOM 2783 N N . LEU B 1 95 ? 9.617 27.422 14.539 1 98.31 95 LEU B N 1
ATOM 2784 C CA . LEU B 1 95 ? 9.047 26.109 14.773 1 98.31 95 LEU B CA 1
ATOM 2785 C C . LEU B 1 95 ? 9.336 25.641 16.203 1 98.31 95 LEU B C 1
ATOM 2787 O O . LEU B 1 95 ? 10.352 26.016 16.781 1 98.31 95 LEU B O 1
ATOM 2791 N N . PRO B 1 96 ? 8.516 24.859 16.766 1 98.38 96 PRO B N 1
ATOM 2792 C CA . PRO B 1 96 ? 8.727 24.359 18.141 1 98.38 96 PRO B CA 1
ATOM 2793 C C . PRO B 1 96 ? 9.555 23.078 18.188 1 98.38 96 PRO B C 1
ATOM 2795 O O . PRO B 1 96 ? 9.578 22.391 19.219 1 98.38 96 PRO B O 1
ATOM 2798 N N . PHE B 1 97 ? 10.156 22.672 17.078 1 98.38 97 PHE B N 1
ATOM 2799 C CA . PHE B 1 97 ? 10.984 21.469 17.016 1 98.38 97 PHE B CA 1
ATOM 2800 C C . PHE B 1 97 ? 12.234 21.703 16.188 1 98.38 97 PHE B C 1
ATOM 2802 O O . PHE B 1 97 ? 12.328 22.703 15.461 1 98.38 97 PHE B O 1
ATOM 2809 N N . THR B 1 98 ? 13.18 20.875 16.375 1 98.25 98 THR B N 1
ATOM 2810 C CA . THR B 1 98 ? 14.414 20.906 15.609 1 98.25 98 THR B CA 1
ATOM 2811 C C . THR B 1 98 ? 14.68 19.547 14.945 1 98.25 98 THR B C 1
ATOM 2813 O O . THR B 1 98 ? 13.922 18.594 15.156 1 98.25 98 THR B O 1
ATOM 2816 N N . PHE B 1 99 ? 15.656 19.469 14.094 1 98.56 99 PHE B N 1
ATOM 2817 C CA . PHE B 1 99 ? 16.047 18.234 13.43 1 98.56 99 PHE B CA 1
ATOM 2818 C C . PHE B 1 99 ? 17.328 17.672 14.039 1 98.56 99 PHE B C 1
ATOM 2820 O O . PHE B 1 99 ? 18.25 18.422 14.352 1 98.56 99 PHE B O 1
ATOM 2827 N N . ALA B 1 100 ? 17.328 16.375 14.219 1 98.5 100 ALA B N 1
ATOM 2828 C CA . ALA B 1 100 ? 18.547 15.719 14.688 1 98.5 100 ALA B CA 1
ATOM 2829 C C . ALA B 1 100 ? 19.672 15.844 13.664 1 98.5 100 ALA B C 1
ATOM 2831 O O . ALA B 1 100 ? 19.422 16.047 12.469 1 98.5 100 ALA B O 1
ATOM 2832 N N . LYS B 1 101 ? 20.906 15.695 14.156 1 97.75 101 LYS B N 1
ATOM 2833 C CA . LYS B 1 101 ? 22.062 15.664 13.258 1 97.75 101 LYS B CA 1
ATOM 2834 C C . LYS B 1 101 ? 21.938 14.531 12.242 1 97.75 101 LYS B C 1
ATOM 2836 O O . LYS B 1 101 ? 21.531 13.414 12.594 1 97.75 101 LYS B O 1
ATOM 2841 N N . GLY B 1 102 ? 22.188 14.914 10.961 1 97.06 102 GLY B N 1
ATOM 2842 C CA . GLY B 1 102 ? 22.188 13.883 9.93 1 97.06 102 GLY B CA 1
ATOM 2843 C C . GLY B 1 102 ? 20.875 13.812 9.164 1 97.06 102 GLY B C 1
ATOM 2844 O O . GLY B 1 102 ? 20.797 13.18 8.109 1 97.06 102 GLY B O 1
ATOM 2845 N N . ILE B 1 103 ? 19.828 14.492 9.664 1 98.19 103 ILE B N 1
ATOM 2846 C CA . ILE B 1 103 ? 18.547 14.523 8.953 1 98.19 103 ILE B CA 1
ATOM 2847 C C . ILE B 1 103 ? 18.672 15.422 7.727 1 98.19 103 ILE B C 1
ATOM 2849 O O . ILE B 1 103 ? 19.156 16.547 7.82 1 98.19 103 ILE B O 1
ATOM 2853 N N . ASN B 1 104 ? 18.297 14.898 6.586 1 98 104 ASN B N 1
ATOM 2854 C CA . ASN B 1 104 ? 18.109 15.719 5.395 1 98 104 ASN B CA 1
ATOM 2855 C C . ASN B 1 104 ? 16.656 16.141 5.23 1 98 104 ASN B C 1
ATOM 2857 O O . ASN B 1 104 ? 15.82 15.359 4.766 1 98 104 ASN B O 1
ATOM 2861 N N . TYR B 1 105 ? 16.406 17.375 5.543 1 95.31 105 TYR B N 1
ATOM 2862 C CA . TYR B 1 105 ? 15.016 17.828 5.562 1 95.31 105 TYR B CA 1
ATOM 2863 C C . TYR B 1 105 ? 14.695 18.656 4.328 1 95.31 105 TYR B C 1
ATOM 2865 O O . TYR B 1 105 ? 13.727 19.422 4.324 1 95.31 105 TYR B O 1
ATOM 2873 N N . THR B 1 106 ? 15.508 18.469 3.291 1 93 106 THR B N 1
ATOM 2874 C CA . THR B 1 106 ? 15.18 19.109 2.021 1 93 106 THR B CA 1
ATOM 2875 C C . THR B 1 106 ? 13.844 18.625 1.492 1 93 106 THR B C 1
ATOM 2877 O O . THR B 1 106 ? 13.641 17.406 1.325 1 93 106 THR B O 1
ATOM 2880 N N . GLY B 1 107 ? 12.922 19.516 1.313 1 88.94 107 GLY B N 1
ATOM 2881 C CA . GLY B 1 107 ? 11.625 19.125 0.771 1 88.94 107 GLY B CA 1
ATOM 2882 C C . GLY B 1 107 ? 10.664 18.625 1.827 1 88.94 107 GLY B C 1
ATOM 2883 O O . GLY B 1 107 ? 9.648 18 1.503 1 88.94 107 GLY B O 1
ATOM 2884 N N . PHE B 1 108 ? 11.023 18.844 3.064 1 95.56 108 PHE B N 1
ATOM 2885 C CA . PHE B 1 108 ? 10.141 18.453 4.16 1 95.56 108 PHE B CA 1
ATOM 2886 C C . PHE B 1 108 ? 8.758 19.062 3.982 1 95.56 108 PHE B C 1
ATOM 2888 O O . PHE B 1 108 ? 8.617 20.266 3.77 1 95.56 108 PHE B O 1
ATOM 2895 N N . GLY B 1 109 ? 7.73 18.266 4.012 1 95.69 109 GLY B N 1
ATOM 2896 C CA . GLY B 1 109 ? 6.371 18.656 3.676 1 95.69 109 GLY B CA 1
ATOM 2897 C C . GLY B 1 109 ? 5.781 19.656 4.66 1 95.69 109 GLY B C 1
ATOM 2898 O O . GLY B 1 109 ? 5.906 19.484 5.875 1 95.69 109 GLY B O 1
ATOM 2899 N N . ALA B 1 110 ? 5.121 20.625 4.121 1 97.44 110 ALA B N 1
ATOM 2900 C CA . ALA B 1 110 ? 4.453 21.625 4.949 1 97.44 110 ALA B CA 1
ATOM 2901 C C . ALA B 1 110 ? 3.395 20.984 5.84 1 97.44 110 ALA B C 1
ATOM 2903 O O . ALA B 1 110 ? 3.168 21.438 6.969 1 97.44 110 ALA B O 1
ATOM 2904 N N . ASP B 1 111 ? 2.76 19.953 5.332 1 97.38 111 ASP B N 1
ATOM 2905 C CA . ASP B 1 111 ? 1.751 19.234 6.105 1 97.38 111 ASP B CA 1
ATOM 2906 C C . ASP B 1 111 ? 2.363 18.609 7.352 1 97.38 111 ASP B C 1
ATOM 2908 O O . ASP B 1 111 ? 1.758 18.625 8.43 1 97.38 111 ASP B O 1
ATOM 2912 N N . ARG B 1 112 ? 3.57 18.031 7.191 1 98.31 112 ARG B N 1
ATOM 2913 C CA . ARG B 1 112 ? 4.262 17.453 8.336 1 98.31 112 ARG B CA 1
ATOM 2914 C C . ARG B 1 112 ? 4.668 18.516 9.344 1 98.31 112 ARG B C 1
ATOM 2916 O O . ARG B 1 112 ? 4.617 18.281 10.555 1 98.31 112 ARG B O 1
ATOM 2923 N N . ILE B 1 113 ? 5.07 19.719 8.859 1 98.69 113 ILE B N 1
ATOM 2924 C CA . ILE B 1 113 ? 5.445 20.828 9.727 1 98.69 113 ILE B CA 1
ATOM 2925 C C . ILE B 1 113 ? 4.273 21.188 10.633 1 98.69 113 ILE B C 1
ATOM 2927 O O . ILE B 1 113 ? 4.434 21.297 11.852 1 98.69 113 ILE B O 1
ATOM 2931 N N . ILE B 1 114 ? 3.1 21.312 10.078 1 98.75 114 ILE B N 1
ATOM 2932 C CA . ILE B 1 114 ? 1.967 21.797 10.867 1 98.75 114 ILE B CA 1
ATOM 2933 C C . ILE B 1 114 ? 1.48 20.688 11.797 1 98.75 114 ILE B C 1
ATOM 2935 O O . ILE B 1 114 ? 1.04 20.953 12.922 1 98.75 114 ILE B O 1
ATOM 2939 N N . ASP B 1 115 ? 1.542 19.438 11.383 1 98.81 115 ASP B N 1
ATOM 2940 C CA . ASP B 1 115 ? 1.183 18.328 12.258 1 98.81 115 ASP B CA 1
ATOM 2941 C C . ASP B 1 115 ? 2.092 18.281 13.484 1 98.81 115 ASP B C 1
ATOM 2943 O O . ASP B 1 115 ? 1.613 18.188 14.617 1 98.81 115 ASP B O 1
ATOM 2947 N N . ILE B 1 116 ? 3.406 18.359 13.242 1 98.88 116 ILE B N 1
ATOM 2948 C CA . ILE B 1 116 ? 4.387 18.297 14.32 1 98.88 116 ILE B CA 1
ATOM 2949 C C . ILE B 1 116 ? 4.211 19.5 15.242 1 98.88 116 ILE B C 1
ATOM 2951 O O . ILE B 1 116 ? 4.273 19.359 16.469 1 98.88 116 ILE B O 1
ATOM 2955 N N . THR B 1 117 ? 4.004 20.656 14.648 1 98.81 117 THR B N 1
ATOM 2956 C CA . THR B 1 117 ? 3.826 21.875 15.422 1 98.81 117 THR B CA 1
ATOM 2957 C C . THR B 1 117 ? 2.676 21.734 16.406 1 98.81 117 THR B C 1
ATOM 2959 O O . THR B 1 117 ? 2.828 22.031 17.594 1 98.81 117 THR B O 1
ATOM 2962 N N . GLU B 1 118 ? 1.548 21.219 15.945 1 98.69 118 GLU B N 1
ATOM 2963 C CA . GLU B 1 118 ? 0.402 21.062 16.844 1 98.69 118 GLU B CA 1
ATOM 2964 C C . GLU B 1 118 ? 0.657 19.969 17.875 1 98.69 118 GLU B C 1
ATOM 2966 O O . GLU B 1 118 ? 0.284 20.109 19.047 1 98.69 118 GLU B O 1
ATOM 2971 N N . ALA B 1 119 ? 1.242 18.891 17.469 1 98.75 119 ALA B N 1
ATOM 2972 C CA . ALA B 1 119 ? 1.561 17.797 18.391 1 98.75 119 ALA B CA 1
ATOM 2973 C C . ALA B 1 119 ? 2.465 18.297 19.516 1 98.75 119 ALA B C 1
ATOM 2975 O O . ALA B 1 119 ? 2.254 17.953 20.688 1 98.75 119 ALA B O 1
ATOM 2976 N N . MET B 1 120 ? 3.469 19.125 19.172 1 98.44 120 MET B N 1
ATOM 2977 C CA . MET B 1 120 ? 4.414 19.672 20.141 1 98.44 120 MET B CA 1
ATOM 2978 C C . MET B 1 120 ? 3.713 20.609 21.109 1 98.44 120 MET B C 1
ATOM 2980 O O . MET B 1 120 ? 4.086 20.703 22.281 1 98.44 120 MET B O 1
ATOM 2984 N N . GLN B 1 121 ? 2.754 21.328 20.594 1 97.44 121 GLN B N 1
ATOM 2985 C CA . GLN B 1 121 ? 1.97 22.203 21.469 1 97.44 121 GLN B CA 1
ATOM 2986 C C . GLN B 1 121 ? 1.151 21.391 22.469 1 97.44 121 GLN B C 1
ATOM 2988 O O . GLN B 1 121 ? 1.101 21.734 23.656 1 97.44 121 GLN B O 1
ATOM 2993 N N . LYS B 1 122 ? 0.527 20.312 22.062 1 97.31 122 LYS B N 1
ATOM 2994 C CA . LYS B 1 122 ? -0.339 19.484 22.891 1 97.31 122 LYS B CA 1
ATOM 2995 C C . LYS B 1 122 ? 0.475 18.672 23.906 1 97.31 122 LYS B C 1
ATOM 2997 O O . LYS B 1 122 ? 0.063 18.516 25.047 1 97.31 122 LYS B O 1
ATOM 3002 N N . TYR B 1 123 ? 1.629 18.156 23.391 1 97.88 123 TYR B N 1
ATOM 3003 C CA . TYR B 1 123 ? 2.422 17.219 24.188 1 97.88 123 TYR B CA 1
ATOM 3004 C C . TYR B 1 123 ? 3.902 17.578 24.125 1 97.88 123 TYR B C 1
ATOM 3006 O O . TYR B 1 123 ? 4.719 16.781 23.656 1 97.88 123 TYR B O 1
ATOM 3014 N N . PRO B 1 124 ? 4.34 18.656 24.75 1 96.19 124 PRO B N 1
ATOM 3015 C CA . PRO B 1 124 ? 5.699 19.172 24.578 1 96.19 124 PRO B CA 1
ATOM 3016 C C . PRO B 1 124 ? 6.758 18.281 25.219 1 96.19 124 PRO B C 1
ATOM 3018 O O . PRO B 1 124 ? 7.918 18.297 24.797 1 96.19 124 PRO B O 1
ATOM 3021 N N . ASP B 1 125 ? 6.441 17.391 26.156 1 95.12 125 ASP B N 1
ATOM 3022 C CA . ASP B 1 125 ? 7.449 16.641 26.906 1 95.12 125 ASP B CA 1
ATOM 3023 C C . ASP B 1 125 ? 7.438 15.164 26.531 1 95.12 125 ASP B C 1
ATOM 3025 O O . ASP B 1 125 ? 8.086 14.344 27.188 1 95.12 125 ASP B O 1
ATOM 3029 N N . LYS B 1 126 ? 6.727 14.82 25.453 1 97.62 126 LYS B N 1
ATOM 3030 C CA . LYS B 1 126 ? 6.586 13.414 25.078 1 97.62 126 LYS B CA 1
ATOM 3031 C C . LYS B 1 126 ? 7.438 13.078 23.859 1 97.62 126 LYS B C 1
ATOM 3033 O O . LYS B 1 126 ? 7.766 13.953 23.062 1 97.62 126 LYS B O 1
ATOM 3038 N N . ASN B 1 127 ? 7.945 11.797 23.797 1 98.69 127 ASN B N 1
ATOM 3039 C CA . ASN B 1 127 ? 8.367 11.234 22.516 1 98.69 127 ASN B CA 1
ATOM 3040 C C . ASN B 1 127 ? 7.172 10.953 21.609 1 98.69 127 ASN B C 1
ATOM 3042 O O . ASN B 1 127 ? 6.316 10.133 21.938 1 98.69 127 ASN B O 1
ATOM 3046 N N . LEU B 1 128 ? 7.148 11.656 20.531 1 98.88 128 LEU B N 1
ATOM 3047 C CA . LEU B 1 128 ? 5.938 11.656 19.719 1 98.88 128 LEU B CA 1
ATOM 3048 C C . LEU B 1 128 ? 6.125 10.828 18.453 1 98.88 128 LEU B C 1
ATOM 3050 O O . LEU B 1 128 ? 7.191 10.867 17.828 1 98.88 128 LEU B O 1
ATOM 3054 N N . VAL B 1 129 ? 5.191 10.078 18.125 1 98.88 129 VAL B N 1
ATOM 3055 C CA . VAL B 1 129 ? 5.012 9.461 16.812 1 98.88 129 VAL B CA 1
ATOM 3056 C C . VAL B 1 129 ? 3.705 9.945 16.188 1 98.88 129 VAL B C 1
ATOM 3058 O O . VAL B 1 129 ? 2.625 9.711 16.734 1 98.88 129 VAL B O 1
ATOM 3061 N N . ILE B 1 130 ? 3.797 10.609 15.078 1 98.81 130 ILE B N 1
ATOM 3062 C CA . ILE B 1 130 ? 2.627 11.234 14.469 1 98.81 130 ILE B CA 1
ATOM 3063 C C . ILE B 1 130 ? 2.332 10.57 13.125 1 98.81 130 ILE B C 1
ATOM 3065 O O . ILE B 1 130 ? 3.146 10.633 12.203 1 98.81 130 ILE B O 1
ATOM 3069 N N . PHE B 1 131 ? 1.221 9.945 13.031 1 98.69 131 PHE B N 1
ATOM 3070 C CA . PHE B 1 131 ? 0.76 9.359 11.781 1 98.69 131 PHE B CA 1
ATOM 3071 C C . PHE B 1 131 ? -0.242 10.281 11.086 1 98.69 131 PHE B C 1
ATOM 3073 O O . PHE B 1 131 ? -1.182 10.766 11.719 1 98.69 131 PHE B O 1
ATOM 3080 N N . ASP B 1 132 ? -0.06 10.547 9.852 1 98.31 132 ASP B N 1
ATOM 3081 C CA . ASP B 1 132 ? -1.03 11.258 9.023 1 98.31 132 ASP B CA 1
ATOM 3082 C C . ASP B 1 132 ? -1.545 10.359 7.898 1 98.31 132 ASP B C 1
ATOM 3084 O O . ASP B 1 132 ? -0.834 10.117 6.922 1 98.31 132 ASP B O 1
ATOM 3088 N N . PHE B 1 133 ? -2.775 9.914 8.023 1 97 133 PHE B N 1
ATOM 3089 C CA . PHE B 1 133 ? -3.4 9.055 7.027 1 97 133 PHE B CA 1
ATOM 3090 C C . PHE B 1 133 ? -4.039 9.883 5.918 1 97 133 PHE B C 1
ATOM 3092 O O . PHE B 1 133 ? -5.262 9.969 5.824 1 97 133 PHE B O 1
ATOM 3099 N N . GLY B 1 134 ? -3.26 10.383 5.008 1 94.69 134 GLY B N 1
ATOM 3100 C CA . GLY B 1 134 ? -3.721 11.195 3.893 1 94.69 134 GLY B CA 1
ATOM 3101 C C . GLY B 1 134 ? -3.561 10.508 2.549 1 94.69 134 GLY B C 1
ATOM 3102 O O . GLY B 1 134 ? -3.793 9.305 2.43 1 94.69 134 GLY B O 1
ATOM 3103 N N . THR B 1 135 ? -3.258 11.391 1.506 1 94.19 135 THR B N 1
ATOM 3104 C CA . THR B 1 135 ? -2.939 10.828 0.197 1 94.19 135 THR B CA 1
ATOM 3105 C C . THR B 1 135 ? -1.818 9.797 0.308 1 94.19 135 THR B C 1
ATOM 3107 O O . THR B 1 135 ? -1.906 8.711 -0.268 1 94.19 135 THR B O 1
ATOM 3110 N N . ALA B 1 136 ? -0.822 10.211 0.948 1 96.25 136 ALA B N 1
ATOM 3111 C CA . ALA B 1 136 ? 0.174 9.281 1.48 1 96.25 136 ALA B CA 1
ATOM 3112 C C . ALA B 1 136 ? 0.038 9.141 2.994 1 96.25 136 ALA B C 1
ATOM 3114 O O . ALA B 1 136 ? -0.516 10.023 3.658 1 96.25 136 ALA B O 1
ATOM 3115 N N . THR B 1 137 ? 0.409 8.055 3.516 1 97.5 137 THR B N 1
ATOM 3116 C CA . THR B 1 137 ? 0.523 7.891 4.961 1 97.5 137 THR B CA 1
ATOM 3117 C C . THR B 1 137 ? 1.945 8.188 5.43 1 97.5 137 THR B C 1
ATOM 3119 O O . THR B 1 137 ? 2.904 7.59 4.938 1 97.5 137 THR B O 1
ATOM 3122 N N . THR B 1 138 ? 2.094 9.117 6.328 1 98.19 138 THR B N 1
ATOM 3123 C CA . THR B 1 138 ? 3.412 9.453 6.859 1 98.19 138 THR B CA 1
ATOM 3124 C C . THR B 1 138 ? 3.461 9.227 8.367 1 98.19 138 THR B C 1
ATOM 3126 O O . THR B 1 138 ? 2.424 9.227 9.031 1 98.19 138 THR B O 1
ATOM 3129 N N . TYR B 1 139 ? 4.602 8.969 8.82 1 98.75 139 TYR B N 1
ATOM 3130 C CA . TYR B 1 139 ? 4.828 9.062 10.266 1 98.75 139 TYR B CA 1
ATOM 3131 C C . TYR B 1 139 ? 6.098 9.844 10.562 1 98.75 139 TYR B C 1
ATOM 3133 O O . TYR B 1 139 ? 7.078 9.766 9.82 1 98.75 139 TYR B O 1
ATOM 3141 N N . ASP B 1 140 ? 6.047 10.641 11.539 1 98.88 140 ASP B N 1
ATOM 3142 C CA . ASP B 1 140 ? 7.141 11.469 12.031 1 98.88 140 ASP B CA 1
ATOM 3143 C C . ASP B 1 140 ? 7.457 11.148 13.492 1 98.88 140 ASP B C 1
ATOM 3145 O O . ASP B 1 140 ? 6.547 11.008 14.312 1 98.88 140 ASP B O 1
ATOM 3149 N N . VAL B 1 141 ? 8.719 11.031 13.812 1 98.88 141 VAL B N 1
ATOM 3150 C CA . VAL B 1 141 ? 9.109 10.641 15.156 1 98.88 141 VAL B CA 1
ATOM 3151 C C . VAL B 1 141 ? 9.969 11.734 15.789 1 98.88 141 VAL B C 1
ATOM 3153 O O . VAL B 1 141 ? 10.969 12.156 15.203 1 98.88 141 VAL B O 1
ATOM 3156 N N . LEU B 1 142 ? 9.555 12.219 16.922 1 98.81 142 LEU B N 1
ATOM 3157 C CA . LEU B 1 142 ? 10.281 13.234 17.672 1 98.81 142 LEU B CA 1
ATOM 3158 C C . LEU B 1 142 ? 10.672 12.703 19.047 1 98.81 142 LEU B C 1
ATOM 3160 O O . LEU B 1 142 ? 9.836 12.148 19.766 1 98.81 142 LEU B O 1
ATOM 3164 N N . LYS B 1 143 ? 11.883 12.781 19.406 1 97.88 143 LYS B N 1
ATOM 3165 C CA . LYS B 1 143 ? 12.352 12.555 20.781 1 97.88 143 LYS B CA 1
ATOM 3166 C C . LYS B 1 143 ? 12.5 13.875 21.531 1 97.88 143 LYS B C 1
ATOM 3168 O O . LYS B 1 143 ? 13.445 14.633 21.281 1 97.88 143 LYS B O 1
ATOM 3173 N N . LYS B 1 144 ? 11.57 14.18 22.375 1 94.56 144 LYS B N 1
ATOM 3174 C CA . LYS B 1 144 ? 11.562 15.398 23.172 1 94.56 144 LYS B CA 1
ATOM 3175 C C . LYS B 1 144 ? 11.805 16.625 22.312 1 94.56 144 LYS B C 1
ATOM 3177 O O . LYS B 1 144 ? 12.719 17.406 22.578 1 94.56 144 LYS B O 1
ATOM 3182 N N . GLY B 1 145 ? 11.031 16.75 21.25 1 97.75 145 GLY B N 1
ATOM 3183 C CA . GLY B 1 145 ? 11.016 17.953 20.422 1 97.75 145 GLY B CA 1
ATOM 3184 C C . GLY B 1 145 ? 12.023 17.906 19.297 1 97.75 145 GLY B C 1
ATOM 3185 O O . GLY B 1 145 ? 12.086 18.828 18.469 1 97.75 145 GLY B O 1
ATOM 3186 N N . VAL B 1 146 ? 12.82 16.859 19.188 1 98.44 146 VAL B N 1
ATOM 3187 C CA . VAL B 1 146 ? 13.805 16.703 18.109 1 98.44 146 VAL B CA 1
ATOM 3188 C C . VAL B 1 146 ? 13.312 15.664 17.109 1 98.44 146 VAL B C 1
ATOM 3190 O O . VAL B 1 146 ? 13.055 14.516 17.484 1 98.44 146 VAL B O 1
ATOM 3193 N N . TYR B 1 147 ? 13.164 16.062 15.875 1 98.75 147 TYR B N 1
ATOM 3194 C CA . TYR B 1 147 ? 12.797 15.148 14.805 1 98.75 147 TYR B CA 1
ATOM 3195 C C . TYR B 1 147 ? 13.93 14.172 14.508 1 98.75 147 TYR B C 1
ATOM 3197 O O . TYR B 1 147 ? 15.023 14.594 14.109 1 98.75 147 TYR B O 1
ATOM 3205 N N . ILE B 1 148 ? 13.656 12.891 14.617 1 98.56 148 ILE B N 1
ATOM 3206 C CA . ILE B 1 148 ? 14.75 11.938 14.484 1 98.56 148 ILE B CA 1
ATOM 3207 C C . ILE B 1 148 ? 14.492 11.023 13.297 1 98.56 148 ILE B C 1
ATOM 3209 O O . ILE B 1 148 ? 15.258 10.086 13.047 1 98.56 148 ILE B O 1
ATOM 3213 N N . GLY B 1 149 ? 13.438 11.211 12.562 1 98.56 149 GLY B N 1
ATOM 3214 C CA . GLY B 1 149 ? 13.164 10.422 11.375 1 98.56 149 GLY B CA 1
ATOM 3215 C C . GLY B 1 149 ? 11.688 10.117 11.188 1 98.56 149 GLY B C 1
ATOM 3216 O O . GLY B 1 149 ? 10.852 10.562 11.977 1 98.56 149 GLY B O 1
ATOM 3217 N N . GLY B 1 150 ? 11.406 9.391 10.109 1 98.5 150 GLY B N 1
ATOM 3218 C CA . GLY B 1 150 ? 10.031 9.031 9.805 1 98.5 150 GLY B CA 1
ATOM 3219 C C . GLY B 1 150 ? 9.898 8.07 8.641 1 98.5 150 GLY B C 1
ATOM 3220 O O . GLY B 1 150 ? 10.836 7.32 8.344 1 98.5 150 GLY B O 1
ATOM 3221 N N . GLY B 1 151 ? 8.734 8.094 8.133 1 98.5 151 GLY B N 1
ATOM 3222 C CA . GLY B 1 151 ? 8.461 7.207 7.012 1 98.5 151 GLY B CA 1
ATOM 3223 C C . GLY B 1 151 ? 7.297 7.672 6.152 1 98.5 151 GLY B C 1
ATOM 3224 O O . GLY B 1 151 ? 6.527 8.547 6.559 1 98.5 151 GLY B O 1
ATOM 3225 N N . ILE B 1 152 ? 7.207 7.16 4.93 1 98.06 152 ILE B N 1
ATOM 3226 C CA . ILE B 1 152 ? 6.156 7.484 3.971 1 98.06 152 ILE B CA 1
ATOM 3227 C C . ILE B 1 152 ? 5.641 6.203 3.32 1 98.06 152 ILE B C 1
ATOM 3229 O O . ILE B 1 152 ? 6.426 5.375 2.85 1 98.06 152 ILE B O 1
ATOM 3233 N N . LEU B 1 153 ? 4.371 6.008 3.305 1 97.81 153 LEU B N 1
ATOM 3234 C CA . LEU B 1 153 ? 3.658 4.879 2.715 1 97.81 153 LEU B CA 1
ATOM 3235 C C . LEU B 1 153 ? 2.562 5.363 1.771 1 97.81 153 LEU B C 1
ATOM 3237 O O . LEU B 1 153 ? 2.078 6.492 1.899 1 97.81 153 LEU B O 1
ATOM 3241 N N . PRO B 1 154 ? 2.207 4.52 0.796 1 97.25 154 PRO B N 1
ATOM 3242 C CA . PRO B 1 154 ? 0.993 4.883 0.059 1 97.25 154 PRO B CA 1
ATOM 3243 C C . PRO B 1 154 ? -0.237 4.977 0.958 1 97.25 154 PRO B C 1
ATOM 3245 O O . PRO B 1 154 ? -0.4 4.172 1.876 1 97.25 154 PRO B O 1
ATOM 3248 N N . GLY B 1 155 ? -1.03 5.941 0.725 1 96.69 155 GLY B N 1
ATOM 3249 C CA . GLY B 1 155 ? -2.309 6 1.416 1 96.69 155 GLY B CA 1
ATOM 3250 C C . GLY B 1 155 ? -3.242 4.867 1.038 1 96.69 155 GLY B C 1
ATOM 3251 O O . GLY B 1 155 ? -3.006 4.16 0.055 1 96.69 155 GLY B O 1
ATOM 3252 N N . ILE B 1 156 ? -4.262 4.723 1.774 1 95.88 156 ILE B N 1
ATOM 3253 C CA . ILE B 1 156 ? -5.191 3.609 1.598 1 95.88 156 ILE B CA 1
ATOM 3254 C C . ILE B 1 156 ? -5.871 3.717 0.235 1 95.88 156 ILE B C 1
ATOM 3256 O O . ILE B 1 156 ? -5.859 2.766 -0.548 1 95.88 156 ILE B O 1
ATOM 3260 N N . ASP B 1 157 ? -6.418 4.852 -0.122 1 95 157 ASP B N 1
ATOM 3261 C CA . ASP B 1 157 ? -7.102 5.031 -1.399 1 95 157 ASP B CA 1
ATOM 3262 C C . ASP B 1 157 ? -6.125 4.91 -2.566 1 95 157 ASP B C 1
ATOM 3264 O O . ASP B 1 157 ? -6.473 4.371 -3.619 1 95 157 ASP B O 1
ATOM 3268 N N . MET B 1 158 ? -4.973 5.484 -2.33 1 95.62 158 MET B N 1
ATOM 3269 C CA . MET B 1 158 ? -3.936 5.352 -3.35 1 95.62 158 MET B CA 1
ATOM 3270 C C . MET B 1 158 ? -3.639 3.885 -3.637 1 95.62 158 MET B C 1
ATOM 3272 O O . MET B 1 158 ? -3.461 3.498 -4.793 1 95.62 158 MET B O 1
ATOM 3276 N N . SER B 1 159 ? -3.6 3.096 -2.625 1 95.94 159 SER B N 1
ATOM 3277 C CA . SER B 1 159 ? -3.324 1.668 -2.742 1 95.94 159 SER B CA 1
ATOM 3278 C C . SER B 1 159 ? -4.445 0.949 -3.482 1 95.94 159 SER B C 1
ATOM 3280 O O . SER B 1 159 ? -4.188 0.12 -4.359 1 95.94 159 SER B O 1
ATOM 3282 N N . ILE B 1 160 ? -5.648 1.268 -3.141 1 96.06 160 ILE B N 1
ATOM 3283 C CA . ILE B 1 160 ? -6.809 0.672 -3.797 1 96.06 160 ILE B CA 1
ATOM 3284 C C . ILE B 1 160 ? -6.812 1.051 -5.273 1 96.06 160 ILE B C 1
ATOM 3286 O O . ILE B 1 160 ? -7.012 0.195 -6.141 1 96.06 160 ILE B O 1
ATOM 3290 N N . ASN B 1 161 ? -6.531 2.301 -5.566 1 95.81 161 ASN B N 1
ATOM 3291 C CA . ASN B 1 161 ? -6.508 2.783 -6.941 1 95.81 161 ASN B CA 1
ATOM 3292 C C . ASN B 1 161 ? -5.367 2.156 -7.738 1 95.81 161 ASN B C 1
ATOM 3294 O O . ASN B 1 161 ? -5.496 1.921 -8.938 1 95.81 161 ASN B O 1
ATOM 3298 N N . ALA B 1 162 ? -4.277 1.96 -7.035 1 95.88 162 ALA B N 1
ATOM 3299 C CA . ALA B 1 162 ? -3.141 1.318 -7.691 1 95.88 162 ALA B CA 1
ATOM 3300 C C . ALA B 1 162 ? -3.5 -0.09 -8.156 1 95.88 162 ALA B C 1
ATOM 3302 O O . ALA B 1 162 ? -3.131 -0.5 -9.258 1 95.88 162 ALA B O 1
ATOM 3303 N N . LEU B 1 163 ? -4.234 -0.865 -7.34 1 95.62 163 LEU B N 1
ATOM 3304 C CA . LEU B 1 163 ? -4.691 -2.197 -7.723 1 95.62 163 LEU B CA 1
ATOM 3305 C C . LEU B 1 163 ? -5.59 -2.133 -8.953 1 95.62 163 LEU B C 1
ATOM 3307 O O . LEU B 1 163 ? -5.379 -2.865 -9.922 1 95.62 163 LEU B O 1
ATOM 3311 N N . TYR B 1 164 ? -6.484 -1.25 -8.914 1 93.88 164 TYR B N 1
ATOM 3312 C CA . TYR B 1 164 ? -7.453 -1.098 -9.992 1 93.88 164 TYR B CA 1
ATOM 3313 C C . TYR B 1 164 ? -6.77 -0.674 -11.289 1 93.88 164 TYR B C 1
ATOM 3315 O O . TYR B 1 164 ? -7.066 -1.205 -12.359 1 93.88 164 TYR B O 1
ATOM 3323 N N . GLY B 1 165 ? -5.836 0.221 -11.195 1 91.62 165 GLY B N 1
ATOM 3324 C CA . GLY B 1 165 ? -5.242 0.85 -12.367 1 91.62 165 GLY B CA 1
ATOM 3325 C C . GLY B 1 165 ? -4.145 0.014 -13 1 91.62 165 GLY B C 1
ATOM 3326 O O . GLY B 1 165 ? -3.766 0.249 -14.148 1 91.62 165 GLY B O 1
ATOM 3327 N N . ASN B 1 166 ? -3.643 -0.999 -12.25 1 89.81 166 ASN B N 1
ATOM 3328 C CA . ASN B 1 166 ? -2.461 -1.692 -12.75 1 89.81 166 ASN B CA 1
ATOM 3329 C C . ASN B 1 166 ? -2.719 -3.186 -12.93 1 89.81 166 ASN B C 1
ATOM 3331 O O . ASN B 1 166 ? -1.781 -3.969 -13.086 1 89.81 166 ASN B O 1
ATOM 3335 N N . THR B 1 167 ? -3.979 -3.59 -12.812 1 88.38 167 THR B N 1
ATOM 3336 C CA . THR B 1 167 ? -4.352 -4.98 -13.055 1 88.38 167 THR B CA 1
ATOM 3337 C C . THR B 1 167 ? -5.52 -5.066 -14.031 1 88.38 167 THR B C 1
ATOM 3339 O O . THR B 1 167 ? -6.406 -4.211 -14.023 1 88.38 167 THR B O 1
ATOM 3342 N N . ALA B 1 168 ? -5.582 -6.047 -14.852 1 82.44 168 ALA B N 1
ATOM 3343 C CA . ALA B 1 168 ? -6.582 -6.211 -15.906 1 82.44 168 ALA B CA 1
ATOM 3344 C C . ALA B 1 168 ? -7.922 -6.66 -15.32 1 82.44 168 ALA B C 1
ATOM 3346 O O . ALA B 1 168 ? -8.977 -6.43 -15.922 1 82.44 168 ALA B O 1
ATOM 3347 N N . LYS B 1 169 ? -7.973 -7.211 -14.109 1 81.69 169 LYS B N 1
ATOM 3348 C CA . LYS B 1 169 ? -9.188 -7.93 -13.719 1 81.69 169 LYS B CA 1
ATOM 3349 C C . LYS B 1 169 ? -9.727 -7.426 -12.391 1 81.69 169 LYS B C 1
ATOM 3351 O O . LYS B 1 169 ? -10.82 -7.809 -11.969 1 81.69 169 LYS B O 1
ATOM 3356 N N . LEU B 1 170 ? -8.992 -6.523 -11.703 1 91.5 170 LEU B N 1
ATOM 3357 C CA . LEU B 1 170 ? -9.406 -6.207 -10.344 1 91.5 170 LEU B CA 1
ATOM 3358 C C . LEU B 1 170 ? -10.305 -4.973 -10.32 1 91.5 170 LEU B C 1
ATOM 3360 O O . LEU B 1 170 ? -10.039 -3.992 -11.016 1 91.5 170 LEU B O 1
ATOM 3364 N N . PRO B 1 171 ? -11.367 -4.957 -9.562 1 92.12 171 PRO B N 1
ATOM 3365 C CA . PRO B 1 171 ? -12.297 -3.832 -9.453 1 92.12 171 PRO B CA 1
ATOM 3366 C C . PRO B 1 171 ? -11.812 -2.76 -8.484 1 92.12 171 PRO B C 1
ATOM 3368 O O . PRO B 1 171 ? -10.984 -3.037 -7.617 1 92.12 171 PRO B O 1
ATOM 3371 N N . ARG B 1 172 ? -12.289 -1.604 -8.711 1 92.25 172 ARG B N 1
ATOM 3372 C CA . ARG B 1 172 ? -12.133 -0.589 -7.676 1 92.25 172 ARG B CA 1
ATOM 3373 C C . ARG B 1 172 ? -13.07 -0.851 -6.508 1 92.25 172 ARG B C 1
ATOM 3375 O O . ARG B 1 172 ? -14.227 -1.235 -6.703 1 92.25 172 ARG B O 1
ATOM 3382 N N . VAL B 1 173 ? -12.617 -0.667 -5.301 1 94.38 173 VAL B N 1
ATOM 3383 C CA . VAL B 1 173 ? -13.43 -0.953 -4.121 1 94.38 173 VAL B CA 1
ATOM 3384 C C . VAL B 1 173 ? -13.391 0.239 -3.168 1 94.38 173 VAL B C 1
ATOM 3386 O O . VAL B 1 173 ? -12.516 1.098 -3.27 1 94.38 173 VAL B O 1
ATOM 3389 N N . LYS B 1 174 ? -14.383 0.351 -2.281 1 93.44 174 LYS B N 1
ATOM 3390 C CA . LYS B 1 174 ? -14.383 1.325 -1.192 1 93.44 174 LYS B CA 1
ATOM 3391 C C . LYS B 1 174 ? -13.711 0.756 0.054 1 93.44 174 LYS B C 1
ATOM 3393 O O . LYS B 1 174 ? -13.812 -0.442 0.328 1 93.44 174 LYS B O 1
ATOM 3398 N N . PHE B 1 175 ? -13.07 1.579 0.673 1 93.12 175 PHE B N 1
ATOM 3399 C CA . PHE B 1 175 ? -12.492 1.182 1.954 1 93.12 175 PHE B CA 1
ATOM 3400 C C . PHE B 1 175 ? -13.586 0.954 2.99 1 93.12 175 PHE B C 1
ATOM 3402 O O . PHE B 1 175 ? -14.453 1.81 3.186 1 93.12 175 PHE B O 1
ATOM 3409 N N . THR B 1 176 ? -13.602 -0.172 3.635 1 91.44 176 THR B N 1
ATOM 3410 C CA . THR B 1 176 ? -14.602 -0.524 4.633 1 91.44 176 THR B CA 1
ATOM 3411 C C . THR B 1 176 ? -13.984 -1.357 5.754 1 91.44 176 THR B C 1
ATOM 3413 O O . THR B 1 176 ? -12.797 -1.7 5.695 1 91.44 176 THR B O 1
ATOM 3416 N N . THR B 1 177 ? -14.758 -1.602 6.82 1 93.75 177 THR B N 1
ATOM 3417 C CA . THR B 1 177 ? -14.375 -2.516 7.895 1 93.75 177 THR B CA 1
ATOM 3418 C C . THR B 1 177 ? -14.914 -3.92 7.621 1 93.75 177 THR B C 1
ATOM 3420 O O . THR B 1 177 ? -16.109 -4.172 7.75 1 93.75 177 THR B O 1
ATOM 3423 N N . PRO B 1 178 ? -14.055 -4.773 7.246 1 96.06 178 PRO B N 1
ATOM 3424 C CA . PRO B 1 178 ? -14.523 -6.129 6.953 1 96.06 178 PRO B CA 1
ATOM 3425 C C . PRO B 1 178 ? -14.773 -6.953 8.211 1 96.06 178 PRO B C 1
ATOM 3427 O O . PRO B 1 178 ? -14.18 -6.68 9.258 1 96.06 178 PRO B O 1
ATOM 3430 N N . SER B 1 179 ? -15.586 -7.965 8.117 1 95.56 179 SER B N 1
ATOM 3431 C CA . SER B 1 179 ? -15.898 -8.844 9.242 1 95.56 179 SER B CA 1
ATOM 3432 C C . SER B 1 179 ? -14.906 -10 9.336 1 95.56 179 SER B C 1
ATOM 3434 O O . SER B 1 179 ? -14.844 -10.68 10.359 1 95.56 179 SER B O 1
ATOM 3436 N N . SER B 1 180 ? -14.164 -10.203 8.281 1 98 180 SER B N 1
ATOM 3437 C CA . SER B 1 180 ? -13.25 -11.336 8.227 1 98 180 SER B CA 1
ATOM 3438 C C . SER B 1 180 ? -12.016 -11.016 7.395 1 98 180 SER B C 1
ATOM 3440 O O . SER B 1 180 ? -12.102 -10.289 6.398 1 98 180 SER B O 1
ATOM 3442 N N . VAL B 1 181 ? -10.883 -11.578 7.789 1 98.56 181 VAL B N 1
ATOM 3443 C CA . VAL B 1 181 ? -9.641 -11.453 7.031 1 98.56 181 VAL B CA 1
ATOM 3444 C C . VAL B 1 181 ? -9.695 -12.359 5.801 1 98.56 181 VAL B C 1
ATOM 3446 O O . VAL B 1 181 ? -8.883 -12.211 4.879 1 98.56 181 VAL B O 1
ATOM 3449 N N . LEU B 1 182 ? -10.727 -13.211 5.707 1 98.69 182 LEU B N 1
ATOM 3450 C CA . LEU B 1 182 ? -10.914 -14.148 4.609 1 98.69 182 LEU B CA 1
ATOM 3451 C C . LEU B 1 182 ? -11.992 -13.664 3.65 1 98.69 182 LEU B C 1
ATOM 3453 O O . LEU B 1 182 ? -13.164 -14.016 3.799 1 98.69 182 LEU B O 1
ATOM 3457 N N . GLY B 1 183 ? -11.555 -12.906 2.656 1 98.25 183 GLY B N 1
ATOM 3458 C CA . GLY B 1 183 ? -12.5 -12.461 1.651 1 98.25 183 GLY B CA 1
ATOM 3459 C C . GLY B 1 183 ? -13.055 -13.594 0.81 1 98.25 183 GLY B C 1
ATOM 3460 O O . GLY B 1 183 ? -12.32 -14.516 0.438 1 98.25 183 GLY B O 1
ATOM 3461 N N . THR B 1 184 ? -14.32 -13.508 0.421 1 98.19 184 THR B N 1
ATOM 3462 C CA . THR B 1 184 ? -14.992 -14.617 -0.249 1 98.19 184 THR B CA 1
ATOM 3463 C C . THR B 1 184 ? -15.242 -14.289 -1.72 1 98.19 184 THR B C 1
ATOM 3465 O O . THR B 1 184 ? -15.773 -15.117 -2.463 1 98.19 184 THR B O 1
ATOM 3468 N N . ASP B 1 185 ? -14.945 -13.148 -2.121 1 97.19 185 ASP B N 1
ATOM 3469 C CA . ASP B 1 185 ? -14.891 -12.711 -3.512 1 97.19 185 ASP B CA 1
ATOM 3470 C C . ASP B 1 185 ? -13.836 -11.625 -3.707 1 97.19 185 ASP B C 1
ATOM 3472 O O . ASP B 1 185 ? -13.242 -11.141 -2.738 1 97.19 185 ASP B O 1
ATOM 3476 N N . THR B 1 186 ? -13.656 -11.234 -4.895 1 95.88 186 THR B N 1
ATOM 3477 C CA . THR B 1 186 ? -12.547 -10.344 -5.227 1 95.88 186 THR B CA 1
ATOM 3478 C C . THR B 1 186 ? -12.656 -9.031 -4.453 1 95.88 186 THR B C 1
ATOM 3480 O O . THR B 1 186 ? -11.664 -8.555 -3.885 1 95.88 186 THR B O 1
ATOM 3483 N N . MET B 1 187 ? -13.867 -8.453 -4.402 1 96.44 187 MET B N 1
ATOM 3484 C CA . MET B 1 187 ? -14.062 -7.188 -3.699 1 96.44 187 MET B CA 1
ATOM 3485 C C . MET B 1 187 ? -13.758 -7.34 -2.213 1 96.44 187 MET B C 1
ATOM 3487 O O . MET B 1 187 ? -13.016 -6.539 -1.643 1 96.44 187 MET B O 1
ATOM 3491 N N . LYS B 1 188 ? -14.258 -8.336 -1.622 1 97.81 188 LYS B N 1
ATOM 3492 C CA . LYS B 1 188 ? -14.062 -8.586 -0.196 1 97.81 188 LYS B CA 1
ATOM 3493 C C . LYS B 1 188 ? -12.609 -8.938 0.108 1 97.81 188 LYS B C 1
ATOM 3495 O O . LYS B 1 188 ? -12.102 -8.633 1.191 1 97.81 188 LYS B O 1
ATOM 3500 N N . GLN B 1 189 ? -11.984 -9.578 -0.804 1 98.19 189 GLN B N 1
ATOM 3501 C CA . GLN B 1 189 ? -10.57 -9.914 -0.638 1 98.19 189 GLN B CA 1
ATOM 3502 C C . GLN B 1 189 ? -9.711 -8.656 -0.587 1 98.19 189 GLN B C 1
ATOM 3504 O O . GLN B 1 189 ? -8.797 -8.547 0.235 1 98.19 189 GLN B O 1
ATOM 3509 N N . ILE B 1 190 ? -10.016 -7.734 -1.496 1 97.94 190 ILE B N 1
ATOM 3510 C CA . ILE B 1 190 ? -9.281 -6.473 -1.499 1 97.94 190 ILE B CA 1
ATOM 3511 C C . ILE B 1 190 ? -9.57 -5.703 -0.213 1 97.94 190 ILE B C 1
ATOM 3513 O O . ILE B 1 190 ? -8.648 -5.238 0.46 1 97.94 190 ILE B O 1
ATOM 3517 N N . GLN B 1 191 ? -10.836 -5.637 0.203 1 97.62 191 GLN B N 1
ATOM 3518 C CA . GLN B 1 191 ? -11.242 -4.902 1.395 1 97.62 191 GLN B CA 1
ATOM 3519 C C . GLN B 1 191 ? -10.602 -5.488 2.65 1 97.62 191 GLN B C 1
ATOM 3521 O O . GLN B 1 191 ? -10.078 -4.754 3.488 1 97.62 191 GLN B O 1
ATOM 3526 N N . ALA B 1 192 ? -10.594 -6.797 2.758 1 98.19 192 ALA B N 1
ATOM 3527 C CA . ALA B 1 192 ? -10.031 -7.477 3.922 1 98.19 192 ALA B CA 1
ATOM 3528 C C . ALA B 1 192 ? -8.523 -7.246 4.016 1 98.19 192 ALA B C 1
ATOM 3530 O O . ALA B 1 192 ? -8.016 -6.852 5.062 1 98.19 192 ALA B O 1
ATOM 3531 N N . ALA B 1 193 ? -7.895 -7.465 2.906 1 98.5 193 ALA B N 1
ATOM 3532 C CA . ALA B 1 193 ? -6.438 -7.379 2.895 1 98.5 193 ALA B CA 1
ATOM 3533 C C . ALA B 1 193 ? -5.973 -5.953 3.186 1 98.5 193 ALA B C 1
ATOM 3535 O O . ALA B 1 193 ? -5.004 -5.75 3.926 1 98.5 193 ALA B O 1
ATOM 3536 N N . ILE B 1 194 ? -6.645 -4.992 2.609 1 97.56 194 ILE B N 1
ATOM 3537 C CA . ILE B 1 194 ? -6.277 -3.596 2.807 1 97.56 194 ILE B CA 1
ATOM 3538 C C . ILE B 1 194 ? -6.508 -3.201 4.262 1 97.56 194 ILE B C 1
ATOM 3540 O O . ILE B 1 194 ? -5.629 -2.621 4.902 1 97.56 194 ILE B O 1
ATOM 3544 N N . PHE B 1 195 ? -7.648 -3.555 4.824 1 97.56 195 PHE B N 1
ATOM 3545 C CA . PHE B 1 195 ? -7.988 -3.154 6.184 1 97.56 195 PHE B CA 1
ATOM 3546 C C . PHE B 1 195 ? -7.039 -3.789 7.191 1 97.56 195 PHE B C 1
ATOM 3548 O O . PHE B 1 195 ? -6.363 -3.084 7.945 1 97.56 195 PHE B O 1
ATOM 3555 N N . PHE B 1 196 ? -6.906 -5.098 7.203 1 98.19 196 PHE B N 1
ATOM 3556 C CA . PHE B 1 196 ? -6.078 -5.793 8.18 1 98.19 196 PHE B CA 1
ATOM 3557 C C . PHE B 1 196 ? -4.598 -5.57 7.891 1 98.19 196 PHE B C 1
ATOM 3559 O O . PHE B 1 196 ? -3.781 -5.512 8.812 1 98.19 196 PHE B O 1
ATOM 3566 N N . GLY B 1 197 ? -4.312 -5.469 6.602 1 97.94 197 GLY B N 1
ATOM 3567 C CA . GLY B 1 197 ? -2.934 -5.211 6.219 1 97.94 197 GLY B CA 1
ATOM 3568 C C . GLY B 1 197 ? -2.42 -3.869 6.707 1 97.94 197 GLY B C 1
ATOM 3569 O O . GLY B 1 197 ? -1.327 -3.783 7.27 1 97.94 197 GLY B O 1
ATOM 3570 N N . TYR B 1 198 ? -3.188 -2.854 6.504 1 97.25 198 TYR B N 1
ATOM 3571 C CA . TYR B 1 198 ? -2.773 -1.522 6.93 1 97.25 198 TYR B CA 1
ATOM 3572 C C . TYR B 1 198 ? -2.715 -1.431 8.453 1 97.25 198 TYR B C 1
ATOM 3574 O O . TYR B 1 198 ? -1.827 -0.777 9.008 1 97.25 198 TYR B O 1
ATOM 3582 N N . ALA B 1 199 ? -3.697 -2.057 9.109 1 97.56 199 ALA B N 1
ATOM 3583 C CA . ALA B 1 199 ? -3.625 -2.109 10.57 1 97.56 199 ALA B CA 1
ATOM 3584 C C . ALA B 1 199 ? -2.314 -2.738 11.031 1 97.56 199 ALA B C 1
ATOM 3586 O O . ALA B 1 199 ? -1.643 -2.209 11.922 1 97.56 199 ALA B O 1
ATOM 3587 N N . GLY B 1 200 ? -1.966 -3.848 10.398 1 98.19 200 GLY B N 1
ATOM 3588 C CA . GLY B 1 200 ? -0.727 -4.531 10.742 1 98.19 200 GLY B CA 1
ATOM 3589 C C . GLY B 1 200 ? 0.51 -3.707 10.438 1 98.19 200 GLY B C 1
ATOM 3590 O O . GLY B 1 200 ? 1.486 -3.742 11.188 1 98.19 200 GLY B O 1
ATOM 3591 N N . GLN B 1 201 ? 0.45 -3.023 9.32 1 98 201 GLN B N 1
ATOM 3592 C CA . GLN B 1 201 ? 1.543 -2.148 8.914 1 98 201 GLN B CA 1
ATOM 3593 C C . GLN B 1 201 ? 1.86 -1.118 9.992 1 98 201 GLN B C 1
ATOM 3595 O O . GLN B 1 201 ? 3.016 -0.978 10.398 1 98 201 GLN B O 1
ATOM 3600 N N . ILE B 1 202 ? 0.827 -0.457 10.461 1 98.31 202 ILE B N 1
ATOM 3601 C CA . ILE B 1 202 ? 0.983 0.614 11.438 1 98.31 202 ILE B CA 1
ATOM 3602 C C . ILE B 1 202 ? 1.429 0.03 12.781 1 98.31 202 ILE B C 1
ATOM 3604 O O . ILE B 1 202 ? 2.359 0.541 13.406 1 98.31 202 ILE B O 1
ATOM 3608 N N . LYS B 1 203 ? 0.812 -1.088 13.227 1 98.44 203 LYS B N 1
ATOM 3609 C CA . LYS B 1 203 ? 1.18 -1.744 14.477 1 98.44 203 LYS B CA 1
ATOM 3610 C C . LYS B 1 203 ? 2.656 -2.129 14.484 1 98.44 203 LYS B C 1
ATOM 3612 O O . LYS B 1 203 ? 3.354 -1.919 15.477 1 98.44 203 LYS B O 1
ATOM 3617 N N . HIS B 1 204 ? 3.096 -2.676 13.367 1 98.62 204 HIS B N 1
ATOM 3618 C CA . HIS B 1 204 ? 4.473 -3.15 13.289 1 98.62 204 HIS B CA 1
ATOM 3619 C C . HIS B 1 204 ? 5.457 -1.987 13.273 1 98.62 204 HIS B C 1
ATOM 3621 O O . HIS B 1 204 ? 6.52 -2.059 13.898 1 98.62 204 HIS B O 1
ATOM 3627 N N . ILE B 1 205 ? 5.133 -0.943 12.57 1 98.69 205 ILE B N 1
ATOM 3628 C CA . ILE B 1 205 ? 5.98 0.242 12.531 1 98.69 205 ILE B CA 1
ATOM 3629 C C . ILE B 1 205 ? 6.109 0.83 13.938 1 98.69 205 ILE B C 1
ATOM 3631 O O . ILE B 1 205 ? 7.215 1.166 14.375 1 98.69 205 ILE B O 1
ATOM 3635 N N . ILE B 1 206 ? 5.004 0.96 14.68 1 98.75 206 ILE B N 1
ATOM 3636 C CA . ILE B 1 206 ? 5.035 1.465 16.047 1 98.75 206 ILE B CA 1
ATOM 3637 C C . ILE B 1 206 ? 5.938 0.579 16.906 1 98.75 206 ILE B C 1
ATOM 3639 O O . ILE B 1 206 ? 6.75 1.08 17.688 1 98.75 206 ILE B O 1
ATOM 3643 N N . LYS B 1 207 ? 5.797 -0.726 16.734 1 98.44 207 LYS B N 1
ATOM 3644 C CA . LYS B 1 207 ? 6.629 -1.668 17.469 1 98.44 207 LYS B CA 1
ATOM 3645 C C . LYS B 1 207 ? 8.109 -1.436 17.188 1 98.44 207 LYS B C 1
ATOM 3647 O O . LYS B 1 207 ? 8.93 -1.406 18.109 1 98.44 207 LYS B O 1
ATOM 3652 N N . LYS B 1 208 ? 8.477 -1.298 15.914 1 98.5 208 LYS B N 1
ATOM 3653 C CA . LYS B 1 208 ? 9.867 -1.1 15.531 1 98.5 208 LYS B CA 1
ATOM 3654 C C . LYS B 1 208 ? 10.398 0.227 16.062 1 98.5 208 LYS B C 1
ATOM 3656 O O . LYS B 1 208 ? 11.562 0.315 16.469 1 98.5 208 LYS B O 1
ATOM 3661 N N . ILE B 1 209 ? 9.57 1.267 16.031 1 98.75 209 ILE B N 1
ATOM 3662 C CA . ILE B 1 209 ? 9.969 2.562 16.578 1 98.75 209 ILE B CA 1
ATOM 3663 C C . ILE B 1 209 ? 10.25 2.432 18.062 1 98.75 209 ILE B C 1
ATOM 3665 O O . ILE B 1 209 ? 11.25 2.945 18.562 1 98.75 209 ILE B O 1
ATOM 3669 N N . ASN B 1 210 ? 9.312 1.757 18.734 1 98.31 210 ASN B N 1
ATOM 3670 C CA . ASN B 1 210 ? 9.492 1.529 20.172 1 98.31 210 ASN B CA 1
ATOM 3671 C C . ASN B 1 210 ? 10.797 0.792 20.453 1 98.31 210 ASN B C 1
ATOM 3673 O O . ASN B 1 210 ? 11.508 1.13 21.406 1 98.31 210 ASN B O 1
ATOM 3677 N N . GLU B 1 211 ? 11.094 -0.216 19.703 1 97.81 211 GLU B N 1
ATOM 3678 C CA . GLU B 1 211 ? 12.312 -1.002 19.875 1 97.81 211 GLU B CA 1
ATOM 3679 C C . GLU B 1 211 ? 13.562 -0.147 19.656 1 97.81 211 GLU B C 1
ATOM 3681 O O . GLU B 1 211 ? 14.555 -0.293 20.375 1 97.81 211 GLU B O 1
ATOM 3686 N N . GLU B 1 212 ? 13.477 0.681 18.641 1 97.31 212 GLU B N 1
ATOM 3687 C CA . GLU B 1 212 ? 14.648 1.494 18.312 1 97.31 212 GLU B CA 1
ATOM 3688 C C . GLU B 1 212 ? 14.852 2.609 19.328 1 97.31 212 GLU B C 1
ATOM 3690 O O . GLU B 1 212 ? 15.984 2.908 19.703 1 97.31 212 GLU B O 1
ATOM 3695 N N . LEU B 1 213 ? 13.781 3.26 19.75 1 97 213 LEU B N 1
ATOM 3696 C CA . LEU B 1 213 ? 13.875 4.367 20.688 1 97 213 LEU B CA 1
ATOM 3697 C C . LEU B 1 213 ? 14.109 3.852 22.109 1 97 213 LEU B C 1
ATOM 3699 O O . LEU B 1 213 ? 14.805 4.496 22.906 1 97 213 LEU B O 1
ATOM 3703 N N . ASN B 1 214 ? 13.523 2.725 22.469 1 96.62 214 ASN B N 1
ATOM 3704 C CA . ASN B 1 214 ? 13.594 2.096 23.781 1 96.62 214 ASN B CA 1
ATOM 3705 C C . ASN B 1 214 ? 13.148 3.053 24.891 1 96.62 214 ASN B C 1
ATOM 3707 O O . ASN B 1 214 ? 13.781 3.125 25.938 1 96.62 214 ASN B O 1
ATOM 3711 N N . GLU B 1 215 ? 12.266 3.971 24.609 1 97.06 215 GLU B N 1
ATOM 3712 C CA . GLU B 1 215 ? 11.586 4.898 25.5 1 97.06 215 GLU B CA 1
ATOM 3713 C C . GLU B 1 215 ? 10.094 4.945 25.219 1 97.06 215 GLU B C 1
ATOM 3715 O O . GLU B 1 215 ? 9.656 4.594 24.125 1 97.06 215 GLU B O 1
ATOM 37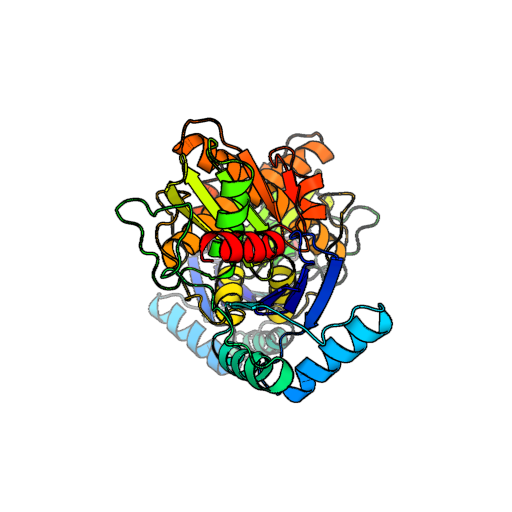20 N N . GLU B 1 216 ? 9.367 5.375 26.219 1 97.62 216 GLU B N 1
ATOM 3721 C CA . GLU B 1 216 ? 7.926 5.492 26.031 1 97.62 216 GLU B CA 1
ATOM 3722 C C . GLU B 1 216 ? 7.598 6.477 24.906 1 97.62 216 GLU B C 1
ATOM 3724 O O . GLU B 1 216 ? 8.219 7.539 24.812 1 97.62 216 GLU B O 1
ATOM 3729 N N . ILE B 1 217 ? 6.633 6.102 24.062 1 98.5 217 ILE B N 1
ATOM 3730 C CA . ILE B 1 217 ? 6.219 6.961 22.953 1 98.5 217 ILE B CA 1
ATOM 3731 C C . ILE B 1 217 ? 4.73 7.281 23.078 1 98.5 217 ILE B C 1
ATOM 3733 O O . ILE B 1 217 ? 3.979 6.531 23.703 1 98.5 217 ILE B O 1
ATOM 3737 N N . PHE B 1 218 ? 4.301 8.406 22.656 1 98.75 218 PHE B N 1
ATOM 3738 C CA . PHE B 1 218 ? 2.908 8.805 22.484 1 98.75 218 PHE B CA 1
ATOM 3739 C C . PHE B 1 218 ? 2.539 8.875 21 1 98.75 218 PHE B C 1
ATOM 3741 O O . PHE B 1 218 ? 3.109 9.672 20.25 1 98.75 218 PHE B O 1
ATOM 3748 N N . VAL B 1 219 ? 1.583 8.055 20.594 1 98.75 219 VAL B N 1
ATOM 3749 C CA . VAL B 1 219 ? 1.242 7.922 19.188 1 98.75 219 VAL B CA 1
ATOM 3750 C C . VAL B 1 219 ? -0.006 8.742 18.875 1 98.75 219 VAL B C 1
ATOM 3752 O O . VAL B 1 219 ? -1.083 8.477 19.406 1 98.75 219 VAL B O 1
ATOM 3755 N N . LEU B 1 220 ? 0.161 9.734 18.047 1 98.56 220 LEU B N 1
ATOM 3756 C CA . LEU B 1 220 ? -0.909 10.609 17.578 1 98.56 220 LEU B CA 1
ATOM 3757 C C . LEU B 1 220 ? -1.224 10.344 16.109 1 98.56 220 LEU B C 1
ATOM 3759 O O . LEU B 1 220 ? -0.312 10.172 15.305 1 98.56 220 LEU B O 1
ATOM 3763 N N . ALA B 1 221 ? -2.479 10.289 15.766 1 98.44 221 ALA B N 1
ATOM 3764 C CA . ALA B 1 221 ? -2.877 10.055 14.375 1 98.44 221 ALA B CA 1
ATOM 3765 C C . ALA B 1 221 ? -3.82 11.148 13.883 1 98.44 221 ALA B C 1
ATOM 3767 O O . ALA B 1 221 ? -4.539 11.766 14.68 1 98.44 221 ALA B O 1
ATOM 3768 N N . THR B 1 222 ? -3.779 11.406 12.641 1 98 222 THR B N 1
ATOM 3769 C CA . THR B 1 222 ? -4.695 12.305 11.945 1 98 222 THR B CA 1
ATOM 3770 C C . THR B 1 222 ? -4.934 11.844 10.516 1 98 222 THR B C 1
ATOM 3772 O O . THR B 1 222 ? -4.559 10.727 10.148 1 98 222 THR B O 1
ATOM 3775 N N . GLY B 1 223 ? -5.688 12.578 9.75 1 95 223 GLY B N 1
ATOM 3776 C CA . GLY B 1 223 ? -5.977 12.219 8.375 1 95 223 GLY B CA 1
ATOM 3777 C C . GLY B 1 223 ? -7.328 11.562 8.195 1 95 223 GLY B C 1
ATOM 3778 O O . GLY B 1 223 ? -7.898 11.031 9.156 1 95 223 GLY B O 1
ATOM 3779 N N . GLY B 1 224 ? -7.914 11.547 6.98 1 86.31 224 GLY B N 1
ATOM 3780 C CA . GLY B 1 224 ? -9.273 11.156 6.645 1 86.31 224 GLY B CA 1
ATOM 3781 C C . GLY B 1 224 ? -9.602 9.727 7.043 1 86.31 224 GLY B C 1
ATOM 3782 O O . GLY B 1 224 ? -10.586 9.484 7.746 1 86.31 224 GLY B O 1
ATOM 3783 N N . LEU B 1 225 ? -8.805 8.766 6.676 1 84.5 225 LEU B N 1
ATOM 3784 C CA . LEU B 1 225 ? -9.117 7.367 6.949 1 84.5 225 LEU B CA 1
ATOM 3785 C C . LEU B 1 225 ? -8.453 6.906 8.242 1 84.5 225 LEU B C 1
ATOM 3787 O O . LEU B 1 225 ? -8.516 5.727 8.586 1 84.5 225 LEU B O 1
ATOM 3791 N N . GLY B 1 226 ? -7.906 7.871 8.93 1 89.75 226 GLY B N 1
ATOM 3792 C CA . GLY B 1 226 ? -7.254 7.582 10.195 1 89.75 226 GLY B CA 1
ATOM 3793 C C . GLY B 1 226 ? -8.227 7.191 11.289 1 89.75 226 GLY B C 1
ATOM 3794 O O . GLY B 1 226 ? -7.883 6.418 12.188 1 89.75 226 GLY B O 1
ATOM 3795 N N . LYS B 1 227 ? -9.469 7.676 11.156 1 92.25 227 LYS B N 1
ATOM 3796 C CA . LYS B 1 227 ? -10.461 7.383 12.188 1 92.25 227 LYS B CA 1
ATOM 3797 C C . LYS B 1 227 ? -10.789 5.895 12.234 1 92.25 227 LYS B C 1
ATOM 3799 O O . LYS B 1 227 ? -10.766 5.277 13.297 1 92.25 227 LYS B O 1
ATOM 3804 N N . ILE B 1 228 ? -11.016 5.324 11.102 1 91.5 228 ILE B N 1
ATOM 3805 C CA . ILE B 1 228 ? -11.383 3.916 11.008 1 91.5 228 ILE B CA 1
ATOM 3806 C C . ILE B 1 228 ? -10.211 3.041 11.445 1 91.5 228 ILE B C 1
ATOM 3808 O O . ILE B 1 228 ? -10.383 2.119 12.25 1 91.5 228 ILE B O 1
ATOM 3812 N N . LEU B 1 229 ? -9.023 3.369 11.031 1 92.19 229 LEU B N 1
ATOM 3813 C CA . LEU B 1 229 ? -7.848 2.561 11.352 1 92.19 229 LEU B CA 1
ATOM 3814 C C . LEU B 1 229 ? -7.473 2.705 12.82 1 92.19 229 LEU B C 1
ATOM 3816 O O . LEU B 1 229 ? -7.047 1.735 13.453 1 92.19 229 LEU B O 1
ATOM 3820 N N . SER B 1 230 ? -7.613 3.934 13.281 1 93.25 230 SER B N 1
ATOM 3821 C CA . SER B 1 230 ? -7.25 4.184 14.672 1 93.25 230 SER B CA 1
ATOM 3822 C C . SER B 1 230 ? -8.109 3.357 15.625 1 93.25 230 SER B C 1
ATOM 3824 O O . SER B 1 230 ? -7.652 2.953 16.688 1 93.25 230 SER B O 1
ATOM 3826 N N . ALA B 1 231 ? -9.328 3.049 15.25 1 92.12 231 ALA B N 1
ATOM 3827 C CA . ALA B 1 231 ? -10.227 2.242 16.078 1 92.12 231 ALA B CA 1
ATOM 3828 C C . ALA B 1 231 ? -9.758 0.791 16.141 1 92.12 231 ALA B C 1
ATOM 3830 O O . ALA B 1 231 ? -10.07 0.072 17.094 1 92.12 231 ALA B O 1
ATOM 3831 N N . GLU B 1 232 ? -8.945 0.367 15.156 1 91.88 232 GLU B N 1
ATOM 3832 C CA . GLU B 1 232 ? -8.453 -1.004 15.055 1 91.88 232 GLU B CA 1
ATOM 3833 C C . GLU B 1 232 ? -7.086 -1.146 15.719 1 91.88 232 GLU B C 1
ATOM 3835 O O . GLU B 1 232 ? -6.613 -2.262 15.945 1 91.88 232 GLU B O 1
ATOM 3840 N N . ILE B 1 233 ? -6.449 -0.012 16.047 1 96.56 233 ILE B N 1
ATOM 3841 C CA . ILE B 1 233 ? -5.059 -0.024 16.484 1 96.56 233 ILE B CA 1
ATOM 3842 C C . ILE B 1 233 ? -4.961 0.543 17.906 1 96.56 233 ILE B C 1
ATOM 3844 O O . ILE B 1 233 ? -4.836 1.757 18.078 1 96.56 233 ILE B O 1
ATOM 3848 N N . ASP B 1 234 ? -4.805 -0.284 18.859 1 96.69 234 ASP B N 1
ATOM 3849 C CA . ASP B 1 234 ? -4.793 0.108 20.266 1 96.69 234 ASP B CA 1
ATOM 3850 C C . ASP B 1 234 ? -3.543 0.92 20.594 1 96.69 234 ASP B C 1
ATOM 3852 O O . ASP B 1 234 ? -3.531 1.681 21.578 1 96.69 234 ASP B O 1
ATOM 3856 N N . GLU B 1 235 ? -2.545 0.765 19.75 1 97.56 235 GLU B N 1
ATOM 3857 C CA . GLU B 1 235 ? -1.269 1.432 20 1 97.56 235 GLU B CA 1
ATOM 3858 C C . GLU B 1 235 ? -1.368 2.93 19.734 1 97.56 235 GLU B C 1
ATOM 3860 O O . GLU B 1 235 ? -0.476 3.693 20.094 1 97.56 235 GLU B O 1
ATOM 3865 N N . ILE B 1 236 ? -2.422 3.387 19.078 1 98 236 ILE B N 1
ATOM 3866 C CA . ILE B 1 236 ? -2.635 4.812 18.844 1 98 236 ILE B CA 1
ATOM 3867 C C . ILE B 1 236 ? -3.285 5.441 20.078 1 98 236 ILE B C 1
ATOM 3869 O O . ILE B 1 236 ? -4.406 5.086 20.438 1 98 236 ILE B O 1
ATOM 3873 N N . ASP B 1 237 ? -2.576 6.402 20.641 1 98.19 237 ASP B N 1
ATOM 3874 C CA . ASP B 1 237 ? -3.023 7.004 21.891 1 98.19 237 ASP B CA 1
ATOM 3875 C C . ASP B 1 237 ? -4.148 8.008 21.641 1 98.19 237 ASP B C 1
ATOM 3877 O O . ASP B 1 237 ? -5.051 8.156 22.469 1 98.19 237 ASP B O 1
ATOM 3881 N N . GLU B 1 238 ? -4.105 8.727 20.547 1 97.94 238 GLU B N 1
ATOM 3882 C CA . GLU B 1 238 ? -5.098 9.75 20.234 1 97.94 238 GLU B CA 1
ATOM 3883 C C . GLU B 1 238 ? -5.238 9.938 18.734 1 97.94 238 GLU B C 1
ATOM 3885 O O . GLU B 1 238 ? -4.242 9.945 18.016 1 97.94 238 GLU B O 1
ATOM 3890 N N . TYR B 1 239 ? -6.465 10.062 18.297 1 98 239 TYR B N 1
ATOM 3891 C CA . TYR B 1 239 ? -6.793 10.508 16.953 1 98 239 TYR B CA 1
ATOM 3892 C C . TYR B 1 239 ? -7.387 11.906 16.969 1 98 239 TYR B C 1
ATOM 3894 O O . TYR B 1 239 ? -8.336 12.172 17.703 1 98 239 TYR B O 1
ATOM 3902 N N . ASP B 1 240 ? -6.762 12.82 16.234 1 97.81 240 ASP B N 1
ATOM 3903 C CA . ASP B 1 240 ? -7.234 14.203 16.125 1 97.81 240 ASP B CA 1
ATOM 3904 C C . ASP B 1 240 ? -7.465 14.586 14.664 1 97.81 240 ASP B C 1
ATOM 3906 O O . ASP B 1 240 ? -6.52 14.938 13.953 1 97.81 240 ASP B O 1
ATOM 3910 N N . ALA B 1 241 ? -8.734 14.664 14.234 1 96.81 241 ALA B N 1
ATOM 3911 C CA . ALA B 1 241 ? -9.094 14.922 12.844 1 96.81 241 ALA B CA 1
ATOM 3912 C C . ALA B 1 241 ? -8.656 16.312 12.414 1 96.81 241 ALA B C 1
ATOM 3914 O O . ALA B 1 241 ? -8.461 16.578 11.227 1 96.81 241 ALA B O 1
ATOM 3915 N N . ASN B 1 242 ? -8.422 17.234 13.352 1 97.44 242 ASN B N 1
ATOM 3916 C CA . ASN B 1 242 ? -8.133 18.625 13.023 1 97.44 242 ASN B CA 1
ATOM 3917 C C . ASN B 1 242 ? -6.691 19 13.367 1 97.44 242 ASN B C 1
ATOM 3919 O O . ASN B 1 242 ? -6.359 20.172 13.477 1 97.44 242 ASN B O 1
ATOM 3923 N N . LEU B 1 243 ? -5.883 18 13.523 1 98.19 243 LEU B N 1
ATOM 3924 C CA . LEU B 1 243 ? -4.508 18.234 13.945 1 98.19 243 LEU B CA 1
ATOM 3925 C C . LEU B 1 243 ? -3.822 19.25 13.031 1 98.19 243 LEU B C 1
ATOM 3927 O O . LEU B 1 243 ? -3.211 20.203 13.5 1 98.19 243 LEU B O 1
ATOM 3931 N N . SER B 1 244 ? -3.932 19.047 11.727 1 98.12 244 SER B N 1
ATOM 3932 C CA . SER B 1 244 ? -3.266 19.891 10.742 1 98.12 244 SER B CA 1
ATOM 3933 C C . SER B 1 244 ? -3.793 21.328 10.789 1 98.12 244 SER B C 1
ATOM 3935 O O . SER B 1 244 ? -3.014 22.281 10.789 1 98.12 244 SER B O 1
ATOM 3937 N N . LEU B 1 245 ? -5.098 21.484 10.859 1 98.38 245 LEU B N 1
ATOM 3938 C CA . LEU B 1 245 ? -5.695 22.812 10.914 1 98.38 245 LEU B CA 1
ATOM 3939 C C . LEU B 1 245 ? -5.305 23.531 12.195 1 98.38 245 LEU B C 1
ATOM 3941 O O . LEU B 1 245 ? -4.961 24.703 12.172 1 98.38 245 LEU B O 1
ATOM 3945 N N . LYS B 1 246 ? -5.363 22.812 13.281 1 98.12 246 LYS B N 1
ATOM 3946 C CA . LYS B 1 246 ? -4.914 23.406 14.539 1 98.12 246 LYS B CA 1
ATOM 3947 C C . LYS B 1 246 ? -3.441 23.797 14.469 1 98.12 246 LYS B C 1
ATOM 3949 O O . LYS B 1 246 ? -3.037 24.812 15.039 1 98.12 246 LYS B O 1
ATOM 3954 N N . GLY B 1 247 ? -2.691 22.953 13.781 1 98.44 247 GLY B N 1
ATOM 3955 C CA . GLY B 1 247 ? -1.28 23.234 13.594 1 98.44 247 GLY B CA 1
ATOM 3956 C C . GLY B 1 247 ? -1.035 24.547 12.844 1 98.44 247 GLY B C 1
ATOM 3957 O O . GLY B 1 247 ? -0.067 25.25 13.125 1 98.44 247 GLY B O 1
ATOM 3958 N N . LEU B 1 248 ? -1.893 24.859 11.883 1 98.44 248 LEU B N 1
ATOM 3959 C CA . LEU B 1 248 ? -1.795 26.125 11.172 1 98.44 248 LEU B CA 1
ATOM 3960 C C . LEU B 1 248 ? -1.98 27.312 12.125 1 98.44 248 LEU B C 1
ATOM 3962 O O . LEU B 1 248 ? -1.198 28.25 12.102 1 98.44 248 LEU B O 1
ATOM 3966 N N . TYR B 1 249 ? -2.941 27.234 12.938 1 97.81 249 TYR B N 1
ATOM 3967 C CA . TYR B 1 249 ? -3.184 28.312 13.883 1 97.81 249 TYR B CA 1
ATOM 3968 C C . TYR B 1 249 ? -2.047 28.422 14.891 1 97.81 249 TYR B C 1
ATOM 3970 O O . TYR B 1 249 ? -1.624 29.516 15.25 1 97.81 249 TYR B O 1
ATOM 3978 N N . THR B 1 250 ? -1.62 27.25 15.375 1 97.88 250 THR B N 1
ATOM 3979 C CA . THR B 1 250 ? -0.495 27.25 16.297 1 97.88 250 THR B CA 1
ATOM 3980 C C . THR B 1 250 ? 0.729 27.906 15.672 1 97.88 250 THR B C 1
ATOM 3982 O O . THR B 1 250 ? 1.419 28.688 16.328 1 97.88 250 THR B O 1
ATOM 3985 N N . LEU B 1 251 ? 1.023 27.578 14.445 1 98.06 251 LEU B N 1
ATOM 3986 C CA . LEU B 1 251 ? 2.152 28.172 13.75 1 98.06 251 LEU B CA 1
ATOM 3987 C C . LEU B 1 251 ? 1.973 29.688 13.617 1 98.06 251 LEU B C 1
ATOM 3989 O O . LEU B 1 251 ? 2.936 30.438 13.75 1 98.06 251 LEU B O 1
ATOM 3993 N N . TYR B 1 252 ? 0.759 30.141 13.359 1 97.38 252 TYR B N 1
ATOM 3994 C CA . TYR B 1 252 ? 0.438 31.562 13.305 1 97.38 252 TYR B CA 1
ATOM 3995 C C . TYR B 1 252 ? 0.794 32.25 14.617 1 97.38 252 TYR B C 1
ATOM 3997 O O . TYR B 1 252 ? 1.469 33.281 14.617 1 97.38 252 TYR B O 1
ATOM 4005 N N . LYS B 1 253 ? 0.402 31.672 15.664 1 97.06 253 LYS B N 1
ATOM 4006 C CA . LYS B 1 253 ? 0.634 32.25 16.984 1 97.06 253 LYS B CA 1
ATOM 4007 C C . LYS B 1 253 ? 2.125 32.312 17.297 1 97.06 253 LYS B C 1
ATOM 4009 O O . LYS B 1 253 ? 2.598 33.312 17.875 1 97.06 253 LYS B O 1
ATOM 4014 N N . LEU B 1 254 ? 2.828 31.328 16.875 1 96.88 254 LEU B N 1
ATOM 4015 C CA . LEU B 1 254 ? 4.258 31.25 17.141 1 96.88 254 LEU B CA 1
ATOM 4016 C C . LEU B 1 254 ? 5.02 32.312 16.344 1 96.88 254 LEU B C 1
ATOM 4018 O O . LEU B 1 254 ? 6.133 32.688 16.719 1 96.88 254 LEU B O 1
ATOM 4022 N N . ASN B 1 255 ? 4.477 32.75 15.273 1 96.81 255 ASN B N 1
ATOM 4023 C CA . ASN B 1 255 ? 5.207 33.656 14.375 1 96.81 255 ASN B CA 1
ATOM 4024 C C . ASN B 1 255 ? 4.582 35.031 14.336 1 96.81 255 ASN B C 1
ATOM 4026 O O . ASN B 1 255 ? 4.902 35.844 13.461 1 96.81 255 ASN B O 1
ATOM 4030 N N . LYS B 1 256 ? 3.631 35.344 15.25 1 90.06 256 LYS B N 1
ATOM 4031 C CA . LYS B 1 256 ? 3.041 36.688 15.383 1 90.06 256 LYS B CA 1
ATOM 4032 C C . LYS B 1 256 ? 3.988 37.625 16.109 1 90.06 256 LYS B C 1
ATOM 4034 O O . LYS B 1 256 ? 4.691 37.219 17.031 1 90.06 256 LYS B O 1
#